Protein AF-A0A7K3KZK8-F1 (afdb_monomer)

Sequence (505 aa):
MEPRAEASKSASARSAEAEAAQGAPGAAGARDAGAPDAADSGAAGARDAGAAEGARGAGIAAPAQDAGARRFAIGFDSTRCVKCWACEVACRQWSGLAADAPARRWVREEVRGTFPRVERVFVSEGCRHCADAPCVAACAFGALGQRADGRVTVDAARCAGCGRCAAACPHAVPRFTASGVMDKCDGCFAAGVPDGAAPHCVTTCPTGALAFFGLADESGGLEGTAADGPSCASAAAPGESECAPRGAADAPAGREGARRAEGLLPGEGEGSASSSPLCNAAGGLRAAARSAWGGGRADGAARPAERTAPGVSADELADAYGLLAALVMREVPAAFLAALRDNLPAAPEPLAAYARSLQGADLDREAEELAVDFATVLLGMSPHPVFPYESAYADGDRLLMRPVRDDVVRAYAAAGFAVDPALCLPEDHLAFELAFVSYLARCEADAWAAGDEATAAQAAARRAAFERDHLGSWVPRFAADWARASASPFYQALARLLVDLTAPA

Structure (mmCIF, N/CA/C/O backbone):
data_AF-A0A7K3KZK8-F1
#
_entry.id   AF-A0A7K3KZK8-F1
#
loop_
_atom_site.group_PDB
_atom_site.id
_atom_site.type_symbol
_atom_site.label_atom_id
_atom_site.label_alt_id
_atom_site.label_comp_id
_atom_site.label_asym_id
_atom_site.label_entity_id
_atom_site.label_seq_id
_atom_site.pdbx_PDB_ins_code
_atom_site.Cartn_x
_atom_site.Cartn_y
_atom_site.Cartn_z
_atom_site.occupancy
_atom_site.B_iso_or_equiv
_atom_site.auth_seq_id
_atom_site.auth_comp_id
_atom_site.auth_asym_id
_atom_site.auth_atom_id
_atom_site.pdbx_PDB_model_num
ATOM 1 N N . MET A 1 1 ? 66.676 60.129 29.418 1.00 39.53 1 MET A N 1
ATOM 2 C CA . MET A 1 1 ? 67.808 60.647 28.626 1.00 39.53 1 MET A CA 1
ATOM 3 C C . MET A 1 1 ? 67.558 60.208 27.198 1.00 39.53 1 MET A C 1
ATOM 5 O O . MET A 1 1 ? 67.519 59.012 26.959 1.00 39.53 1 MET A O 1
ATOM 9 N N . GLU A 1 2 ? 67.244 61.151 26.318 1.00 36.75 2 GLU A N 1
ATOM 10 C CA . GLU A 1 2 ? 66.889 60.914 24.907 1.00 36.75 2 GLU A CA 1
ATOM 11 C C . GLU A 1 2 ? 68.088 61.305 24.013 1.00 36.75 2 GLU A C 1
ATOM 13 O O . GLU A 1 2 ? 68.955 62.031 24.519 1.00 36.75 2 GLU A O 1
ATOM 18 N N . PRO A 1 3 ? 68.196 60.849 22.742 1.00 52.94 3 PRO A N 1
ATOM 19 C CA . PRO A 1 3 ? 67.325 61.399 21.681 1.00 52.94 3 PRO A CA 1
ATOM 20 C C . PRO A 1 3 ? 66.951 60.474 20.487 1.00 52.94 3 PRO A C 1
ATOM 22 O O . PRO A 1 3 ? 67.744 59.625 20.102 1.00 52.94 3 PRO A O 1
ATOM 25 N N . ARG A 1 4 ? 65.829 60.807 19.811 1.00 29.42 4 ARG A N 1
ATOM 26 C CA . ARG A 1 4 ? 65.579 60.766 18.329 1.00 29.42 4 ARG A CA 1
ATOM 27 C C . ARG A 1 4 ? 65.662 59.407 17.577 1.00 29.42 4 ARG A C 1
ATOM 29 O O . ARG A 1 4 ? 66.646 58.695 17.679 1.00 29.42 4 ARG A O 1
ATOM 36 N N . ALA A 1 5 ? 64.614 58.947 16.870 1.00 31.91 5 ALA A N 1
ATOM 37 C CA . ALA A 1 5 ? 63.988 59.429 15.604 1.00 31.91 5 ALA A CA 1
ATOM 38 C C . ALA A 1 5 ? 64.758 58.967 14.333 1.00 31.91 5 ALA A C 1
ATOM 40 O O . ALA A 1 5 ? 65.967 58.802 14.405 1.00 31.91 5 ALA A O 1
ATOM 41 N N . GLU A 1 6 ? 64.160 58.681 13.163 1.00 30.34 6 GLU A N 1
ATOM 42 C CA . GLU A 1 6 ? 62.843 59.015 12.555 1.00 30.34 6 GLU A CA 1
ATOM 43 C C . GLU A 1 6 ? 62.132 57.733 12.007 1.00 30.34 6 GLU A C 1
ATOM 45 O O . GLU A 1 6 ? 62.796 56.730 11.777 1.00 30.34 6 GLU A O 1
ATOM 50 N N . ALA A 1 7 ? 60.793 57.581 12.013 1.00 33.97 7 ALA A N 1
ATOM 51 C CA . ALA A 1 7 ? 59.766 58.034 11.034 1.00 33.97 7 ALA A CA 1
ATOM 52 C C . ALA A 1 7 ? 59.896 57.417 9.610 1.00 33.97 7 ALA A C 1
ATOM 54 O O . ALA A 1 7 ? 60.997 57.135 9.166 1.00 33.97 7 ALA A O 1
ATOM 55 N N . SER A 1 8 ? 58.857 57.178 8.789 1.00 33.94 8 SER A N 1
ATOM 56 C CA . SER A 1 8 ? 57.373 57.324 8.830 1.00 33.94 8 SER A CA 1
ATOM 57 C C . SER A 1 8 ? 56.777 56.320 7.786 1.00 33.94 8 SER A C 1
ATOM 59 O O . SER A 1 8 ? 57.583 55.689 7.109 1.00 33.94 8 SER A O 1
ATOM 61 N N . LYS A 1 9 ? 55.490 56.016 7.515 1.00 31.80 9 LYS A N 1
ATOM 62 C CA . LYS A 1 9 ? 54.089 56.546 7.590 1.00 31.80 9 LYS A CA 1
ATOM 63 C C . LYS A 1 9 ? 53.144 55.299 7.523 1.00 31.80 9 LYS A C 1
ATOM 65 O O . LYS A 1 9 ? 53.664 54.209 7.321 1.00 31.80 9 LYS A O 1
ATOM 70 N N . SER A 1 10 ? 51.802 55.286 7.573 1.00 31.70 10 SER A N 1
ATOM 71 C CA . SER A 1 10 ? 50.675 56.165 7.988 1.00 31.70 10 SER A CA 1
ATOM 72 C C . SER A 1 10 ? 49.439 55.230 8.110 1.00 31.70 10 SER A C 1
ATOM 74 O O . SER A 1 10 ? 49.263 54.390 7.235 1.00 31.70 10 SER A O 1
ATOM 76 N N . ALA A 1 11 ? 48.681 55.171 9.216 1.00 29.17 11 ALA A N 1
ATOM 77 C CA . ALA A 1 11 ? 47.514 56.023 9.554 1.00 29.17 11 ALA A CA 1
ATOM 78 C C . ALA A 1 11 ? 46.405 56.037 8.465 1.00 29.17 11 ALA A C 1
ATOM 80 O O . ALA A 1 11 ? 46.734 56.252 7.305 1.00 29.17 11 ALA A O 1
ATOM 81 N N . SER A 1 12 ? 45.095 55.877 8.727 1.00 29.20 12 SER A N 1
ATOM 82 C CA . SER A 1 12 ? 44.275 55.659 9.952 1.00 29.20 12 SER A CA 1
ATOM 83 C C . SER A 1 12 ? 42.916 55.039 9.518 1.00 29.20 12 SER A C 1
ATOM 85 O O . SER A 1 12 ? 42.497 55.283 8.396 1.00 29.20 12 SER A O 1
ATOM 87 N N . ALA A 1 13 ? 42.249 54.101 10.208 1.00 28.62 13 ALA A N 1
ATOM 88 C CA . ALA A 1 13 ? 41.592 54.102 11.532 1.00 28.62 13 ALA A CA 1
ATOM 89 C C . ALA A 1 13 ? 40.126 54.643 11.583 1.00 28.62 13 ALA A C 1
ATOM 91 O O . ALA A 1 13 ? 39.917 55.847 11.600 1.00 28.62 13 ALA A O 1
ATOM 92 N N . ARG A 1 14 ? 39.174 53.703 11.783 1.00 29.64 14 ARG A N 1
ATOM 93 C CA . ARG A 1 14 ? 37.868 53.780 12.508 1.00 29.64 14 ARG A CA 1
ATOM 94 C C . ARG A 1 14 ? 36.656 54.575 11.949 1.00 29.64 14 ARG A C 1
ATOM 96 O O . ARG A 1 14 ? 36.575 55.784 12.086 1.00 29.64 14 ARG A O 1
ATOM 103 N N . SER A 1 15 ? 35.651 53.800 11.519 1.00 31.58 15 SER A N 1
ATOM 104 C CA . SER A 1 15 ? 34.264 53.723 12.051 1.00 31.58 15 SER A CA 1
ATOM 105 C C . SER A 1 15 ? 33.374 54.972 12.263 1.00 31.58 15 SER A C 1
ATOM 107 O O . SER A 1 15 ? 33.536 55.681 13.251 1.00 31.58 15 SER A O 1
ATOM 109 N N . ALA A 1 16 ? 32.308 55.063 11.452 1.00 27.81 16 ALA A N 1
ATOM 110 C CA . ALA A 1 16 ? 30.950 55.580 11.740 1.00 27.81 16 ALA A CA 1
ATOM 111 C C . ALA A 1 16 ? 29.994 54.926 10.698 1.00 27.81 16 ALA A C 1
ATOM 113 O O . ALA A 1 16 ? 30.425 54.681 9.572 1.00 27.81 16 ALA A O 1
ATOM 114 N N . GLU A 1 17 ? 28.850 54.332 11.061 1.00 26.64 17 GLU A N 1
ATOM 115 C CA . GLU A 1 17 ? 27.501 54.953 11.101 1.00 26.64 17 GLU A CA 1
ATOM 116 C C . GLU A 1 17 ? 27.143 55.679 9.778 1.00 26.64 17 GLU A C 1
ATOM 118 O O . GLU A 1 17 ? 27.783 56.662 9.428 1.00 26.64 17 GLU A O 1
ATOM 123 N N . ALA A 1 18 ? 26.314 55.135 8.874 1.00 27.81 18 ALA A N 1
ATOM 124 C CA . ALA A 1 18 ? 24.885 54.759 8.939 1.00 27.81 18 ALA A CA 1
ATOM 125 C C . ALA A 1 18 ? 23.929 55.903 8.536 1.00 27.81 18 ALA A C 1
ATOM 127 O O . ALA A 1 18 ? 23.757 56.846 9.293 1.00 27.81 18 ALA A O 1
ATOM 128 N N . GLU A 1 19 ? 23.245 55.756 7.392 1.00 28.23 19 GLU A N 1
ATOM 129 C CA . GLU A 1 19 ? 21.861 56.220 7.170 1.00 28.23 19 GLU A CA 1
ATOM 130 C C . GLU A 1 19 ? 21.262 55.582 5.897 1.00 28.23 19 GLU A C 1
ATOM 132 O O . GLU A 1 19 ? 21.983 54.979 5.099 1.00 28.23 19 GLU A O 1
ATOM 137 N N . ALA A 1 20 ? 19.936 55.660 5.724 1.00 29.72 20 ALA A N 1
ATOM 138 C CA . ALA A 1 20 ? 19.202 54.985 4.648 1.00 29.72 20 ALA A CA 1
ATOM 139 C C . ALA A 1 20 ? 18.662 55.967 3.593 1.00 29.72 20 ALA A C 1
ATOM 141 O O . ALA A 1 20 ? 18.086 56.997 3.937 1.00 29.72 20 ALA A O 1
ATOM 142 N N . ALA A 1 21 ? 18.762 55.606 2.308 1.00 30.16 21 ALA A N 1
ATOM 143 C CA . ALA A 1 21 ? 18.200 56.377 1.197 1.00 30.16 21 ALA A CA 1
ATOM 144 C C . ALA A 1 21 ? 17.291 55.508 0.309 1.00 30.16 21 ALA A C 1
ATOM 146 O O . ALA A 1 21 ? 17.688 54.461 -0.197 1.00 30.16 21 ALA A O 1
ATOM 147 N N . GLN A 1 22 ? 16.049 55.963 0.153 1.00 28.47 22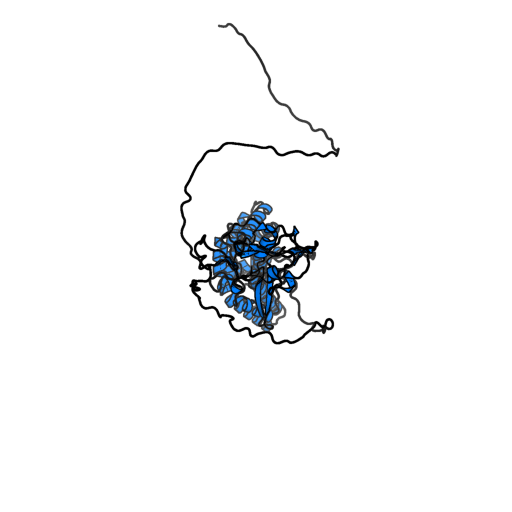 GLN A N 1
ATOM 148 C CA . GLN A 1 22 ? 14.967 55.330 -0.607 1.00 28.47 22 GLN A CA 1
ATOM 149 C C . GLN A 1 22 ? 15.260 55.336 -2.123 1.00 28.47 22 GLN A C 1
ATOM 151 O O . GLN A 1 22 ? 15.835 56.304 -2.617 1.00 28.47 22 GLN A O 1
ATOM 156 N N . GLY A 1 23 ? 14.793 54.336 -2.887 1.00 26.86 23 GLY A N 1
ATOM 157 C CA . GLY A 1 23 ? 14.828 54.430 -4.358 1.00 26.86 23 GLY A CA 1
ATOM 158 C C . GLY A 1 23 ? 14.639 53.132 -5.152 1.00 26.86 23 GLY A C 1
ATOM 159 O O . GLY A 1 23 ? 15.609 52.527 -5.593 1.00 26.86 23 GLY A O 1
ATOM 160 N N . ALA A 1 24 ? 13.388 52.769 -5.431 1.00 26.50 24 ALA A N 1
ATOM 161 C CA . ALA A 1 24 ? 13.005 51.965 -6.602 1.00 26.50 24 ALA A CA 1
ATOM 162 C C . ALA A 1 24 ? 12.257 52.885 -7.602 1.00 26.50 24 ALA A C 1
ATOM 164 O O . ALA A 1 24 ? 11.863 53.978 -7.183 1.00 26.50 24 ALA A O 1
ATOM 165 N N . PRO A 1 25 ? 11.978 52.495 -8.867 1.00 40.56 25 PRO A N 1
ATOM 166 C CA . PRO A 1 25 ? 12.281 51.230 -9.552 1.00 40.56 25 PRO A CA 1
ATOM 167 C C . PRO A 1 25 ? 13.035 51.418 -10.897 1.00 40.56 25 PRO A C 1
ATOM 169 O O . PRO A 1 25 ? 13.288 52.535 -11.337 1.00 40.56 25 PRO A O 1
ATOM 172 N N . GLY A 1 26 ? 13.316 50.322 -11.614 1.00 25.95 26 GLY A N 1
ATOM 173 C CA . GLY A 1 26 ? 13.754 50.376 -13.017 1.00 25.95 26 GLY A CA 1
ATOM 174 C C . GLY A 1 26 ? 14.032 48.993 -13.609 1.00 25.95 26 GLY A C 1
ATOM 175 O O . GLY A 1 26 ? 14.890 48.276 -13.108 1.00 25.95 26 GLY A O 1
ATOM 176 N N . ALA A 1 27 ? 13.312 48.605 -14.666 1.00 26.86 27 ALA A N 1
ATOM 177 C CA . ALA A 1 27 ? 13.443 47.290 -15.300 1.00 26.86 27 ALA A CA 1
ATOM 178 C C . ALA A 1 27 ? 14.032 47.386 -16.715 1.00 26.86 27 ALA A C 1
ATOM 180 O O . ALA A 1 27 ? 13.549 48.196 -17.502 1.00 26.86 27 ALA A O 1
ATOM 181 N N . ALA A 1 28 ? 15.003 46.517 -17.040 1.00 25.53 28 ALA A N 1
ATOM 182 C CA . ALA A 1 28 ? 15.209 45.871 -18.351 1.00 25.53 28 ALA A CA 1
ATOM 183 C C . ALA A 1 28 ? 16.534 45.074 -18.391 1.00 25.53 28 ALA A C 1
ATOM 185 O O . ALA A 1 28 ? 17.518 45.497 -17.794 1.00 25.53 28 ALA A O 1
ATOM 186 N N . GLY A 1 29 ? 16.620 44.033 -19.236 1.00 24.36 29 GLY A N 1
ATOM 187 C CA . GLY A 1 29 ? 17.745 44.046 -20.189 1.00 24.36 29 GLY A CA 1
ATOM 188 C C . GLY A 1 29 ? 18.802 42.931 -20.269 1.00 24.36 29 GLY A C 1
ATOM 189 O O . GLY A 1 29 ? 19.871 43.251 -20.765 1.00 24.36 29 GLY A O 1
ATOM 190 N N . ALA A 1 30 ? 18.486 41.660 -19.983 1.00 25.66 30 ALA A N 1
ATOM 191 C CA . ALA A 1 30 ? 19.032 40.485 -20.713 1.00 25.66 30 ALA A CA 1
ATOM 192 C C . ALA A 1 30 ? 20.565 40.174 -20.723 1.00 25.66 30 ALA A C 1
ATOM 194 O O . ALA A 1 30 ? 21.397 40.943 -20.258 1.00 25.66 30 ALA A O 1
ATOM 195 N N . ARG A 1 31 ? 20.892 39.042 -21.388 1.00 26.77 31 ARG A N 1
ATOM 196 C CA . ARG A 1 31 ? 22.220 38.457 -21.730 1.00 26.77 31 ARG A CA 1
ATOM 197 C C . ARG A 1 31 ? 22.903 37.703 -20.570 1.00 26.77 31 ARG A C 1
ATOM 199 O O . ARG A 1 31 ? 23.007 38.251 -19.485 1.00 26.77 31 ARG A O 1
ATOM 206 N N . ASP A 1 32 ? 23.211 36.403 -20.660 1.00 26.58 32 ASP A N 1
ATOM 207 C CA . ASP A 1 32 ? 23.940 35.587 -21.670 1.00 26.58 32 ASP A CA 1
ATOM 208 C C . ASP A 1 32 ? 25.456 35.507 -21.370 1.00 26.58 32 ASP A C 1
ATOM 210 O O . ASP A 1 32 ? 26.040 36.473 -20.884 1.00 26.58 32 ASP A O 1
ATOM 214 N N . ALA A 1 33 ? 26.055 34.339 -21.647 1.00 26.22 33 ALA A N 1
ATOM 215 C CA . ALA A 1 33 ? 27.316 33.797 -21.111 1.00 26.22 33 ALA A CA 1
ATOM 216 C C . ALA A 1 33 ? 27.337 33.569 -19.573 1.00 26.22 33 ALA A C 1
ATOM 218 O O . ALA A 1 33 ? 26.678 34.263 -18.809 1.00 26.22 33 ALA A O 1
ATOM 219 N N . GLY A 1 34 ? 28.080 32.591 -19.041 1.00 25.28 34 GLY A N 1
ATOM 220 C CA . GLY A 1 34 ? 28.871 31.541 -19.698 1.00 25.28 34 GLY A CA 1
ATOM 221 C C . GLY A 1 34 ? 29.484 30.576 -18.668 1.00 25.28 34 GLY A C 1
ATOM 222 O O . GLY A 1 34 ? 29.581 30.912 -17.489 1.00 25.28 34 GLY A O 1
ATOM 223 N N . ALA A 1 35 ? 29.883 29.375 -19.095 1.00 28.67 35 ALA A N 1
ATOM 224 C CA . ALA A 1 35 ? 30.540 28.396 -18.222 1.00 28.67 35 ALA A CA 1
ATOM 225 C C . ALA A 1 35 ? 32.054 28.677 -18.077 1.00 28.67 35 ALA A C 1
ATOM 227 O O . ALA A 1 35 ? 32.674 29.110 -19.051 1.00 28.67 35 ALA A O 1
ATOM 228 N N . PRO A 1 36 ? 32.667 28.400 -16.909 1.00 34.16 36 PRO A N 1
ATOM 229 C CA . PRO A 1 36 ? 34.117 28.332 -16.754 1.00 34.16 36 PRO A CA 1
ATOM 230 C C . PRO A 1 36 ? 34.635 26.884 -16.844 1.00 34.16 36 PRO A C 1
ATOM 232 O O . PRO A 1 36 ? 34.159 26.002 -16.130 1.00 34.16 36 PRO A O 1
ATOM 235 N N . ASP A 1 37 ? 35.655 26.653 -17.673 1.00 26.16 37 ASP A N 1
ATOM 236 C CA . ASP A 1 37 ? 36.456 25.421 -17.655 1.00 26.16 37 ASP A CA 1
ATOM 237 C C . ASP A 1 37 ? 37.389 25.365 -16.432 1.00 26.16 37 ASP A C 1
ATOM 239 O O . ASP A 1 37 ? 37.906 26.392 -15.984 1.00 26.16 37 ASP A O 1
ATOM 243 N N . ALA A 1 38 ? 37.686 24.153 -15.947 1.00 28.83 38 ALA A N 1
ATOM 244 C CA . ALA A 1 38 ? 38.774 23.906 -14.998 1.00 28.83 38 ALA A CA 1
ATOM 245 C C . ALA A 1 38 ? 39.370 22.490 -15.153 1.00 28.83 38 ALA A C 1
ATOM 247 O O . ALA A 1 38 ? 38.811 21.506 -14.672 1.00 28.83 38 ALA A O 1
ATOM 248 N N . ALA A 1 39 ? 40.540 22.407 -15.789 1.00 27.06 39 ALA A N 1
ATOM 249 C CA . ALA A 1 39 ? 41.487 21.290 -15.665 1.00 27.06 39 ALA A CA 1
ATOM 250 C C . ALA A 1 39 ? 42.600 21.697 -14.659 1.00 27.06 39 ALA A C 1
ATOM 252 O O . ALA A 1 39 ? 42.718 22.882 -14.350 1.00 27.06 39 ALA A O 1
ATOM 253 N N . ASP A 1 40 ? 43.456 20.844 -14.087 1.00 27.09 40 ASP A N 1
ATOM 254 C CA . ASP A 1 40 ? 43.779 19.420 -14.290 1.00 27.09 40 ASP A CA 1
ATOM 255 C C . ASP A 1 40 ? 44.401 18.836 -12.980 1.00 27.09 40 ASP A C 1
ATOM 257 O O . ASP A 1 40 ? 44.609 19.564 -12.009 1.00 27.09 40 ASP A O 1
ATOM 261 N N . SER A 1 41 ? 44.825 17.564 -13.003 1.00 30.03 41 SER A N 1
ATOM 262 C CA . SER A 1 41 ? 45.932 16.962 -12.224 1.00 30.03 41 SER A CA 1
ATOM 263 C C . SER A 1 41 ? 45.656 16.299 -10.851 1.00 30.03 41 SER A C 1
ATOM 265 O O . SER A 1 41 ? 45.944 16.810 -9.776 1.00 30.03 41 SER A O 1
ATOM 267 N N . GLY A 1 42 ? 45.159 15.060 -10.948 1.00 23.25 42 GLY A N 1
ATOM 268 C CA . GLY A 1 42 ? 45.585 13.822 -10.263 1.00 23.25 42 GLY A CA 1
ATOM 269 C C . GLY A 1 42 ? 46.396 13.787 -8.948 1.00 23.25 42 GLY A C 1
ATOM 270 O O . GLY A 1 42 ? 47.494 14.323 -8.841 1.00 23.25 42 GLY A O 1
ATOM 271 N N . ALA A 1 43 ? 45.965 12.885 -8.054 1.00 26.55 43 ALA A N 1
ATOM 272 C CA . ALA A 1 43 ? 46.832 11.960 -7.304 1.00 26.55 43 ALA A CA 1
ATOM 273 C C . ALA A 1 43 ? 46.039 10.695 -6.899 1.00 26.55 43 ALA A C 1
ATOM 275 O O . ALA A 1 43 ? 44.820 10.750 -6.747 1.00 26.55 43 ALA A O 1
ATOM 276 N N . ALA A 1 44 ? 46.709 9.549 -6.731 1.00 28.78 44 ALA A N 1
ATOM 277 C CA . ALA A 1 44 ? 46.060 8.279 -6.378 1.00 28.78 44 ALA A CA 1
ATOM 278 C C . ALA A 1 44 ? 45.953 8.061 -4.855 1.00 28.78 44 ALA A C 1
ATOM 280 O O . ALA A 1 44 ? 46.826 8.479 -4.096 1.00 28.78 44 ALA A O 1
ATOM 281 N N . GLY A 1 45 ? 44.921 7.332 -4.414 1.00 24.55 45 GLY A N 1
ATOM 282 C CA . GLY A 1 45 ? 44.720 6.979 -3.004 1.00 24.55 45 GLY A CA 1
ATOM 283 C C . GLY A 1 45 ? 43.743 5.818 -2.817 1.00 24.55 45 GLY A C 1
ATOM 284 O O . GLY A 1 45 ? 42.574 6.038 -2.517 1.00 24.55 45 GLY A O 1
ATOM 285 N N . ALA A 1 46 ? 44.218 4.583 -2.993 1.00 31.31 46 ALA A N 1
ATOM 286 C CA . ALA A 1 46 ? 43.417 3.385 -2.743 1.00 31.31 46 ALA A CA 1
ATOM 287 C C . ALA A 1 46 ? 43.123 3.201 -1.241 1.00 31.31 46 ALA A C 1
ATOM 289 O O . ALA A 1 46 ? 43.995 3.440 -0.402 1.00 31.31 46 ALA A O 1
ATOM 290 N N . ARG A 1 47 ? 41.909 2.743 -0.913 1.00 29.19 47 ARG A N 1
ATOM 291 C CA . ARG A 1 47 ? 41.513 2.240 0.413 1.00 29.19 47 ARG A CA 1
ATOM 292 C C . ARG A 1 47 ? 40.529 1.089 0.239 1.00 29.19 47 ARG A C 1
ATOM 294 O O . ARG A 1 47 ? 39.632 1.183 -0.595 1.00 29.19 47 ARG A O 1
ATOM 301 N N . ASP A 1 48 ? 40.713 0.025 1.011 1.00 27.03 48 ASP A N 1
ATOM 302 C CA . ASP A 1 48 ? 39.904 -1.188 0.918 1.00 27.03 48 ASP A CA 1
ATOM 303 C C . ASP A 1 48 ? 38.446 -0.965 1.338 1.00 27.03 48 ASP A C 1
ATOM 305 O O . ASP A 1 48 ? 38.162 -0.356 2.372 1.00 27.03 48 ASP A O 1
ATOM 309 N N . ALA A 1 49 ? 37.523 -1.545 0.570 1.00 30.77 49 ALA A N 1
ATOM 310 C CA . ALA A 1 49 ? 36.156 -1.790 1.008 1.00 30.77 49 ALA A CA 1
ATOM 311 C C . ALA A 1 49 ? 36.087 -3.212 1.588 1.00 30.77 49 ALA A C 1
ATOM 313 O O . ALA A 1 49 ? 36.087 -4.195 0.847 1.00 30.77 49 ALA A O 1
ATOM 314 N N . GLY A 1 50 ? 36.073 -3.324 2.919 1.00 26.75 50 GLY A N 1
ATOM 315 C CA . GLY A 1 50 ? 35.946 -4.611 3.604 1.00 26.75 50 GLY A CA 1
ATOM 316 C C . GLY A 1 50 ? 34.600 -5.281 3.307 1.00 26.75 50 GLY A C 1
ATOM 317 O O . GLY A 1 50 ? 33.560 -4.625 3.328 1.00 26.75 50 GLY A O 1
ATOM 318 N N . ALA A 1 51 ? 34.619 -6.586 3.033 1.00 29.88 51 ALA A N 1
ATOM 319 C CA . ALA A 1 51 ? 33.410 -7.346 2.733 1.00 29.88 51 ALA A CA 1
ATOM 320 C C . ALA A 1 51 ? 32.516 -7.532 3.972 1.00 29.88 51 ALA A C 1
ATOM 322 O O . ALA A 1 51 ? 33.005 -7.797 5.070 1.00 29.88 51 ALA A O 1
ATOM 323 N N . ALA A 1 52 ? 31.200 -7.472 3.762 1.00 28.58 52 ALA A N 1
ATOM 324 C CA . ALA A 1 52 ? 30.184 -7.860 4.735 1.00 28.58 52 ALA A CA 1
ATOM 325 C C . ALA A 1 52 ? 29.260 -8.914 4.101 1.00 28.58 52 ALA A C 1
ATOM 327 O O . ALA A 1 52 ? 28.385 -8.592 3.299 1.00 28.58 52 ALA A O 1
ATOM 328 N N . GLU A 1 53 ? 29.474 -10.188 4.431 1.00 29.80 53 GLU A N 1
ATOM 329 C CA . GLU A 1 53 ? 28.572 -11.281 4.050 1.00 29.80 53 GLU A CA 1
ATOM 330 C C . GLU A 1 53 ? 27.438 -11.419 5.074 1.00 29.80 53 GLU A C 1
ATOM 332 O O . GLU A 1 53 ? 27.711 -11.419 6.274 1.00 29.80 53 GLU A O 1
ATOM 337 N N . GLY A 1 54 ? 26.181 -11.615 4.639 1.00 27.88 54 GLY A N 1
ATOM 338 C CA . GLY A 1 54 ? 25.143 -12.021 5.600 1.00 27.88 54 GLY A CA 1
ATOM 339 C C . GLY A 1 54 ? 23.655 -11.812 5.297 1.00 27.88 54 GLY A C 1
ATOM 340 O O . GLY A 1 54 ? 22.950 -11.427 6.218 1.00 27.88 54 GLY A O 1
ATOM 341 N N . ALA A 1 55 ? 23.140 -12.106 4.094 1.00 30.75 55 ALA A N 1
ATOM 342 C CA . ALA A 1 55 ? 21.718 -12.470 3.902 1.00 30.75 55 ALA A CA 1
ATOM 343 C C . ALA A 1 55 ? 21.467 -13.028 2.488 1.00 30.75 55 ALA A C 1
ATOM 345 O O . ALA A 1 55 ? 21.535 -12.289 1.510 1.00 30.75 55 ALA A O 1
ATOM 346 N N . ARG A 1 56 ? 21.148 -14.324 2.352 1.00 32.56 56 ARG A N 1
ATOM 347 C CA . ARG A 1 56 ? 20.762 -14.924 1.058 1.00 32.56 56 ARG A CA 1
ATOM 348 C C . ARG A 1 56 ? 19.247 -15.106 0.980 1.00 32.56 56 ARG A C 1
ATOM 350 O O . ARG A 1 56 ? 18.734 -16.160 1.342 1.00 32.56 56 ARG A O 1
ATOM 357 N N . GLY A 1 57 ? 18.542 -14.088 0.488 1.00 30.30 57 GLY A N 1
ATOM 358 C CA . GLY A 1 57 ? 17.170 -14.262 0.004 1.00 30.30 57 GLY A CA 1
ATOM 359 C C . GLY A 1 57 ? 17.156 -15.110 -1.274 1.00 30.30 57 GLY A C 1
ATOM 360 O O . GLY A 1 57 ? 18.042 -14.963 -2.119 1.00 30.30 57 GLY A O 1
ATOM 361 N N . ALA A 1 58 ? 16.167 -15.993 -1.425 1.00 36.47 58 ALA A N 1
ATOM 362 C CA . ALA A 1 58 ? 16.049 -16.905 -2.566 1.00 36.47 58 ALA A CA 1
ATOM 363 C C . ALA A 1 58 ? 15.525 -16.194 -3.834 1.00 36.47 58 ALA A C 1
ATOM 365 O O . ALA A 1 58 ? 14.412 -16.426 -4.307 1.00 36.47 58 ALA A O 1
ATOM 366 N N . GLY A 1 59 ? 16.336 -15.296 -4.395 1.00 30.42 59 GLY A N 1
ATOM 367 C CA . GLY A 1 59 ? 16.146 -14.835 -5.769 1.00 30.42 59 GLY A CA 1
ATOM 368 C C . GLY A 1 59 ? 16.365 -15.976 -6.768 1.00 30.42 59 GLY A C 1
ATOM 369 O O . GLY A 1 59 ? 17.079 -16.935 -6.473 1.00 30.42 59 GLY A O 1
ATOM 370 N N . ILE A 1 60 ? 15.798 -15.851 -7.973 1.00 38.31 60 ILE A N 1
ATOM 371 C CA . ILE A 1 60 ? 16.217 -16.689 -9.105 1.00 38.31 60 ILE A CA 1
ATOM 372 C C . ILE A 1 60 ? 17.705 -16.403 -9.311 1.00 38.31 60 ILE A C 1
ATOM 374 O O . ILE A 1 60 ? 18.073 -15.272 -9.632 1.00 38.31 60 ILE A O 1
ATOM 378 N N . ALA A 1 61 ? 18.560 -17.393 -9.055 1.00 36.03 61 ALA A N 1
ATOM 379 C CA . ALA A 1 61 ? 19.999 -17.201 -9.127 1.00 36.03 61 ALA A CA 1
ATOM 380 C C . ALA A 1 61 ? 20.384 -16.825 -10.562 1.00 36.03 61 ALA A C 1
ATOM 382 O O . ALA A 1 61 ? 20.198 -17.617 -11.486 1.00 36.03 61 ALA A O 1
ATOM 383 N N . ALA A 1 62 ? 20.920 -15.617 -10.747 1.00 35.88 62 ALA A N 1
ATOM 384 C CA . ALA A 1 62 ? 21.523 -15.246 -12.015 1.00 35.88 62 ALA A CA 1
ATOM 385 C C . ALA A 1 62 ? 22.700 -16.206 -12.271 1.00 35.88 62 ALA A C 1
ATOM 387 O O . ALA A 1 62 ? 23.606 -16.266 -11.431 1.00 35.88 62 ALA A O 1
ATOM 388 N N . PRO A 1 63 ? 22.704 -16.978 -13.376 1.00 36.59 63 PRO A N 1
ATOM 389 C CA . PRO A 1 63 ? 23.869 -17.775 -13.728 1.00 36.59 63 PRO A CA 1
ATOM 390 C C . PRO A 1 63 ? 25.070 -16.847 -13.945 1.00 36.59 63 PRO A C 1
ATOM 392 O O . PRO A 1 63 ? 24.911 -15.669 -14.279 1.00 36.59 63 PRO A O 1
ATOM 395 N N . ALA A 1 64 ? 26.279 -17.373 -13.735 1.00 40.34 64 ALA A N 1
ATOM 396 C CA . ALA A 1 64 ? 27.503 -16.605 -13.933 1.00 40.34 64 ALA A CA 1
ATOM 397 C C . ALA A 1 64 ? 27.550 -16.004 -15.351 1.00 40.34 64 ALA A C 1
ATOM 399 O O . ALA A 1 64 ? 27.067 -16.612 -16.305 1.00 40.34 64 ALA A O 1
ATOM 400 N N . GLN A 1 65 ? 28.125 -14.804 -15.477 1.00 39.78 65 GLN A N 1
ATOM 401 C CA . GLN A 1 65 ? 28.181 -14.064 -16.739 1.00 39.78 65 GLN A CA 1
ATOM 402 C C . GLN A 1 65 ? 29.059 -14.792 -17.769 1.00 39.78 65 GLN A C 1
ATOM 404 O O . GLN A 1 65 ? 30.270 -14.581 -17.826 1.00 39.78 65 GLN A O 1
ATOM 409 N N . ASP A 1 66 ? 28.444 -15.644 -18.588 1.00 37.56 66 ASP A N 1
ATOM 410 C CA . ASP A 1 66 ? 29.109 -16.269 -19.726 1.00 37.56 66 ASP A CA 1
ATOM 411 C C . ASP A 1 66 ? 29.300 -15.247 -20.856 1.00 37.56 66 ASP A C 1
ATOM 413 O O . ASP A 1 66 ? 28.352 -14.832 -21.528 1.00 37.56 66 ASP A O 1
ATOM 417 N N . ALA A 1 67 ? 30.557 -14.868 -21.087 1.00 41.09 67 ALA A N 1
ATOM 418 C CA . ALA A 1 67 ? 30.965 -13.987 -22.177 1.00 41.09 67 ALA A CA 1
ATOM 419 C C . ALA A 1 67 ? 30.777 -14.609 -23.582 1.00 41.09 67 ALA A C 1
ATOM 421 O O . ALA A 1 67 ? 30.990 -13.925 -24.582 1.00 41.09 67 ALA A O 1
ATOM 422 N N . GLY A 1 68 ? 30.389 -15.888 -23.675 1.00 41.97 68 GLY A N 1
ATOM 423 C CA . GLY A 1 68 ? 30.022 -16.574 -24.914 1.00 41.97 68 GLY A CA 1
ATOM 424 C C . GLY A 1 68 ? 28.547 -16.455 -25.329 1.00 41.97 68 GLY A C 1
ATOM 425 O O . GLY A 1 68 ? 28.220 -16.844 -26.453 1.00 41.97 68 GLY A O 1
ATOM 426 N N . ALA A 1 69 ? 27.657 -15.929 -24.477 1.00 49.28 69 ALA A N 1
ATOM 427 C CA . ALA A 1 69 ? 26.209 -15.931 -24.716 1.00 49.28 69 ALA A CA 1
ATOM 428 C C . ALA A 1 69 ? 25.795 -15.067 -25.929 1.00 49.28 69 ALA A C 1
ATOM 430 O O . ALA A 1 69 ? 25.804 -13.836 -25.881 1.00 49.28 69 ALA A O 1
ATOM 431 N N . ARG A 1 70 ? 25.386 -15.717 -27.029 1.00 64.19 70 ARG A N 1
ATOM 432 C CA . ARG A 1 70 ? 25.056 -15.047 -28.305 1.00 64.19 70 ARG A CA 1
ATOM 433 C C . ARG A 1 70 ? 23.647 -14.465 -28.370 1.00 64.19 70 ARG A C 1
ATOM 435 O O . ARG A 1 70 ? 23.341 -13.704 -29.282 1.00 64.19 70 ARG A O 1
ATOM 442 N N . ARG A 1 71 ? 22.754 -14.841 -27.454 1.00 75.50 71 ARG A N 1
ATOM 443 C CA . ARG A 1 71 ? 21.374 -14.332 -27.399 1.00 75.50 71 ARG A CA 1
ATOM 444 C C . ARG A 1 71 ? 20.976 -14.068 -25.952 1.00 75.50 71 ARG A C 1
ATOM 446 O O . ARG A 1 71 ? 21.599 -14.588 -25.030 1.00 75.50 71 ARG A O 1
ATOM 453 N N . PHE A 1 72 ? 19.919 -13.288 -25.752 1.00 86.44 72 PHE A N 1
ATOM 454 C CA . PHE A 1 72 ? 19.341 -13.031 -24.432 1.00 86.44 72 PHE A CA 1
ATOM 455 C C . PHE A 1 72 ? 17.847 -13.353 -24.395 1.00 86.44 72 PHE A C 1
ATOM 457 O O . PHE A 1 72 ? 17.169 -13.363 -25.424 1.00 86.44 72 PHE A O 1
ATOM 464 N N . ALA A 1 73 ? 17.327 -13.524 -23.184 1.00 88.00 73 ALA A N 1
ATOM 465 C CA . ALA A 1 73 ? 15.906 -13.492 -22.879 1.00 88.00 73 ALA A CA 1
ATOM 466 C C . ALA A 1 73 ? 15.621 -12.475 -21.764 1.00 88.00 73 ALA A C 1
ATOM 468 O O . ALA A 1 73 ? 16.445 -12.252 -20.876 1.00 88.00 73 ALA A O 1
ATOM 469 N N . ILE A 1 74 ? 14.418 -11.894 -21.787 1.00 91.75 74 ILE A N 1
ATOM 470 C CA . ILE A 1 74 ? 13.822 -11.255 -20.609 1.00 91.75 74 ILE A CA 1
ATOM 471 C C . ILE A 1 74 ? 12.686 -12.166 -20.154 1.00 91.75 74 ILE A C 1
ATOM 473 O O . ILE A 1 74 ? 11.636 -12.208 -20.798 1.00 91.75 74 ILE A O 1
ATOM 477 N N . GLY A 1 75 ? 12.913 -12.908 -19.073 1.00 92.06 75 GLY A N 1
ATOM 478 C CA . GLY A 1 75 ? 11.865 -13.679 -18.415 1.00 92.06 75 GLY A CA 1
ATOM 479 C C . GLY A 1 75 ? 10.924 -12.762 -17.639 1.00 92.06 75 GLY A C 1
ATOM 480 O O . GLY A 1 75 ? 11.315 -11.680 -17.192 1.00 92.06 75 GLY A O 1
ATOM 481 N N . PHE A 1 76 ? 9.680 -13.206 -17.486 1.00 94.38 76 PHE A N 1
ATOM 482 C CA . PHE A 1 76 ? 8.653 -12.510 -16.724 1.00 94.38 76 PHE A CA 1
ATOM 483 C C . PHE A 1 76 ? 7.882 -13.502 -15.851 1.00 94.38 76 PHE A C 1
ATOM 485 O O . PHE A 1 76 ? 7.407 -14.520 -16.352 1.00 94.38 76 PHE A O 1
ATOM 492 N N . ASP A 1 77 ? 7.744 -13.173 -14.571 1.00 91.12 77 ASP A N 1
ATOM 493 C CA . ASP A 1 77 ? 6.977 -13.923 -13.581 1.00 91.12 77 ASP A CA 1
ATOM 494 C C . ASP A 1 77 ? 5.752 -13.100 -13.151 1.00 91.12 77 ASP A C 1
ATOM 496 O O . ASP A 1 77 ? 5.864 -12.078 -12.466 1.00 91.12 77 ASP A O 1
ATOM 500 N N . SER A 1 78 ? 4.563 -13.555 -13.553 1.00 90.00 78 SER A N 1
ATOM 501 C CA . SER A 1 78 ? 3.294 -12.914 -13.200 1.00 90.00 78 SER A CA 1
ATOM 502 C C . SER A 1 78 ? 2.956 -13.017 -11.712 1.00 90.00 78 SER A C 1
ATOM 504 O O . SER A 1 78 ? 2.256 -12.146 -11.207 1.00 90.00 78 SER A O 1
ATOM 506 N N . THR A 1 79 ? 3.458 -14.030 -10.995 1.00 87.62 79 THR A N 1
ATOM 507 C CA . THR A 1 79 ? 3.175 -14.228 -9.559 1.00 87.62 79 THR A CA 1
ATOM 508 C C . THR A 1 79 ? 3.872 -13.186 -8.683 1.00 87.62 79 THR A C 1
ATOM 510 O O . THR A 1 79 ? 3.387 -12.848 -7.607 1.00 87.62 79 THR A O 1
ATOM 513 N N . ARG A 1 80 ? 4.981 -12.617 -9.176 1.00 88.38 80 ARG A N 1
ATOM 514 C CA . ARG A 1 80 ? 5.766 -11.565 -8.510 1.00 88.38 80 ARG A CA 1
ATOM 515 C C . ARG A 1 80 ? 5.424 -10.155 -9.001 1.00 88.38 80 ARG A C 1
ATOM 517 O O . ARG A 1 80 ? 5.961 -9.173 -8.482 1.00 88.38 80 ARG A O 1
ATOM 524 N N . CYS A 1 81 ? 4.590 -10.008 -10.030 1.00 92.88 81 CYS A N 1
ATOM 525 C CA . CYS A 1 81 ? 4.324 -8.714 -10.657 1.00 92.88 81 CYS A CA 1
ATOM 526 C C . CYS A 1 81 ? 3.238 -7.926 -9.909 1.00 92.88 81 CYS A C 1
ATOM 528 O O . CYS A 1 81 ? 2.057 -8.083 -10.176 1.00 92.88 81 CYS A O 1
ATOM 530 N N . VAL A 1 82 ? 3.624 -7.003 -9.027 1.00 92.75 82 VAL A N 1
ATOM 531 C CA . VAL A 1 82 ? 2.684 -6.199 -8.209 1.00 92.75 82 VAL A CA 1
ATOM 532 C C . VAL A 1 82 ? 2.130 -4.939 -8.908 1.00 92.75 82 VAL A C 1
ATOM 534 O O . VAL A 1 82 ? 1.760 -3.977 -8.247 1.00 92.75 82 VAL A O 1
ATOM 537 N N . LYS A 1 83 ? 2.137 -4.886 -10.250 1.00 94.25 83 LYS A N 1
ATOM 538 C CA . LYS A 1 83 ? 1.693 -3.724 -11.065 1.00 94.25 83 LYS A CA 1
ATOM 539 C C . LYS A 1 83 ? 2.244 -2.352 -10.600 1.00 94.25 83 LYS A C 1
ATOM 541 O O . LYS A 1 83 ? 1.592 -1.326 -10.740 1.00 94.25 83 LYS A O 1
ATOM 546 N N . CYS A 1 84 ? 3.484 -2.297 -10.111 1.00 94.00 84 CYS A N 1
ATOM 547 C CA . CYS A 1 84 ? 4.113 -1.066 -9.597 1.00 94.00 84 CYS A CA 1
ATOM 548 C C . CYS A 1 84 ? 4.501 -0.015 -10.662 1.00 94.00 84 CYS A C 1
ATOM 550 O O . CYS A 1 84 ? 5.110 0.991 -10.317 1.00 94.00 84 CYS A O 1
ATOM 552 N N . TRP A 1 85 ? 4.233 -0.258 -11.952 1.00 94.50 85 TRP A N 1
ATOM 553 C CA . TRP A 1 85 ? 4.573 0.596 -13.112 1.00 94.50 85 TRP A CA 1
ATOM 554 C C . TRP A 1 85 ? 6.057 0.988 -13.303 1.00 94.50 85 TRP A C 1
ATOM 556 O O . TRP A 1 85 ? 6.415 1.480 -14.372 1.00 94.50 85 TRP A O 1
ATOM 566 N N . ALA A 1 86 ? 6.952 0.709 -12.350 1.00 95.06 86 ALA A N 1
ATOM 567 C CA . ALA A 1 86 ? 8.361 1.115 -12.363 1.00 95.06 86 ALA A CA 1
ATOM 568 C C . ALA A 1 86 ? 9.121 0.672 -13.629 1.00 95.06 86 ALA A C 1
ATOM 570 O O . ALA A 1 86 ? 9.929 1.424 -14.178 1.00 95.06 86 ALA A O 1
ATOM 571 N N . CYS A 1 87 ? 8.803 -0.517 -14.158 1.00 96.06 87 CYS A N 1
ATOM 572 C CA . CYS A 1 87 ? 9.373 -1.008 -15.415 1.00 96.06 87 CYS A CA 1
ATOM 573 C C . CYS A 1 87 ? 8.948 -0.183 -16.648 1.00 96.06 87 CYS A C 1
ATOM 575 O O . CYS A 1 87 ? 9.711 -0.124 -17.611 1.00 96.06 87 CYS A O 1
ATOM 577 N N . GLU A 1 88 ? 7.791 0.494 -16.618 1.00 96.44 88 GLU A N 1
ATOM 578 C CA . GLU A 1 88 ? 7.393 1.450 -17.655 1.00 96.44 88 GLU A CA 1
ATOM 579 C C . GLU A 1 88 ? 8.052 2.815 -17.474 1.00 96.44 88 GLU A C 1
ATOM 581 O O . GLU A 1 88 ? 8.467 3.421 -18.457 1.00 96.44 88 GLU A O 1
ATOM 586 N N . VAL A 1 89 ? 8.139 3.313 -16.234 1.00 95.75 89 VAL A N 1
ATOM 587 C CA . VAL A 1 89 ? 8.749 4.618 -15.922 1.00 95.75 89 VAL A CA 1
ATOM 588 C C . VAL A 1 89 ? 10.212 4.616 -16.360 1.00 95.75 89 VAL A C 1
ATOM 590 O O . VAL A 1 89 ? 10.615 5.464 -17.157 1.00 95.75 89 VAL A O 1
ATOM 593 N N . ALA A 1 90 ? 10.965 3.580 -15.972 1.00 95.56 90 ALA A N 1
ATOM 594 C CA . ALA A 1 90 ? 12.313 3.341 -16.477 1.00 95.56 90 ALA A CA 1
ATOM 595 C C . ALA A 1 90 ? 12.332 3.206 -18.011 1.00 95.56 90 ALA A C 1
ATOM 597 O O . ALA A 1 90 ? 13.205 3.761 -18.677 1.00 95.56 90 ALA A O 1
ATOM 598 N N . CYS A 1 91 ? 11.355 2.511 -18.601 1.00 95.75 91 CYS A N 1
ATOM 599 C CA . CYS A 1 91 ? 11.283 2.365 -20.051 1.00 95.75 91 CYS A CA 1
ATOM 600 C C . CYS A 1 91 ? 11.056 3.700 -20.783 1.00 95.75 91 CYS A C 1
ATOM 602 O O . CYS A 1 91 ? 11.627 3.868 -21.860 1.00 95.75 91 CYS A O 1
ATOM 604 N N . ARG A 1 92 ? 10.257 4.632 -20.239 1.00 94.81 92 ARG A N 1
ATOM 605 C CA . ARG A 1 92 ? 10.056 5.980 -20.802 1.00 94.81 92 ARG A CA 1
ATOM 606 C C . ARG A 1 92 ? 11.329 6.810 -20.666 1.00 94.81 92 ARG A C 1
ATOM 608 O O . ARG A 1 92 ? 11.886 7.227 -21.681 1.00 94.81 92 ARG A O 1
ATOM 615 N N . GLN A 1 93 ? 11.823 6.947 -19.433 1.00 94.94 93 GLN A N 1
ATOM 616 C CA . GLN A 1 93 ? 12.999 7.741 -19.068 1.00 94.94 93 GLN A CA 1
ATOM 617 C C . GLN A 1 93 ? 14.231 7.369 -19.904 1.00 94.94 93 GLN A C 1
ATOM 619 O O . GLN A 1 93 ? 14.767 8.208 -20.624 1.00 94.94 93 GLN A O 1
ATOM 624 N N . TRP A 1 94 ? 14.645 6.100 -19.874 1.00 94.50 94 TRP A N 1
ATOM 625 C CA . TRP A 1 94 ? 15.860 5.644 -20.560 1.00 94.50 94 TRP A CA 1
ATOM 626 C C . TRP A 1 94 ? 15.696 5.502 -22.082 1.00 94.50 94 TRP A C 1
ATOM 628 O O . TRP A 1 94 ? 16.687 5.357 -22.789 1.00 94.50 94 TRP A O 1
ATOM 638 N N . SER A 1 95 ? 14.468 5.570 -22.611 1.00 91.00 95 SER A N 1
ATOM 639 C CA . SER A 1 95 ? 14.215 5.626 -24.062 1.00 91.00 95 SER A CA 1
ATOM 640 C C . SER A 1 95 ? 14.064 7.050 -24.609 1.00 91.00 95 SER A C 1
ATOM 642 O O . SER A 1 95 ? 13.855 7.195 -25.812 1.00 91.00 95 SER A O 1
ATOM 644 N N . GLY A 1 96 ? 14.110 8.086 -23.761 1.00 91.62 96 GLY A N 1
ATOM 645 C CA . GLY A 1 96 ? 13.840 9.470 -24.171 1.00 91.62 96 GLY A CA 1
ATOM 646 C C . GLY A 1 96 ? 12.393 9.716 -24.620 1.00 91.62 96 GLY A C 1
ATOM 647 O O . GLY A 1 96 ? 12.148 10.592 -25.447 1.00 91.62 96 GLY A O 1
ATOM 648 N N . LEU A 1 97 ? 11.434 8.926 -24.123 1.00 90.62 97 LEU A N 1
ATOM 649 C CA . LEU A 1 97 ? 10.012 9.089 -24.440 1.00 90.62 97 LEU A CA 1
ATOM 650 C C . LEU A 1 97 ? 9.376 10.141 -23.522 1.00 90.62 97 LEU A C 1
ATOM 652 O O . LEU A 1 97 ? 9.735 10.247 -22.349 1.00 90.62 97 LEU A O 1
ATOM 656 N N . ALA A 1 98 ? 8.395 10.881 -24.042 1.00 89.00 98 ALA A N 1
ATOM 657 C CA . ALA A 1 98 ? 7.596 11.806 -23.241 1.00 89.00 98 ALA A CA 1
ATOM 658 C C . ALA A 1 98 ? 6.808 11.066 -22.138 1.00 89.00 98 ALA A C 1
ATOM 660 O O . ALA A 1 98 ? 6.527 9.871 -22.250 1.00 89.00 98 ALA A O 1
ATOM 661 N N . ALA A 1 99 ? 6.455 11.771 -21.060 1.00 85.19 99 ALA A N 1
ATOM 662 C CA . ALA A 1 99 ? 5.818 11.167 -19.885 1.00 85.19 99 ALA A CA 1
ATOM 663 C C . ALA A 1 99 ? 4.427 10.568 -20.186 1.00 85.19 99 ALA A C 1
ATOM 665 O O . ALA A 1 99 ? 4.057 9.543 -19.617 1.00 85.19 99 ALA A O 1
ATOM 666 N N . ASP A 1 100 ? 3.694 11.182 -21.114 1.00 85.94 100 ASP A N 1
ATOM 667 C CA . ASP A 1 100 ? 2.390 10.766 -21.637 1.00 85.94 100 ASP A CA 1
ATOM 668 C C . ASP A 1 100 ? 2.482 9.711 -22.758 1.00 85.94 100 ASP A C 1
ATOM 670 O O . ASP A 1 100 ? 1.490 9.056 -23.086 1.00 85.94 100 ASP A O 1
ATOM 674 N N . ALA A 1 101 ? 3.668 9.500 -23.338 1.00 87.12 101 ALA A N 1
ATOM 675 C CA . ALA A 1 101 ? 3.858 8.537 -24.414 1.00 87.12 101 ALA A CA 1
ATOM 676 C C . ALA A 1 101 ? 3.727 7.077 -23.919 1.00 87.12 101 ALA A C 1
ATOM 678 O O . ALA A 1 101 ? 4.100 6.750 -22.783 1.00 87.12 101 ALA A O 1
ATOM 679 N N . PRO A 1 102 ? 3.242 6.147 -24.765 1.00 89.00 102 PRO A N 1
ATOM 680 C CA . PRO A 1 102 ? 3.193 4.730 -24.421 1.00 89.00 102 PRO A CA 1
ATOM 681 C C . PRO A 1 102 ? 4.608 4.157 -24.267 1.00 89.00 102 PRO A C 1
ATOM 683 O O . PRO A 1 102 ? 5.455 4.299 -25.148 1.00 89.00 102 PRO A O 1
ATOM 686 N N . ALA A 1 103 ? 4.861 3.467 -23.155 1.00 93.38 103 ALA A N 1
ATOM 687 C CA . ALA A 1 103 ? 6.138 2.809 -22.916 1.00 93.38 103 ALA A CA 1
ATOM 688 C C . ALA A 1 103 ? 6.341 1.598 -23.849 1.00 93.38 103 ALA A C 1
ATOM 690 O O . ALA A 1 103 ? 5.419 0.827 -24.119 1.00 93.38 103 ALA A O 1
ATOM 691 N N . ARG A 1 104 ? 7.584 1.380 -24.299 1.00 94.62 104 ARG A N 1
ATOM 692 C CA . ARG A 1 104 ? 7.982 0.244 -25.161 1.00 94.62 104 ARG A CA 1
ATOM 693 C C . ARG A 1 104 ? 7.861 -1.137 -24.483 1.00 94.62 104 ARG A C 1
ATOM 695 O O . ARG A 1 104 ? 7.894 -2.160 -25.173 1.00 94.62 104 ARG A O 1
ATOM 702 N N . ARG A 1 105 ? 7.745 -1.154 -23.153 1.00 94.06 105 ARG A N 1
ATOM 703 C CA . ARG A 1 105 ? 7.313 -2.261 -22.287 1.00 94.06 105 ARG A CA 1
ATOM 704 C C . ARG A 1 105 ? 6.232 -1.701 -21.364 1.00 94.06 105 ARG A C 1
ATOM 706 O O . ARG A 1 105 ? 6.456 -0.645 -20.778 1.00 94.06 105 ARG A O 1
ATOM 713 N N . TRP A 1 106 ? 5.104 -2.394 -21.236 1.00 93.81 106 TRP A N 1
ATOM 714 C CA . TRP A 1 106 ? 3.938 -1.934 -20.475 1.00 93.81 106 TRP A CA 1
ATOM 715 C C . TRP A 1 106 ? 3.367 -3.036 -19.576 1.00 93.81 106 TRP A C 1
ATOM 717 O O . TRP A 1 106 ? 3.608 -4.221 -19.818 1.00 93.81 106 TRP A O 1
ATOM 727 N N . VAL A 1 107 ? 2.611 -2.668 -18.539 1.00 95.12 107 VAL A N 1
ATOM 728 C CA . VAL A 1 107 ? 1.916 -3.626 -17.664 1.00 95.12 107 VAL A CA 1
ATOM 729 C C . VAL A 1 107 ? 0.425 -3.642 -17.980 1.00 95.12 107 VAL A C 1
ATOM 731 O O . VAL A 1 107 ? -0.281 -2.649 -17.820 1.00 95.12 107 VAL A O 1
ATOM 734 N N . ARG A 1 108 ? -0.072 -4.800 -18.414 1.00 92.69 108 ARG A N 1
ATOM 735 C CA . ARG A 1 108 ? -1.498 -5.070 -18.616 1.00 92.69 108 ARG A CA 1
ATOM 736 C C . ARG A 1 108 ? -2.069 -5.777 -17.389 1.00 92.69 108 ARG A C 1
ATOM 738 O O . ARG A 1 108 ? -1.387 -6.576 -16.754 1.00 92.69 108 ARG A O 1
ATOM 745 N N . GLU A 1 109 ? -3.328 -5.497 -17.083 1.00 93.56 109 GLU A N 1
ATOM 746 C CA . GLU A 1 109 ? -4.114 -6.220 -16.083 1.00 93.56 109 GLU A CA 1
ATOM 747 C C . GLU A 1 109 ? -5.177 -7.068 -16.789 1.00 93.56 109 GLU A C 1
ATOM 749 O O . GLU A 1 109 ? -5.832 -6.600 -17.723 1.00 93.56 109 GLU A O 1
ATOM 754 N N . GLU A 1 110 ? -5.342 -8.309 -16.346 1.00 90.25 110 GLU A N 1
ATOM 755 C CA . GLU A 1 110 ? -6.487 -9.162 -16.652 1.00 90.25 110 GLU A CA 1
ATOM 756 C C . GLU A 1 110 ? -7.285 -9.383 -15.370 1.00 90.25 110 GLU A C 1
ATOM 758 O O . GLU A 1 110 ? -6.733 -9.846 -14.374 1.00 90.25 110 GLU A O 1
ATOM 763 N N . VAL A 1 111 ? -8.587 -9.099 -15.406 1.00 90.25 111 VAL A N 1
ATOM 764 C CA . VAL A 1 111 ? -9.513 -9.498 -14.341 1.00 90.25 111 VAL A CA 1
ATOM 765 C C . VAL A 1 111 ? -10.251 -10.750 -14.801 1.00 90.25 111 VAL A C 1
ATOM 767 O O . VAL A 1 111 ? -10.787 -10.788 -15.910 1.00 90.25 111 VAL A O 1
ATOM 770 N N . ARG A 1 112 ? -10.254 -11.785 -13.963 1.00 89.88 112 ARG A N 1
ATOM 771 C CA . ARG A 1 112 ? -10.835 -13.104 -14.241 1.00 89.88 112 ARG A CA 1
ATOM 772 C C . ARG A 1 112 ? -11.844 -13.479 -13.155 1.00 89.88 112 ARG A C 1
ATOM 774 O O . ARG A 1 112 ? -11.818 -12.926 -12.059 1.00 89.88 112 ARG A O 1
ATOM 781 N N . GLY A 1 113 ? -12.722 -14.438 -13.444 1.00 88.81 113 GLY A N 1
ATOM 782 C CA . GLY A 1 113 ? -13.727 -14.921 -12.492 1.00 88.81 113 GLY A CA 1
ATOM 783 C C . GLY A 1 113 ? -14.983 -14.046 -12.408 1.00 88.81 113 GLY A C 1
ATOM 784 O O . GLY A 1 113 ? -15.375 -13.385 -13.369 1.00 88.81 113 GLY A O 1
ATOM 785 N N . THR A 1 114 ? -15.681 -14.099 -11.275 1.00 88.00 114 THR A N 1
ATOM 786 C CA . THR A 1 114 ? -16.959 -13.401 -11.048 1.00 88.00 114 THR A CA 1
ATOM 787 C C . THR A 1 114 ? -17.131 -13.122 -9.560 1.00 88.00 114 THR A C 1
ATOM 789 O O . THR A 1 114 ? -16.904 -14.009 -8.736 1.00 88.00 114 THR A O 1
ATOM 792 N N . PHE A 1 115 ? -17.547 -11.902 -9.209 1.00 73.44 115 PHE A N 1
ATOM 793 C CA . PHE A 1 115 ? -17.707 -11.461 -7.820 1.00 73.44 115 PHE A CA 1
ATOM 794 C C . PHE A 1 115 ? -18.524 -12.468 -6.974 1.00 73.44 115 PHE A C 1
ATOM 796 O O . PHE A 1 115 ? -19.571 -12.927 -7.437 1.00 73.44 115 PHE A O 1
ATOM 803 N N . PRO A 1 116 ? -18.082 -12.827 -5.749 1.00 74.56 116 PRO A N 1
ATOM 804 C CA . PRO A 1 116 ? -16.919 -12.300 -5.020 1.00 74.56 116 PRO A CA 1
ATOM 805 C C . PRO A 1 116 ? -15.577 -12.982 -5.352 1.00 74.56 116 PRO A C 1
ATOM 807 O O . PRO A 1 116 ? -14.553 -12.596 -4.804 1.00 74.56 116 PRO A O 1
ATOM 810 N N . ARG A 1 117 ? -15.546 -13.992 -6.233 1.00 81.81 117 ARG A N 1
ATOM 811 C CA . ARG A 1 117 ? -14.320 -14.716 -6.619 1.00 81.81 117 ARG A CA 1
ATOM 812 C C . ARG A 1 117 ? -13.754 -14.152 -7.919 1.00 81.81 117 ARG A C 1
ATOM 814 O O . ARG A 1 117 ? -13.974 -14.711 -8.996 1.00 81.81 117 ARG A O 1
ATOM 821 N N . VAL A 1 118 ? -13.058 -13.026 -7.797 1.00 88.44 118 VAL A N 1
ATOM 822 C CA . VAL A 1 118 ? -12.305 -12.392 -8.887 1.00 88.44 118 VAL A CA 1
ATOM 823 C C . VAL A 1 118 ? -10.802 -12.547 -8.668 1.00 88.44 118 VAL A C 1
ATOM 825 O O . VAL A 1 118 ? -10.327 -12.467 -7.543 1.00 88.44 118 VAL A O 1
ATOM 828 N N . GLU A 1 119 ? -10.061 -12.759 -9.749 1.00 86.75 119 GLU A N 1
ATOM 829 C CA . GLU A 1 119 ? -8.597 -12.848 -9.773 1.00 86.75 119 GLU A CA 1
ATOM 830 C C . GLU A 1 119 ? -8.051 -11.685 -10.615 1.00 86.75 119 GLU A C 1
ATOM 832 O O . GLU A 1 119 ? -8.633 -11.343 -11.648 1.00 86.75 119 GLU A O 1
ATOM 837 N N . ARG A 1 120 ? -6.938 -11.074 -10.188 1.00 88.75 120 ARG A N 1
ATOM 838 C CA . ARG A 1 120 ? -6.248 -9.995 -10.914 1.00 88.75 120 ARG A CA 1
ATOM 839 C C . ARG A 1 120 ? -4.863 -10.486 -11.333 1.00 88.75 120 ARG A C 1
ATOM 841 O O . ARG A 1 120 ? -3.987 -10.643 -10.489 1.00 88.75 120 ARG A O 1
ATOM 848 N N . VAL A 1 121 ? -4.668 -10.732 -12.627 1.00 90.56 121 VAL A N 1
ATOM 849 C CA . VAL A 1 121 ? -3.391 -11.196 -13.190 1.00 90.56 121 VAL A CA 1
ATOM 850 C C . VAL A 1 121 ? -2.687 -10.029 -13.873 1.00 90.56 121 VAL A C 1
ATOM 852 O O . VAL A 1 121 ? -3.250 -9.371 -14.749 1.00 90.56 121 VAL A O 1
ATOM 855 N N . PHE A 1 122 ? -1.436 -9.778 -13.495 1.00 94.56 122 PHE A N 1
ATOM 856 C CA . PHE A 1 122 ? -0.628 -8.686 -14.034 1.00 94.56 122 PHE A CA 1
ATOM 857 C C . PHE A 1 122 ? 0.425 -9.228 -15.009 1.00 94.56 122 PHE A C 1
ATOM 859 O O . PHE A 1 122 ? 1.105 -10.212 -14.716 1.00 94.56 122 PHE A O 1
ATOM 866 N N . VAL A 1 123 ? 0.561 -8.600 -16.182 1.00 93.31 123 VAL A N 1
ATOM 867 C CA . VAL A 1 123 ? 1.422 -9.081 -17.277 1.00 93.31 123 VAL A CA 1
ATOM 868 C C . VAL A 1 123 ? 2.291 -7.951 -17.825 1.00 93.31 123 VAL A C 1
ATOM 870 O O . VAL A 1 123 ? 1.766 -6.981 -18.369 1.00 93.31 123 VAL A O 1
ATOM 873 N N . SER A 1 124 ? 3.621 -8.074 -17.725 1.00 94.25 124 SER A N 1
ATOM 874 C CA . SER A 1 124 ? 4.559 -7.123 -18.340 1.00 94.25 124 SER A CA 1
ATOM 875 C C . SER A 1 124 ? 4.874 -7.527 -19.784 1.00 94.25 124 SER A C 1
ATOM 877 O O . SER A 1 124 ? 5.740 -8.367 -20.043 1.00 94.25 124 SER A O 1
ATOM 879 N N . GLU A 1 125 ? 4.181 -6.907 -20.735 1.00 92.19 125 GLU A N 1
ATOM 880 C CA . GLU A 1 125 ? 4.368 -7.135 -22.170 1.00 92.19 125 GLU A CA 1
ATOM 881 C C . GLU A 1 125 ? 5.434 -6.203 -22.761 1.00 92.19 125 GLU A C 1
ATOM 883 O O . GLU A 1 125 ? 5.665 -5.087 -22.297 1.00 92.19 125 GLU A O 1
ATOM 888 N N . GLY A 1 126 ? 6.096 -6.663 -23.820 1.00 93.31 126 GLY A N 1
ATOM 889 C CA . GLY A 1 126 ? 7.133 -5.916 -24.527 1.00 93.31 126 GLY A CA 1
ATOM 890 C C . GLY A 1 126 ? 7.697 -6.721 -25.695 1.00 93.31 126 GLY A C 1
ATOM 891 O O . GLY A 1 126 ? 7.233 -7.825 -25.987 1.00 93.31 126 GLY A O 1
ATOM 892 N N . CYS A 1 127 ? 8.714 -6.195 -26.384 1.00 95.31 127 CYS A N 1
ATOM 893 C CA . CYS A 1 127 ? 9.351 -6.958 -27.459 1.00 95.31 127 CYS A CA 1
ATOM 894 C C . CYS A 1 127 ? 10.043 -8.203 -26.890 1.00 95.31 127 CYS A C 1
ATOM 896 O O . CYS A 1 127 ? 10.874 -8.100 -25.993 1.00 95.31 127 CYS A O 1
ATOM 898 N N . ARG A 1 128 ? 9.715 -9.379 -27.439 1.00 93.50 128 ARG A N 1
ATOM 899 C CA . ARG A 1 128 ? 10.310 -10.666 -27.039 1.00 93.50 128 ARG A CA 1
ATOM 900 C C . ARG A 1 128 ? 11.598 -11.006 -27.808 1.00 93.50 128 ARG A C 1
ATOM 902 O O . ARG A 1 128 ? 12.129 -12.090 -27.631 1.00 93.50 128 ARG A O 1
ATOM 909 N N . HIS A 1 129 ? 12.070 -10.088 -28.667 1.00 93.62 129 HIS A N 1
ATOM 910 C CA . HIS A 1 129 ? 13.297 -10.191 -29.481 1.00 93.62 129 HIS A CA 1
ATOM 911 C C . HIS A 1 129 ? 13.492 -11.573 -30.134 1.00 93.62 129 HIS A C 1
ATOM 913 O O . HIS A 1 129 ? 14.564 -12.165 -30.072 1.00 93.62 129 HIS A O 1
ATOM 919 N N . CYS A 1 130 ? 12.408 -12.069 -30.736 1.00 92.38 130 CYS A N 1
ATOM 920 C CA . CYS A 1 130 ? 12.197 -13.469 -31.084 1.00 92.38 130 CYS A CA 1
ATOM 921 C C . CYS A 1 130 ? 13.344 -14.114 -31.893 1.00 92.38 130 CYS A C 1
ATOM 923 O O . CYS A 1 130 ? 13.999 -13.465 -32.713 1.00 92.38 130 CYS A O 1
ATOM 925 N N . ALA A 1 131 ? 13.562 -15.413 -31.656 1.00 89.75 131 ALA A N 1
ATOM 926 C CA . ALA A 1 131 ? 14.660 -16.183 -32.240 1.00 89.75 131 ALA A CA 1
ATOM 927 C C . ALA A 1 131 ? 14.569 -16.298 -33.773 1.00 89.75 131 ALA A C 1
ATOM 929 O O . ALA A 1 131 ? 15.565 -16.073 -34.461 1.00 89.75 131 ALA A O 1
ATOM 930 N N . ASP A 1 132 ? 13.371 -16.596 -34.278 1.00 90.88 132 ASP A N 1
ATOM 931 C CA . ASP A 1 132 ? 12.896 -16.180 -35.597 1.00 90.88 132 ASP A CA 1
ATOM 932 C C . ASP A 1 132 ? 11.991 -14.956 -35.388 1.00 90.88 132 ASP A C 1
ATOM 934 O O . ASP A 1 132 ? 11.210 -14.913 -34.434 1.00 90.88 132 ASP A O 1
ATOM 938 N N . ALA A 1 133 ? 12.115 -13.939 -36.239 1.00 94.19 133 ALA A N 1
ATOM 939 C CA . ALA A 1 133 ? 11.504 -12.629 -36.050 1.00 94.19 133 ALA A CA 1
ATOM 940 C C . ALA A 1 133 ? 10.639 -12.236 -37.265 1.00 94.19 133 ALA A C 1
ATOM 942 O O . ALA A 1 133 ? 11.103 -11.495 -38.139 1.00 94.19 133 ALA A O 1
ATOM 943 N N . PRO A 1 134 ? 9.349 -12.630 -37.305 1.00 95.62 134 PRO A N 1
ATOM 944 C CA . PRO A 1 134 ? 8.458 -12.345 -38.434 1.00 95.62 134 PRO A CA 1
ATOM 945 C C . PRO A 1 134 ? 8.338 -10.855 -38.792 1.00 95.62 134 PRO A C 1
ATOM 947 O O . PRO A 1 134 ? 8.156 -10.498 -39.954 1.00 95.62 134 PRO A O 1
ATOM 950 N N . CYS A 1 135 ? 8.500 -9.955 -37.815 1.00 96.12 135 CYS A N 1
ATOM 951 C CA . CYS A 1 135 ? 8.519 -8.512 -38.057 1.00 96.12 135 CYS A CA 1
ATOM 952 C C . CYS A 1 135 ? 9.758 -8.032 -38.840 1.00 96.12 135 CYS A C 1
ATOM 954 O O . CYS A 1 135 ? 9.644 -7.057 -39.581 1.00 96.12 135 CYS A O 1
ATOM 956 N N . VAL A 1 136 ? 10.904 -8.718 -38.721 1.00 96.81 136 VAL A N 1
ATOM 957 C CA . VAL A 1 136 ? 12.103 -8.495 -39.550 1.00 96.81 136 VAL A CA 1
ATOM 958 C C . VAL A 1 136 ? 11.849 -9.027 -40.960 1.00 96.81 136 VAL A C 1
ATOM 960 O O . VAL A 1 136 ? 12.001 -8.278 -41.921 1.00 96.81 136 VAL A O 1
ATOM 963 N N . ALA A 1 137 ? 11.367 -10.268 -41.087 1.00 94.94 137 ALA A N 1
ATOM 964 C CA . ALA A 1 137 ? 11.062 -10.890 -42.380 1.00 94.94 137 ALA A CA 1
ATOM 965 C C . ALA A 1 137 ? 10.019 -10.100 -43.202 1.00 94.94 137 ALA A C 1
ATOM 967 O O . ALA A 1 137 ? 10.155 -9.955 -44.415 1.00 94.94 137 ALA A O 1
ATOM 968 N N . ALA A 1 138 ? 9.013 -9.510 -42.548 1.00 95.38 138 ALA A N 1
ATOM 969 C CA . ALA A 1 138 ? 8.009 -8.654 -43.186 1.00 95.38 138 ALA A CA 1
ATOM 970 C C . ALA A 1 138 ? 8.521 -7.245 -43.575 1.00 95.38 138 ALA A C 1
ATOM 972 O O . ALA A 1 138 ? 7.794 -6.463 -44.205 1.00 95.38 138 ALA A O 1
ATOM 973 N N . CYS A 1 139 ? 9.750 -6.872 -43.196 1.00 95.50 139 CYS A N 1
ATOM 974 C CA . CYS A 1 139 ? 10.285 -5.529 -43.395 1.00 95.50 139 CYS A CA 1
ATOM 975 C C . CYS A 1 139 ? 10.939 -5.349 -44.776 1.00 95.50 139 CYS A C 1
ATOM 977 O O . CYS A 1 139 ? 12.154 -5.224 -44.904 1.00 95.50 139 CYS A O 1
ATOM 979 N N . ALA A 1 140 ? 10.109 -5.223 -45.814 1.00 92.00 140 ALA A N 1
ATOM 980 C CA . ALA A 1 140 ? 10.536 -4.994 -47.205 1.00 92.00 140 ALA A CA 1
ATOM 981 C C . ALA A 1 140 ? 11.401 -3.728 -47.460 1.00 92.00 140 ALA A C 1
ATOM 983 O O . ALA A 1 140 ? 11.834 -3.511 -48.585 1.00 92.00 140 ALA A O 1
ATOM 984 N N . PHE A 1 141 ? 11.642 -2.890 -46.444 1.00 93.50 141 PHE A N 1
ATOM 985 C CA . PHE A 1 141 ? 12.516 -1.709 -46.505 1.00 93.50 141 PHE A CA 1
ATOM 986 C C . PHE A 1 141 ? 13.866 -1.901 -45.783 1.00 93.50 141 PHE A C 1
ATOM 988 O O . PHE A 1 141 ? 14.680 -0.982 -45.759 1.00 93.50 141 PHE A O 1
ATOM 995 N N . GLY A 1 142 ? 14.111 -3.060 -45.156 1.00 92.56 142 GLY A N 1
ATOM 996 C CA . GLY A 1 142 ? 15.339 -3.312 -44.388 1.00 92.56 142 GLY A CA 1
ATOM 997 C C . GLY A 1 142 ? 15.513 -2.396 -43.168 1.00 92.56 142 GLY A C 1
ATOM 998 O O . GLY A 1 142 ? 16.640 -2.127 -42.762 1.00 92.56 142 GLY A O 1
ATOM 999 N N . ALA A 1 143 ? 14.406 -1.881 -42.621 1.00 96.31 143 ALA A N 1
ATOM 1000 C CA . ALA A 1 143 ? 14.380 -0.980 -41.467 1.00 96.31 143 ALA A CA 1
ATOM 1001 C C . ALA A 1 143 ? 14.344 -1.715 -40.118 1.00 96.31 143 ALA A C 1
ATOM 1003 O O . ALA A 1 143 ? 14.658 -1.128 -39.093 1.00 96.31 143 ALA A O 1
ATOM 1004 N N . LEU A 1 144 ? 13.961 -2.992 -40.102 1.00 96.38 144 LEU A N 1
ATOM 1005 C CA . LEU A 1 144 ? 14.103 -3.886 -38.954 1.00 96.38 144 LEU A CA 1
ATOM 1006 C C . LEU A 1 144 ? 15.246 -4.860 -39.232 1.00 96.38 144 LEU A C 1
ATOM 1008 O O . LEU A 1 144 ? 15.366 -5.373 -40.342 1.00 96.38 144 LEU A O 1
ATOM 1012 N N . GLY A 1 145 ? 16.045 -5.142 -38.208 1.00 93.94 145 GLY A N 1
ATOM 1013 C CA . GLY A 1 145 ? 17.123 -6.127 -38.259 1.00 93.94 145 GLY A CA 1
ATOM 1014 C C . GLY A 1 145 ? 17.325 -6.781 -36.897 1.00 93.94 145 GLY A C 1
ATOM 1015 O O . GLY A 1 145 ? 16.863 -6.257 -35.883 1.00 93.94 145 GLY A O 1
ATOM 1016 N N . GLN A 1 146 ? 18.004 -7.926 -36.871 1.00 91.81 146 GLN A N 1
ATOM 1017 C CA . GLN A 1 146 ? 18.448 -8.571 -35.637 1.00 91.81 146 GLN A CA 1
ATOM 1018 C C . GLN A 1 146 ? 19.963 -8.401 -35.496 1.00 91.81 146 GLN A C 1
ATOM 1020 O O . GLN A 1 146 ? 20.714 -8.685 -36.428 1.00 91.81 146 GLN A O 1
ATOM 1025 N N . ARG A 1 147 ? 20.399 -7.895 -34.341 1.00 89.81 147 ARG A N 1
ATOM 1026 C CA . ARG A 1 147 ? 21.811 -7.792 -33.961 1.00 89.81 147 ARG A CA 1
ATOM 1027 C C . ARG A 1 147 ? 22.395 -9.169 -33.608 1.00 89.81 147 ARG A C 1
ATOM 1029 O O . ARG A 1 147 ? 21.661 -10.123 -33.354 1.00 89.81 147 ARG A O 1
ATOM 1036 N N . ALA A 1 148 ? 23.726 -9.244 -33.543 1.00 83.62 148 ALA A N 1
ATOM 1037 C CA . ALA A 1 148 ? 24.470 -10.457 -33.188 1.00 83.62 148 ALA A CA 1
ATOM 1038 C C . ALA A 1 148 ? 24.211 -10.968 -31.754 1.00 83.6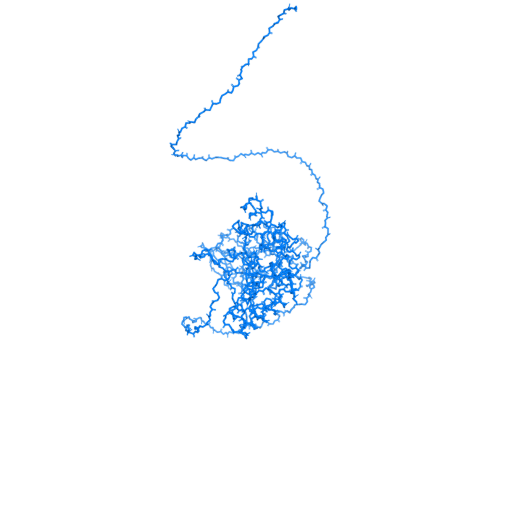2 148 ALA A C 1
ATOM 1040 O O . ALA A 1 148 ? 24.461 -12.134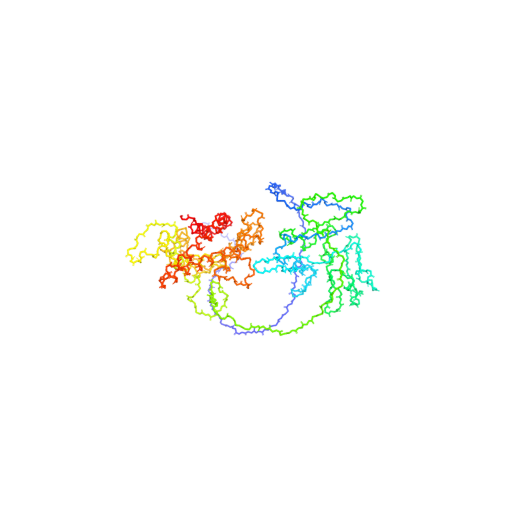 -31.493 1.00 83.62 148 ALA A O 1
ATOM 1041 N N . ASP A 1 149 ? 23.687 -10.114 -30.869 1.00 80.38 149 ASP A N 1
ATOM 1042 C CA . ASP A 1 149 ? 23.225 -10.421 -29.504 1.00 80.38 149 ASP A CA 1
ATOM 1043 C C . ASP A 1 149 ? 21.748 -10.888 -29.452 1.00 80.38 149 ASP A C 1
ATOM 1045 O O . ASP A 1 149 ? 21.162 -11.028 -28.381 1.00 80.38 149 ASP A O 1
ATOM 1049 N N . GLY A 1 150 ? 21.088 -11.045 -30.605 1.00 87.44 150 GLY A N 1
ATOM 1050 C CA . GLY A 1 150 ? 19.660 -11.346 -30.714 1.00 87.44 150 GLY A CA 1
ATOM 1051 C C . GLY A 1 150 ? 18.713 -10.143 -30.577 1.00 87.44 150 GLY A C 1
ATOM 1052 O O . GLY A 1 150 ? 17.526 -10.285 -30.893 1.00 87.44 150 GLY A O 1
ATOM 1053 N N . ARG A 1 151 ? 19.177 -8.942 -30.189 1.00 90.69 151 ARG A N 1
ATOM 1054 C CA . ARG A 1 151 ? 18.329 -7.738 -30.088 1.00 90.69 151 ARG A CA 1
ATOM 1055 C C . ARG A 1 151 ? 17.808 -7.355 -31.475 1.00 90.69 151 ARG A C 1
ATOM 1057 O O . ARG A 1 151 ? 18.521 -6.802 -32.309 1.00 90.69 151 ARG A O 1
ATOM 1064 N N . VAL A 1 152 ? 16.521 -7.606 -31.722 1.00 94.44 152 VAL A N 1
ATOM 1065 C CA . VAL A 1 152 ? 15.806 -6.985 -32.851 1.00 94.44 152 VAL A CA 1
ATOM 1066 C C . VAL A 1 152 ? 15.727 -5.469 -32.625 1.00 94.44 152 VAL A C 1
ATOM 1068 O O . VAL A 1 152 ? 15.157 -5.048 -31.616 1.00 94.44 152 VAL A O 1
ATOM 1071 N N . THR A 1 153 ? 16.218 -4.656 -33.559 1.00 94.44 153 THR A N 1
ATOM 1072 C CA . THR A 1 153 ? 16.247 -3.177 -33.502 1.00 94.44 153 THR A CA 1
ATOM 1073 C C . THR A 1 153 ? 15.522 -2.544 -34.701 1.00 94.44 153 THR A C 1
ATOM 1075 O O . THR A 1 153 ? 14.978 -3.257 -35.548 1.00 94.44 153 THR A O 1
ATOM 1078 N N . VAL A 1 154 ? 15.460 -1.206 -34.754 1.00 94.81 154 VAL A N 1
ATOM 1079 C CA . VAL A 1 154 ? 14.918 -0.437 -35.888 1.00 94.81 154 VAL A CA 1
ATOM 1080 C C . VAL A 1 154 ? 15.887 0.665 -36.326 1.00 94.81 154 VAL A C 1
ATOM 1082 O O . VAL A 1 154 ? 16.399 1.413 -35.499 1.00 94.81 154 VAL A O 1
ATOM 1085 N N . ASP A 1 155 ? 16.107 0.777 -37.635 1.00 94.88 155 ASP A N 1
ATOM 1086 C CA . ASP A 1 155 ? 16.682 1.947 -38.299 1.00 94.88 155 ASP A CA 1
ATOM 1087 C C . ASP A 1 155 ? 15.534 2.894 -38.686 1.00 94.88 155 ASP A C 1
ATOM 1089 O O . ASP A 1 155 ? 14.755 2.628 -39.609 1.00 94.88 155 ASP A O 1
ATOM 1093 N N . ALA A 1 156 ? 15.416 4.003 -37.953 1.00 92.56 156 ALA A N 1
ATOM 1094 C CA . ALA A 1 156 ? 14.371 4.999 -38.165 1.00 92.56 156 ALA A CA 1
ATOM 1095 C C . ALA A 1 156 ? 14.449 5.664 -39.552 1.00 92.56 156 ALA A C 1
ATOM 1097 O O . ALA A 1 156 ? 13.407 5.970 -40.131 1.00 92.56 156 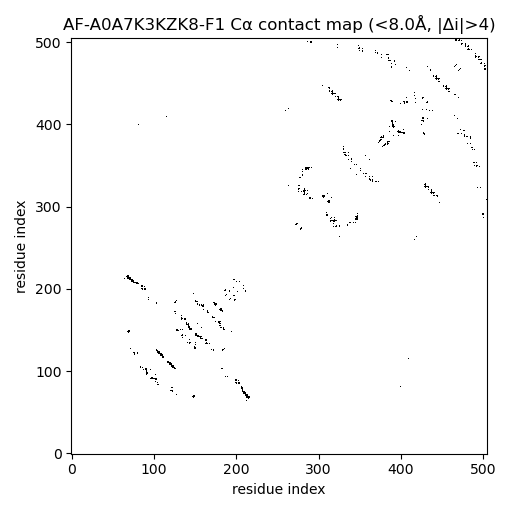ALA A O 1
ATOM 1098 N N . ALA A 1 157 ? 15.649 5.839 -40.119 1.00 94.25 157 ALA A N 1
ATOM 1099 C CA . ALA A 1 157 ? 15.847 6.516 -41.402 1.00 94.25 157 ALA A CA 1
ATOM 1100 C C . ALA A 1 157 ? 15.385 5.668 -42.602 1.00 94.25 157 ALA A C 1
ATOM 1102 O O . ALA A 1 157 ? 15.060 6.211 -43.657 1.00 94.25 157 ALA A O 1
ATOM 1103 N N . ARG A 1 158 ? 15.301 4.340 -42.439 1.00 94.94 158 ARG A N 1
ATOM 1104 C CA . ARG A 1 158 ? 14.742 3.410 -43.443 1.00 94.94 158 ARG A CA 1
ATOM 1105 C C . ARG A 1 158 ? 13.244 3.145 -43.259 1.00 94.94 158 ARG A C 1
ATOM 1107 O O . ARG A 1 158 ? 12.627 2.465 -44.081 1.00 94.94 158 ARG A O 1
ATOM 1114 N N . CYS A 1 159 ? 12.643 3.610 -42.164 1.00 96.31 159 CYS A N 1
ATOM 1115 C CA . CYS A 1 159 ? 11.314 3.175 -41.755 1.00 96.31 159 CYS A CA 1
ATOM 1116 C C . CYS A 1 159 ? 10.181 3.923 -42.480 1.00 96.31 159 CYS A C 1
ATOM 1118 O O . CYS A 1 159 ? 9.622 4.888 -41.969 1.00 96.31 159 CYS A O 1
ATOM 1120 N N . ALA A 1 160 ? 9.743 3.399 -43.627 1.00 93.81 160 ALA A N 1
ATOM 1121 C CA . ALA A 1 160 ? 8.628 3.940 -44.419 1.00 93.81 160 ALA A CA 1
ATOM 1122 C C . ALA A 1 160 ? 7.206 3.700 -43.835 1.00 93.81 160 ALA A C 1
ATOM 1124 O O . ALA A 1 160 ? 6.245 3.568 -44.589 1.00 93.81 160 ALA A O 1
ATOM 1125 N N . GLY A 1 161 ? 7.062 3.545 -42.512 1.00 94.62 161 GLY A N 1
ATOM 1126 C CA . GLY A 1 161 ? 5.781 3.496 -41.771 1.00 94.62 161 GLY A CA 1
ATOM 1127 C C . GLY A 1 161 ? 4.734 2.432 -42.149 1.00 94.62 161 GLY A C 1
ATOM 1128 O O . GLY A 1 161 ? 3.641 2.419 -41.597 1.00 94.62 161 GLY A O 1
ATOM 1129 N N . CYS A 1 162 ? 5.042 1.516 -43.067 1.00 92.38 162 CYS A N 1
ATOM 1130 C CA . CYS A 1 162 ? 4.066 0.717 -43.825 1.00 92.38 162 CYS A CA 1
ATOM 1131 C C . CYS A 1 162 ? 3.233 -0.352 -43.073 1.00 92.38 162 CYS A C 1
ATOM 1133 O O . CYS A 1 162 ? 2.655 -1.222 -43.725 1.00 92.38 162 CYS A O 1
ATOM 1135 N N . GLY A 1 163 ? 3.204 -0.372 -41.736 1.00 92.94 163 GLY A N 1
ATOM 1136 C CA . GLY A 1 163 ? 2.367 -1.275 -40.925 1.00 92.94 163 GLY A CA 1
ATOM 1137 C C . GLY A 1 163 ? 2.723 -2.775 -40.931 1.00 92.94 163 GLY A C 1
ATOM 1138 O O . GLY A 1 163 ? 2.442 -3.462 -39.951 1.00 92.94 163 GLY A O 1
ATOM 1139 N N . ARG A 1 164 ? 3.375 -3.303 -41.980 1.00 93.19 164 ARG A N 1
ATOM 1140 C CA . ARG A 1 164 ? 3.603 -4.752 -42.201 1.00 93.19 164 ARG A CA 1
ATOM 1141 C C . ARG A 1 164 ? 4.231 -5.493 -41.017 1.00 93.19 164 ARG A C 1
ATOM 1143 O O . ARG A 1 164 ? 3.818 -6.601 -40.696 1.00 93.19 164 ARG A O 1
ATOM 1150 N N . CYS A 1 165 ? 5.195 -4.877 -40.342 1.00 95.12 165 CYS A N 1
ATOM 1151 C CA . CYS A 1 165 ? 5.852 -5.450 -39.167 1.00 95.12 165 CYS A CA 1
ATOM 1152 C C . CYS A 1 165 ? 4.929 -5.589 -37.943 1.00 95.12 165 CYS A C 1
ATOM 1154 O O . CYS A 1 165 ? 5.177 -6.461 -37.112 1.00 95.12 165 CYS A O 1
ATOM 1156 N N . ALA A 1 166 ? 3.875 -4.772 -37.835 1.00 94.12 166 ALA A N 1
ATOM 1157 C CA . ALA A 1 166 ? 2.865 -4.873 -36.784 1.00 94.12 166 ALA A CA 1
ATOM 1158 C C . ALA A 1 166 ? 1.911 -6.043 -37.057 1.00 94.12 166 ALA A C 1
ATOM 1160 O O . ALA A 1 166 ? 1.719 -6.880 -36.181 1.00 94.12 166 ALA A O 1
ATOM 1161 N N . ALA A 1 167 ? 1.415 -6.154 -38.296 1.00 91.69 167 ALA A N 1
ATOM 1162 C CA . ALA A 1 167 ? 0.577 -7.271 -38.743 1.00 91.69 167 ALA A CA 1
ATOM 1163 C C . ALA A 1 167 ? 1.293 -8.633 -38.639 1.00 91.69 167 ALA A C 1
ATOM 1165 O O . ALA A 1 167 ? 0.663 -9.640 -38.340 1.00 91.69 167 ALA A O 1
ATOM 1166 N N . ALA A 1 168 ? 2.614 -8.661 -38.837 1.00 95.00 168 ALA A N 1
ATOM 1167 C CA . ALA A 1 168 ? 3.429 -9.864 -38.677 1.00 95.00 168 ALA A CA 1
ATOM 1168 C C . ALA A 1 168 ? 3.800 -10.196 -37.215 1.00 95.00 168 ALA A C 1
ATOM 1170 O O . ALA A 1 168 ? 4.393 -11.242 -36.971 1.00 95.00 168 ALA A O 1
ATOM 1171 N N . CYS A 1 169 ? 3.531 -9.329 -36.231 1.00 95.69 169 CYS A N 1
ATOM 1172 C CA . CYS A 1 169 ? 3.981 -9.550 -34.855 1.00 95.69 169 CYS A CA 1
ATOM 1173 C C . CYS A 1 169 ? 2.915 -10.289 -34.017 1.00 95.69 169 CYS A C 1
ATOM 1175 O O . CYS A 1 169 ? 1.925 -9.661 -33.639 1.00 95.69 169 CYS A O 1
ATOM 1177 N N . PRO A 1 170 ? 3.135 -11.556 -33.600 1.00 94.50 170 PRO A N 1
ATOM 1178 C CA . PRO A 1 170 ? 2.151 -12.338 -32.832 1.00 94.50 170 PRO A CA 1
ATOM 1179 C C . PRO A 1 170 ? 1.906 -11.820 -31.402 1.00 94.50 170 PRO A C 1
ATOM 1181 O O . PRO A 1 170 ? 1.086 -12.366 -30.672 1.00 94.50 170 PRO A O 1
ATOM 1184 N N . HIS A 1 171 ? 2.618 -10.770 -30.986 1.00 92.25 171 HIS A N 1
ATOM 1185 C CA . HIS A 1 171 ? 2.468 -10.115 -29.683 1.00 92.25 171 HIS A CA 1
ATOM 1186 C C . HIS A 1 171 ? 2.003 -8.654 -29.812 1.00 92.25 171 HIS A C 1
ATOM 1188 O O . HIS A 1 171 ? 2.026 -7.918 -28.831 1.00 92.25 171 HIS A O 1
ATOM 1194 N N . ALA A 1 172 ? 1.637 -8.207 -31.025 1.00 89.94 172 ALA A N 1
ATOM 1195 C CA . ALA A 1 172 ? 1.168 -6.850 -31.320 1.00 89.94 172 ALA A CA 1
ATOM 1196 C C . ALA A 1 172 ? 2.048 -5.729 -30.715 1.00 89.94 172 ALA A C 1
ATOM 1198 O O . ALA A 1 172 ? 1.540 -4.707 -30.250 1.00 89.94 172 ALA A O 1
ATOM 1199 N N . VAL A 1 173 ? 3.374 -5.920 -30.694 1.00 94.12 173 VAL A N 1
ATOM 1200 C CA . VAL A 1 173 ? 4.329 -5.007 -30.034 1.00 94.12 173 VAL A CA 1
ATOM 1201 C C . VAL A 1 173 ? 4.615 -3.718 -30.814 1.00 94.12 173 VAL A C 1
ATOM 1203 O O . VAL A 1 173 ? 4.676 -2.675 -30.166 1.00 94.12 173 VAL A O 1
ATOM 1206 N N . PRO A 1 174 ? 4.810 -3.726 -32.151 1.00 94.56 174 PRO A N 1
ATOM 1207 C CA . PRO A 1 174 ? 5.119 -2.505 -32.892 1.00 94.56 174 PRO A CA 1
ATOM 1208 C C . PRO A 1 174 ? 4.086 -1.394 -32.682 1.00 94.56 174 PRO A C 1
ATOM 1210 O O . PRO A 1 174 ? 2.874 -1.610 -32.776 1.00 94.56 174 PRO A O 1
ATOM 1213 N N . ARG A 1 175 ? 4.581 -0.192 -32.404 1.00 92.50 175 ARG A N 1
ATOM 1214 C CA . ARG A 1 175 ? 3.829 1.066 -32.376 1.00 92.50 175 ARG A CA 1
ATOM 1215 C C . ARG A 1 175 ? 4.370 1.975 -33.476 1.00 92.50 175 ARG A C 1
ATOM 1217 O O . ARG A 1 175 ? 5.375 1.656 -34.107 1.00 92.50 175 ARG A O 1
ATOM 1224 N N . PHE A 1 176 ? 3.704 3.098 -33.712 1.00 92.31 176 PHE A N 1
ATOM 1225 C CA . PHE A 1 176 ? 4.163 4.114 -34.654 1.00 92.31 176 PHE A CA 1
ATOM 1226 C C . PHE A 1 176 ? 4.097 5.486 -33.987 1.00 92.31 176 PHE A C 1
ATOM 1228 O O . PHE A 1 176 ? 3.157 5.772 -33.245 1.00 92.31 176 PHE A O 1
ATOM 1235 N N . THR A 1 177 ? 5.109 6.316 -34.225 1.00 89.88 177 THR A N 1
ATOM 1236 C CA . THR A 1 177 ? 5.154 7.711 -33.778 1.00 89.88 177 THR A CA 1
ATOM 1237 C C . THR A 1 177 ? 4.148 8.566 -34.556 1.00 89.88 177 THR A C 1
ATOM 1239 O O . THR A 1 177 ? 3.656 8.166 -35.612 1.00 89.88 177 THR A O 1
ATOM 1242 N N . ALA A 1 178 ? 3.913 9.804 -34.108 1.00 86.75 178 ALA A N 1
ATOM 1243 C CA . ALA A 1 178 ? 3.154 10.793 -34.881 1.00 86.75 178 ALA A CA 1
ATOM 1244 C C . ALA A 1 178 ? 3.771 11.094 -36.270 1.00 86.75 178 ALA A C 1
ATOM 1246 O O . ALA A 1 178 ? 3.063 11.510 -37.181 1.00 86.75 178 ALA A O 1
ATOM 1247 N N . SER A 1 179 ? 5.074 10.843 -36.453 1.00 87.88 179 SER A N 1
ATOM 1248 C CA . SER A 1 179 ? 5.777 10.924 -37.743 1.00 87.88 179 SER A CA 1
ATOM 1249 C C . SER A 1 179 ? 5.703 9.638 -38.586 1.00 87.88 179 SER A C 1
ATOM 1251 O O . SER A 1 179 ? 6.340 9.559 -39.633 1.00 87.88 179 SER A O 1
ATOM 1253 N N . GLY A 1 180 ? 4.953 8.620 -38.149 1.00 91.31 180 GLY A N 1
ATOM 1254 C CA . GLY A 1 180 ? 4.796 7.345 -38.855 1.00 91.31 180 GLY A CA 1
ATOM 1255 C C . GLY A 1 180 ? 6.001 6.400 -38.765 1.00 91.31 180 GLY A C 1
ATOM 1256 O O . GLY A 1 180 ? 5.998 5.351 -39.406 1.00 91.31 180 GLY A O 1
ATOM 1257 N N . VAL A 1 181 ? 7.027 6.723 -37.974 1.00 93.88 181 VAL A N 1
ATOM 1258 C CA . VAL A 1 181 ? 8.184 5.842 -37.744 1.00 93.88 181 VAL A CA 1
ATOM 1259 C C . VAL A 1 181 ? 7.782 4.737 -36.767 1.00 93.88 181 VAL A C 1
ATOM 1261 O O . VAL A 1 181 ? 7.111 5.000 -35.774 1.00 93.88 181 VAL A O 1
ATOM 1264 N N . MET A 1 182 ? 8.174 3.492 -37.040 1.00 95.06 182 MET A N 1
ATOM 1265 C CA . MET A 1 182 ? 7.874 2.357 -36.165 1.00 95.06 182 MET A CA 1
ATOM 1266 C C . MET A 1 182 ? 8.756 2.399 -34.918 1.00 95.06 182 MET A C 1
ATOM 1268 O O . MET A 1 182 ? 9.978 2.467 -35.038 1.00 95.06 182 MET A O 1
ATOM 1272 N N . ASP A 1 183 ? 8.140 2.296 -33.743 1.00 93.00 183 ASP A N 1
ATOM 1273 C CA . ASP A 1 183 ? 8.830 2.206 -32.459 1.00 93.00 183 ASP A CA 1
ATOM 1274 C C . ASP A 1 183 ? 8.452 0.931 -31.692 1.00 93.00 183 ASP A C 1
ATOM 1276 O O . ASP A 1 183 ? 7.328 0.424 -31.780 1.00 93.00 183 ASP A O 1
ATOM 1280 N N . LYS A 1 184 ? 9.420 0.388 -30.948 1.00 94.06 184 LYS A N 1
ATOM 1281 C CA . LYS A 1 184 ? 9.276 -0.797 -30.092 1.00 94.06 184 LYS A CA 1
ATOM 1282 C C . LYS A 1 184 ? 10.462 -0.902 -29.131 1.00 94.06 184 LYS A C 1
ATOM 1284 O O . LYS A 1 184 ? 11.487 -0.260 -29.334 1.00 94.06 184 LYS A O 1
ATOM 1289 N N . CYS A 1 185 ? 10.382 -1.801 -28.147 1.00 95.12 185 CYS A N 1
ATOM 1290 C CA . CYS A 1 185 ? 11.546 -2.123 -27.315 1.00 95.12 185 CYS A CA 1
ATOM 1291 C C . CYS A 1 185 ? 12.696 -2.676 -28.174 1.00 95.12 185 CYS A C 1
ATOM 1293 O O . CYS A 1 185 ? 12.488 -3.514 -29.056 1.00 95.12 185 CYS A O 1
ATOM 1295 N N . ASP A 1 186 ? 13.900 -2.187 -27.909 1.00 93.38 186 ASP A N 1
ATOM 1296 C CA . ASP A 1 186 ? 15.164 -2.457 -28.593 1.00 93.38 186 ASP A CA 1
ATOM 1297 C C . ASP A 1 186 ? 16.163 -3.223 -27.699 1.00 93.38 186 ASP A C 1
ATOM 1299 O O . ASP A 1 186 ? 17.289 -3.475 -28.116 1.00 93.38 186 ASP A O 1
ATOM 1303 N N . GLY A 1 187 ? 15.760 -3.594 -26.478 1.00 92.94 187 GLY A N 1
ATOM 1304 C CA . GLY A 1 187 ? 16.637 -4.182 -25.463 1.00 92.94 187 GLY A CA 1
ATOM 1305 C C . GLY A 1 187 ? 17.529 -3.160 -24.744 1.00 92.94 187 GLY A C 1
ATOM 1306 O O . GLY A 1 187 ? 18.588 -3.549 -24.254 1.00 92.94 187 GLY A O 1
ATOM 1307 N N . CYS A 1 188 ? 17.124 -1.880 -24.713 1.00 93.69 188 CYS A N 1
ATOM 1308 C CA . CYS A 1 188 ? 17.885 -0.729 -24.203 1.00 93.69 188 CYS A CA 1
ATOM 1309 C C . CYS A 1 188 ? 19.216 -0.470 -24.939 1.00 93.69 188 CYS A C 1
ATOM 1311 O O . CYS A 1 188 ? 20.113 0.175 -24.398 1.00 93.69 188 CYS A O 1
ATOM 1313 N N . PHE A 1 189 ? 19.332 -0.920 -26.191 1.00 91.75 189 PHE A N 1
ATOM 1314 C CA . PHE A 1 189 ? 20.515 -0.707 -27.028 1.00 91.75 189 PHE A CA 1
ATOM 1315 C C . PHE A 1 189 ? 20.769 0.786 -27.309 1.00 91.75 189 PHE A C 1
ATOM 1317 O O . PHE A 1 189 ? 21.871 1.279 -27.088 1.00 91.75 189 PHE A O 1
ATOM 1324 N N . ALA A 1 190 ? 19.741 1.535 -27.717 1.00 91.75 190 ALA A N 1
ATOM 1325 C CA . ALA A 1 190 ? 19.821 2.980 -27.941 1.00 91.75 190 ALA A CA 1
ATOM 1326 C C . ALA A 1 190 ? 19.974 3.790 -26.638 1.00 91.75 190 ALA A C 1
ATOM 1328 O O . ALA A 1 190 ? 20.358 4.954 -26.691 1.00 91.75 190 ALA A O 1
ATOM 1329 N N . ALA A 1 191 ? 19.711 3.174 -25.479 1.00 92.06 191 ALA A N 1
ATOM 1330 C CA . ALA A 1 191 ? 19.974 3.749 -24.157 1.00 92.06 191 ALA A CA 1
ATOM 1331 C C . ALA A 1 191 ? 21.433 3.543 -23.691 1.00 92.06 191 ALA A C 1
ATOM 1333 O O . ALA A 1 191 ? 21.794 3.976 -22.601 1.00 92.06 191 ALA A O 1
ATOM 1334 N N . GLY A 1 192 ? 22.272 2.869 -24.490 1.00 90.69 192 GLY A N 1
ATOM 1335 C CA . GLY A 1 192 ? 23.679 2.622 -24.169 1.00 90.69 192 GLY A CA 1
ATOM 1336 C C . GLY A 1 192 ? 23.932 1.451 -23.213 1.00 90.69 192 GLY A C 1
ATOM 1337 O O . GLY A 1 192 ? 25.055 1.309 -22.733 1.00 90.69 192 GLY A O 1
ATOM 1338 N N . VAL A 1 193 ? 22.933 0.599 -22.939 1.00 88.62 193 VAL A N 1
ATOM 1339 C CA . VAL A 1 193 ? 23.135 -0.615 -22.127 1.00 88.62 193 VAL A CA 1
ATOM 1340 C C . VAL A 1 193 ? 24.065 -1.582 -22.878 1.00 88.62 193 VAL A C 1
ATOM 1342 O O . VAL A 1 193 ? 23.734 -1.958 -24.007 1.00 88.62 193 VAL A O 1
ATOM 1345 N N . PRO A 1 194 ? 25.195 -2.016 -22.280 1.00 86.06 194 PRO A N 1
ATOM 1346 C CA . PRO A 1 194 ? 26.147 -2.906 -22.940 1.00 86.06 194 PRO A CA 1
ATOM 1347 C C . PRO A 1 194 ? 25.557 -4.238 -23.421 1.00 86.06 194 PRO A C 1
ATOM 1349 O O . PRO A 1 194 ? 24.482 -4.689 -23.007 1.00 86.06 194 PRO A O 1
ATOM 1352 N N . ASP A 1 195 ? 26.306 -4.913 -24.286 1.00 83.25 195 ASP A N 1
ATOM 1353 C CA . ASP A 1 195 ? 26.008 -6.287 -24.680 1.00 83.25 195 ASP A CA 1
ATOM 1354 C C . ASP A 1 195 ? 26.269 -7.225 -23.489 1.00 83.25 195 ASP A C 1
ATOM 1356 O O . ASP A 1 195 ? 27.238 -7.058 -22.753 1.00 83.25 195 ASP A O 1
ATOM 1360 N N . GLY A 1 196 ? 25.334 -8.145 -23.231 1.00 81.12 196 GLY A N 1
ATOM 1361 C CA . GLY A 1 196 ? 25.314 -8.971 -22.015 1.00 81.12 196 GLY A CA 1
ATOM 1362 C C . GLY A 1 196 ? 24.816 -8.271 -20.735 1.00 81.12 196 GLY A C 1
ATOM 1363 O O . GLY A 1 196 ? 24.636 -8.944 -19.723 1.00 81.12 196 GLY A O 1
ATOM 1364 N N . ALA A 1 197 ? 24.544 -6.960 -20.751 1.00 85.88 197 ALA A N 1
ATOM 1365 C CA . ALA A 1 197 ? 24.021 -6.234 -19.589 1.00 85.88 197 ALA A CA 1
ATOM 1366 C C . ALA A 1 197 ? 22.480 -6.183 -19.550 1.00 85.88 197 ALA A C 1
ATOM 1368 O O . ALA A 1 197 ? 21.806 -6.092 -20.580 1.00 85.88 197 ALA A O 1
ATOM 1369 N N . ALA A 1 198 ? 21.919 -6.204 -18.337 1.00 90.25 198 ALA A N 1
ATOM 1370 C CA . ALA A 1 198 ? 20.475 -6.198 -18.114 1.00 90.25 198 ALA A CA 1
ATOM 1371 C C . ALA A 1 198 ? 19.832 -4.833 -18.471 1.00 90.25 198 ALA A C 1
ATOM 1373 O O . ALA A 1 198 ? 20.302 -3.797 -18.000 1.00 90.25 198 ALA A O 1
ATOM 1374 N N . PRO A 1 199 ? 18.730 -4.800 -19.250 1.00 94.62 199 PRO A N 1
ATOM 1375 C CA . PRO A 1 199 ? 17.987 -3.575 -19.554 1.00 94.62 199 PRO A CA 1
ATOM 1376 C C . PRO A 1 199 ? 17.415 -2.886 -18.307 1.00 94.62 199 PRO A C 1
ATOM 1378 O O . PRO A 1 199 ? 16.988 -3.560 -17.370 1.00 94.62 199 PRO A O 1
ATOM 1381 N N . HIS A 1 200 ? 17.276 -1.556 -18.335 1.00 95.75 200 HIS A N 1
ATOM 1382 C CA . HIS A 1 200 ? 16.811 -0.769 -17.178 1.00 95.75 200 HIS A CA 1
ATOM 1383 C C . HIS A 1 200 ? 15.460 -1.232 -16.600 1.00 95.75 200 HIS A C 1
ATOM 1385 O O . HIS A 1 200 ? 15.263 -1.249 -15.390 1.00 95.75 200 HIS A O 1
ATOM 1391 N N . CYS A 1 201 ? 14.528 -1.677 -17.450 1.00 95.81 201 CYS A N 1
ATOM 1392 C CA . CYS A 1 201 ? 13.238 -2.207 -16.993 1.00 95.81 201 CYS A CA 1
ATOM 1393 C C . CYS A 1 201 ? 13.342 -3.509 -16.168 1.00 95.81 201 CYS A C 1
ATOM 1395 O O . CYS A 1 201 ? 12.405 -3.827 -15.438 1.00 95.81 201 CYS A O 1
ATOM 1397 N N . VAL A 1 202 ? 14.465 -4.233 -16.263 1.00 96.12 202 VAL A N 1
ATOM 1398 C CA . VAL A 1 202 ? 14.810 -5.387 -15.419 1.00 96.12 202 VAL A CA 1
ATOM 1399 C C . VAL A 1 202 ? 15.469 -4.906 -14.126 1.00 96.12 202 VAL A C 1
ATOM 1401 O O . VAL A 1 202 ? 14.998 -5.247 -13.046 1.00 96.12 202 VAL A O 1
ATOM 1404 N N . THR A 1 203 ? 16.503 -4.060 -14.212 1.00 93.12 203 THR A N 1
ATOM 1405 C CA . THR A 1 203 ? 17.246 -3.571 -13.030 1.00 93.12 203 THR A CA 1
ATOM 1406 C C . THR A 1 203 ? 16.391 -2.733 -12.076 1.00 93.12 203 THR A C 1
ATOM 1408 O O . THR A 1 203 ? 16.684 -2.666 -10.890 1.00 93.12 203 THR A O 1
ATOM 1411 N N . THR A 1 204 ? 15.332 -2.097 -12.582 1.00 95.00 204 THR A N 1
ATOM 1412 C CA . THR A 1 204 ? 14.375 -1.290 -11.805 1.00 95.00 204 THR A CA 1
ATOM 1413 C C . THR A 1 204 ? 13.154 -2.101 -11.331 1.00 95.00 204 THR A C 1
ATOM 1415 O O . THR A 1 204 ? 12.210 -1.527 -10.800 1.00 95.00 204 THR A O 1
ATOM 1418 N N . CYS A 1 205 ? 13.112 -3.429 -11.511 1.00 93.06 205 CYS A N 1
ATOM 1419 C CA . CYS A 1 205 ? 11.983 -4.253 -11.064 1.00 93.06 205 CYS A CA 1
ATOM 1420 C C . CYS A 1 205 ? 12.123 -4.642 -9.572 1.00 93.06 205 CYS A C 1
ATOM 1422 O O . CYS A 1 205 ? 12.887 -5.559 -9.268 1.00 93.06 205 CYS A O 1
ATOM 1424 N N . PRO A 1 206 ? 11.383 -4.017 -8.629 1.00 89.38 206 PRO A N 1
ATOM 1425 C CA . PRO A 1 206 ? 11.664 -4.158 -7.194 1.00 89.38 206 PRO A CA 1
ATOM 1426 C C . PRO A 1 206 ? 11.362 -5.562 -6.655 1.00 89.38 206 PRO A C 1
ATOM 1428 O O . PRO A 1 206 ? 12.024 -6.033 -5.738 1.00 89.38 206 PRO A O 1
ATOM 1431 N N . THR A 1 207 ? 10.387 -6.260 -7.241 1.00 88.94 207 THR A N 1
ATOM 1432 C CA . THR A 1 207 ? 9.993 -7.615 -6.830 1.00 88.94 207 THR A CA 1
ATOM 1433 C C . THR A 1 207 ? 10.747 -8.724 -7.567 1.00 88.94 207 THR A C 1
ATOM 1435 O O . THR A 1 207 ? 10.497 -9.902 -7.308 1.00 88.94 207 THR A O 1
ATOM 1438 N N . GLY A 1 208 ? 11.646 -8.396 -8.504 1.00 90.19 208 GLY A N 1
ATOM 1439 C CA . GLY A 1 208 ? 12.325 -9.384 -9.354 1.00 90.19 208 GLY A CA 1
ATOM 1440 C C . GLY A 1 208 ? 11.401 -10.123 -10.334 1.00 90.19 208 GLY A C 1
ATOM 1441 O O . GLY A 1 208 ? 11.749 -11.200 -10.805 1.00 90.19 208 GLY A O 1
ATOM 1442 N N . ALA A 1 209 ? 10.220 -9.569 -10.638 1.00 93.44 209 ALA A N 1
ATOM 1443 C CA . ALA A 1 209 ? 9.259 -10.136 -11.595 1.00 93.44 209 ALA A CA 1
ATOM 1444 C C . ALA A 1 209 ? 9.728 -10.083 -13.062 1.00 93.44 209 ALA A C 1
ATOM 1446 O O . ALA A 1 209 ? 9.132 -10.719 -13.927 1.00 93.44 209 ALA A O 1
ATOM 1447 N N . LEU A 1 210 ? 10.773 -9.308 -13.353 1.00 95.12 210 LEU A N 1
ATOM 1448 C CA . LEU A 1 210 ? 11.501 -9.316 -14.618 1.00 95.12 210 LEU A CA 1
ATOM 1449 C C . LEU A 1 210 ? 12.930 -9.774 -14.340 1.00 95.12 210 LEU A C 1
ATOM 1451 O O . LEU A 1 210 ? 13.564 -9.275 -13.413 1.00 95.12 210 LEU A O 1
ATOM 1455 N N . ALA A 1 211 ? 13.442 -10.681 -15.168 1.00 90.81 211 ALA A N 1
ATOM 1456 C CA . ALA A 1 211 ? 14.801 -11.204 -15.064 1.00 90.81 211 ALA A CA 1
ATOM 1457 C C . ALA A 1 211 ? 15.458 -11.275 -16.449 1.00 90.81 211 ALA A C 1
ATOM 1459 O O . ALA A 1 211 ? 14.781 -11.494 -17.454 1.00 90.81 211 ALA A O 1
ATOM 1460 N N . PHE A 1 212 ? 16.773 -11.067 -16.509 1.00 91.00 212 PHE A N 1
ATOM 1461 C CA . PHE A 1 212 ? 17.558 -11.077 -17.744 1.00 91.00 212 PHE A CA 1
ATOM 1462 C C . PHE A 1 212 ? 18.496 -12.282 -17.750 1.00 91.00 212 PHE A C 1
ATOM 1464 O O . PHE A 1 212 ? 19.204 -12.515 -16.772 1.00 91.00 212 PHE A O 1
ATOM 1471 N N . PHE A 1 213 ? 18.510 -13.022 -18.856 1.00 84.19 213 PHE A N 1
ATOM 1472 C CA . PHE A 1 213 ? 19.278 -14.254 -19.001 1.00 84.19 213 PHE A CA 1
ATOM 1473 C C . PHE A 1 213 ? 20.050 -14.244 -20.318 1.00 84.19 213 PHE A C 1
ATOM 1475 O O . PHE A 1 213 ? 19.493 -13.865 -21.350 1.00 84.19 213 PHE A O 1
ATOM 1482 N N . GLY A 1 214 ? 21.296 -14.716 -20.298 1.00 81.31 214 GLY A N 1
ATOM 1483 C CA . GLY A 1 214 ? 21.958 -15.191 -21.511 1.00 81.31 214 GLY A CA 1
ATOM 1484 C C . GLY A 1 214 ? 21.358 -16.531 -21.943 1.00 81.31 214 GLY A C 1
ATOM 1485 O O . GLY A 1 214 ? 20.989 -17.346 -21.099 1.00 81.31 214 GLY A O 1
ATOM 1486 N N . LEU A 1 215 ? 21.255 -16.753 -23.250 1.00 72.06 215 LEU A N 1
ATOM 1487 C CA . LEU A 1 215 ? 20.891 -18.036 -23.844 1.00 72.06 215 LEU A CA 1
ATOM 1488 C C . LEU A 1 215 ? 22.136 -18.639 -24.504 1.00 72.06 215 LEU A C 1
ATOM 1490 O O . LEU A 1 215 ? 22.814 -17.965 -25.286 1.00 72.06 215 LEU A O 1
ATOM 1494 N N . ALA A 1 216 ? 22.416 -19.904 -24.195 1.00 60.06 216 ALA A N 1
ATOM 1495 C CA . ALA A 1 216 ? 23.434 -20.693 -24.879 1.00 60.06 216 ALA A CA 1
ATOM 1496 C C . ALA A 1 216 ? 22.939 -21.148 -26.267 1.00 60.06 216 ALA A C 1
ATOM 1498 O O . ALA A 1 216 ? 21.735 -21.218 -26.515 1.00 60.06 216 ALA A O 1
ATOM 1499 N N . ASP A 1 217 ? 23.867 -21.484 -27.166 1.00 49.62 217 ASP A N 1
ATOM 1500 C CA . ASP A 1 217 ? 23.525 -22.068 -28.467 1.00 49.62 217 ASP A CA 1
ATOM 1501 C C . ASP A 1 217 ? 23.025 -23.523 -28.295 1.00 49.62 217 ASP A C 1
ATOM 1503 O O . ASP A 1 217 ? 23.687 -24.346 -27.657 1.00 49.62 217 ASP A O 1
ATOM 1507 N N . GLU A 1 218 ? 21.866 -23.833 -28.892 1.00 49.66 218 GLU A N 1
ATOM 1508 C CA . GLU A 1 218 ? 21.097 -25.091 -28.780 1.00 49.66 218 GLU A CA 1
ATOM 1509 C C . GLU A 1 218 ? 21.945 -26.367 -28.987 1.00 49.66 218 GLU A C 1
ATOM 1511 O O . GLU A 1 218 ? 22.108 -26.869 -30.102 1.00 49.66 218 GLU A O 1
ATOM 1516 N N . SER A 1 219 ? 22.499 -26.900 -27.895 1.00 38.22 219 SER A N 1
ATOM 1517 C CA . SER A 1 219 ? 23.282 -28.150 -27.876 1.00 38.22 219 SER A CA 1
ATOM 1518 C C . SER A 1 219 ? 23.430 -28.781 -26.481 1.00 38.22 219 SER A C 1
ATOM 1520 O O . SER A 1 219 ? 23.671 -29.983 -26.384 1.00 38.22 219 SER A O 1
ATOM 1522 N N . GLY A 1 220 ? 23.233 -28.008 -25.406 1.00 30.61 220 GLY A N 1
ATOM 1523 C CA . GLY A 1 220 ? 22.992 -28.506 -24.048 1.00 30.61 220 GLY A CA 1
ATOM 1524 C C . GLY A 1 220 ? 21.508 -28.408 -23.684 1.00 30.61 220 GLY A C 1
ATOM 1525 O O . GLY A 1 220 ? 20.841 -27.453 -24.076 1.00 30.61 220 GLY A O 1
ATOM 1526 N N . GLY A 1 221 ? 20.984 -29.396 -22.954 1.00 28.28 221 GLY A N 1
ATOM 1527 C CA . GLY A 1 221 ? 19.604 -29.369 -22.457 1.00 28.28 221 GLY A CA 1
ATOM 1528 C C . GLY A 1 221 ? 19.387 -28.321 -21.358 1.00 28.28 221 GLY A C 1
ATOM 1529 O O . GLY A 1 221 ? 20.340 -27.799 -20.782 1.00 28.28 221 GLY A O 1
ATOM 1530 N N . LEU A 1 222 ? 18.120 -28.036 -21.044 1.00 34.41 222 LEU A N 1
ATOM 1531 C CA . LEU A 1 222 ? 17.719 -27.083 -20.001 1.00 34.41 222 LEU A CA 1
ATOM 1532 C C . LEU A 1 222 ? 17.998 -27.620 -18.581 1.00 34.41 222 LEU A C 1
ATOM 1534 O O . LEU A 1 222 ? 17.073 -27.951 -17.843 1.00 34.41 222 LEU A O 1
ATOM 1538 N N . GLU A 1 223 ? 19.265 -27.665 -18.167 1.00 32.22 223 GLU A N 1
ATOM 1539 C CA . GLU A 1 223 ? 19.658 -27.905 -16.768 1.00 32.22 223 GLU A CA 1
ATOM 1540 C C . GLU A 1 223 ? 19.511 -26.631 -15.914 1.00 32.22 223 GLU A C 1
ATOM 1542 O O . GLU A 1 223 ? 20.462 -26.091 -15.353 1.00 32.22 223 GLU A O 1
ATOM 1547 N N . GLY A 1 224 ? 18.270 -26.153 -15.808 1.00 30.05 224 GLY A N 1
ATOM 1548 C CA . GLY A 1 224 ? 17.817 -25.248 -14.754 1.00 30.05 224 GLY A CA 1
ATOM 1549 C C . GLY A 1 224 ? 16.753 -25.970 -13.935 1.00 30.05 224 GLY A C 1
ATOM 1550 O O . GLY A 1 224 ? 15.775 -26.455 -14.501 1.00 30.05 224 GLY A O 1
ATOM 1551 N N . THR A 1 225 ? 16.940 -26.090 -12.619 1.00 27.98 225 THR A N 1
ATOM 1552 C CA . THR A 1 225 ? 16.057 -26.900 -11.765 1.00 27.98 225 THR A CA 1
ATOM 1553 C C . THR A 1 225 ? 14.617 -26.394 -11.803 1.00 27.98 225 THR A C 1
ATOM 1555 O O . THR A 1 225 ? 14.315 -25.333 -11.253 1.00 27.98 225 THR A O 1
ATOM 1558 N N . ALA A 1 226 ? 13.723 -27.184 -12.397 1.00 28.22 226 ALA A N 1
ATOM 1559 C CA . ALA A 1 226 ? 12.287 -26.987 -12.281 1.00 28.22 226 ALA A CA 1
ATOM 1560 C C . ALA A 1 226 ? 11.852 -27.280 -10.836 1.00 28.22 226 ALA A C 1
ATOM 1562 O O . ALA A 1 226 ? 11.606 -28.428 -10.474 1.00 28.22 226 ALA A O 1
ATOM 1563 N N . ALA A 1 227 ? 11.784 -26.237 -10.008 1.00 30.31 227 ALA A N 1
ATOM 1564 C CA . ALA A 1 227 ? 10.931 -26.248 -8.826 1.00 30.31 227 ALA A CA 1
ATOM 1565 C C . ALA A 1 227 ? 9.469 -26.182 -9.297 1.00 30.31 227 ALA A C 1
ATOM 1567 O O . ALA A 1 227 ? 9.159 -25.435 -10.228 1.00 30.31 227 ALA A O 1
ATOM 1568 N N . ASP A 1 228 ? 8.595 -26.994 -8.703 1.00 34.16 228 ASP A N 1
ATOM 1569 C CA . ASP A 1 228 ? 7.287 -27.313 -9.277 1.00 34.16 228 ASP A CA 1
ATOM 1570 C C . ASP A 1 228 ? 6.381 -26.091 -9.511 1.00 34.16 228 ASP A C 1
ATOM 1572 O O . ASP A 1 228 ? 5.901 -25.441 -8.582 1.00 34.16 228 ASP A O 1
ATOM 1576 N N . GLY A 1 229 ? 6.084 -25.836 -10.786 1.00 26.66 229 GLY A N 1
ATOM 1577 C CA . GLY A 1 229 ? 5.064 -24.899 -11.247 1.00 26.66 229 GLY A CA 1
ATOM 1578 C C . GLY A 1 229 ? 4.254 -25.533 -12.385 1.00 26.66 229 GLY A C 1
ATOM 1579 O O . GLY A 1 229 ? 4.832 -26.231 -13.222 1.00 26.66 229 GLY A O 1
ATOM 1580 N N . PRO A 1 230 ? 2.922 -25.343 -12.444 1.00 28.44 230 PRO A N 1
ATOM 1581 C CA . PRO A 1 230 ? 2.075 -26.042 -13.405 1.00 28.44 230 PRO A CA 1
ATOM 1582 C C . PRO A 1 230 ? 2.367 -25.577 -14.838 1.00 28.44 230 PRO A C 1
ATOM 1584 O O . PRO A 1 230 ? 2.029 -24.459 -15.228 1.00 28.44 230 PRO A O 1
ATOM 1587 N N . SER A 1 231 ? 2.975 -26.446 -15.649 1.00 27.55 231 SER A N 1
ATOM 1588 C CA . SER A 1 231 ? 3.290 -26.121 -17.041 1.00 27.55 231 SER A CA 1
ATOM 1589 C C . SER A 1 231 ? 2.010 -25.930 -17.861 1.00 27.55 231 SER A C 1
ATOM 1591 O O . SER A 1 231 ? 1.209 -26.858 -17.994 1.00 27.55 231 SER A O 1
ATOM 1593 N N . CYS A 1 232 ? 1.840 -24.764 -18.482 1.00 26.58 232 CYS A N 1
ATOM 1594 C CA . CYS A 1 232 ? 0.694 -24.419 -19.332 1.00 26.58 232 CYS A CA 1
ATOM 1595 C C . CYS A 1 232 ? 0.763 -25.051 -20.744 1.00 26.58 232 CYS A C 1
ATOM 1597 O O . CYS A 1 232 ? 0.414 -24.433 -21.749 1.00 26.58 232 CYS A O 1
ATOM 1599 N N . ALA A 1 233 ? 1.206 -26.308 -20.824 1.00 26.19 233 ALA A N 1
ATOM 1600 C CA . ALA A 1 233 ? 1.461 -27.057 -22.052 1.00 26.19 233 ALA A CA 1
ATOM 1601 C C . ALA A 1 233 ? 0.195 -27.715 -22.651 1.00 26.19 233 ALA A C 1
ATOM 1603 O O . ALA A 1 233 ? 0.212 -28.890 -23.017 1.00 26.19 233 ALA A O 1
ATOM 1604 N N . SER A 1 234 ? -0.914 -26.973 -22.756 1.00 30.78 234 SER A N 1
ATOM 1605 C CA . SER A 1 234 ? -2.143 -27.447 -23.421 1.00 30.78 234 SER A CA 1
ATOM 1606 C C . SER A 1 234 ? -3.086 -26.318 -23.870 1.00 30.78 234 SER A C 1
ATOM 1608 O O . SER A 1 234 ? -4.243 -26.240 -23.462 1.00 30.78 234 SER A O 1
ATOM 1610 N N . ALA A 1 235 ? -2.620 -25.469 -24.790 1.00 28.80 235 ALA A N 1
ATOM 1611 C CA . ALA A 1 235 ? -3.497 -24.631 -25.611 1.00 28.80 235 ALA A CA 1
ATOM 1612 C C . ALA A 1 235 ? -3.650 -25.264 -27.005 1.00 28.80 235 ALA A C 1
ATOM 1614 O O . ALA A 1 235 ? -2.702 -25.289 -27.790 1.00 28.80 235 ALA A O 1
ATOM 1615 N N . ALA A 1 236 ? -4.833 -25.806 -27.306 1.00 27.20 236 ALA A N 1
ATOM 1616 C CA . ALA A 1 236 ? -5.156 -26.296 -28.646 1.00 27.20 236 ALA A CA 1
ATOM 1617 C C . ALA A 1 236 ? -5.254 -25.132 -29.654 1.00 27.20 236 ALA A C 1
ATOM 1619 O O . ALA A 1 236 ? -5.463 -23.981 -29.269 1.00 27.20 236 ALA A O 1
ATOM 1620 N N . ALA A 1 237 ? -5.108 -25.434 -30.948 1.00 25.00 237 ALA A N 1
ATOM 1621 C CA . ALA A 1 237 ? -5.190 -24.431 -32.009 1.00 25.00 237 ALA A CA 1
ATOM 1622 C C . ALA A 1 237 ? -6.547 -23.687 -31.995 1.00 25.00 237 ALA A C 1
ATOM 1624 O O . ALA A 1 237 ? -7.575 -24.309 -31.709 1.00 25.00 237 ALA A O 1
ATOM 1625 N N . PRO A 1 238 ? -6.577 -22.378 -32.313 1.00 30.53 238 PRO A N 1
ATOM 1626 C CA . PRO A 1 238 ? -7.806 -21.594 -32.279 1.00 30.53 238 PRO A CA 1
ATOM 1627 C C . PRO A 1 238 ? -8.778 -22.053 -33.372 1.00 30.53 238 PRO A C 1
ATOM 1629 O O . PRO A 1 238 ? -8.526 -21.869 -34.561 1.00 30.53 238 PRO A O 1
ATOM 1632 N N . GLY A 1 239 ? -9.907 -22.627 -32.953 1.00 24.59 239 GLY A N 1
ATOM 1633 C CA . GLY A 1 239 ? -11.078 -22.788 -33.811 1.00 24.59 239 GLY A CA 1
ATOM 1634 C C . GLY A 1 239 ? -11.770 -21.442 -34.023 1.00 24.59 239 GLY A C 1
ATOM 1635 O O . GLY A 1 239 ? -11.901 -20.647 -33.092 1.00 24.59 239 GLY A O 1
ATOM 1636 N N . GLU A 1 240 ? -12.199 -21.181 -35.253 1.00 30.47 240 GLU A N 1
ATOM 1637 C CA . GLU A 1 240 ? -12.821 -19.917 -35.641 1.00 30.47 240 GLU A CA 1
ATOM 1638 C C . GLU A 1 240 ? -14.192 -19.738 -34.971 1.00 30.47 240 GLU A C 1
ATOM 1640 O O . GLU A 1 240 ? -15.062 -20.604 -35.057 1.00 30.47 240 GLU A O 1
ATOM 1645 N N . SER A 1 241 ? -14.418 -18.585 -34.339 1.00 26.61 241 SER A N 1
ATOM 1646 C CA . SER A 1 241 ? -15.772 -18.074 -34.106 1.00 26.61 241 SER A CA 1
ATOM 1647 C C . SER A 1 241 ? -15.773 -16.549 -34.116 1.00 26.61 241 SER A C 1
ATOM 1649 O O . SER A 1 241 ? -14.980 -15.895 -33.438 1.00 26.61 241 SER A O 1
ATOM 1651 N N . GLU A 1 242 ? -16.645 -15.977 -34.939 1.00 26.69 242 GLU A N 1
ATOM 1652 C CA . GLU A 1 242 ? -16.789 -14.534 -35.092 1.00 26.69 242 GLU A CA 1
ATOM 1653 C C . GLU A 1 242 ? -17.592 -13.937 -33.931 1.00 26.69 242 GLU A C 1
ATOM 1655 O O . GLU A 1 242 ? -18.677 -14.417 -33.603 1.00 26.69 242 GLU A O 1
ATOM 1660 N N . CYS A 1 243 ? -17.135 -12.810 -33.383 1.00 22.89 243 CYS A N 1
ATOM 1661 C CA . CYS A 1 243 ? -18.027 -11.878 -32.697 1.00 22.89 243 CYS A CA 1
ATOM 1662 C C . CYS A 1 243 ? -17.545 -10.437 -32.900 1.00 22.89 243 CYS A C 1
ATOM 1664 O O . CYS A 1 243 ? -16.734 -9.908 -32.140 1.00 22.89 243 CYS A O 1
ATOM 1666 N N . ALA A 1 244 ? -18.024 -9.806 -33.975 1.00 24.45 244 ALA A N 1
ATOM 1667 C CA . ALA A 1 244 ? -17.807 -8.384 -34.223 1.00 24.45 244 ALA A CA 1
ATOM 1668 C C . ALA A 1 244 ? -18.538 -7.524 -33.166 1.00 24.45 244 ALA A C 1
ATOM 1670 O O . ALA A 1 244 ? -19.616 -7.910 -32.700 1.00 24.45 244 ALA A O 1
ATOM 1671 N N . PRO A 1 245 ? -18.005 -6.345 -32.793 1.00 26.89 245 PRO A N 1
ATOM 1672 C CA . PRO A 1 245 ? -18.583 -5.533 -31.730 1.00 26.89 245 PRO A CA 1
ATOM 1673 C C . PRO A 1 245 ? -19.955 -4.968 -32.122 1.00 26.89 245 PRO A C 1
ATOM 1675 O O . PRO A 1 245 ? -20.101 -4.291 -33.141 1.00 26.89 245 PRO A O 1
ATOM 1678 N N . ARG A 1 246 ? -20.954 -5.177 -31.259 1.00 25.44 246 ARG A N 1
ATOM 1679 C CA . ARG A 1 246 ? -22.196 -4.390 -31.229 1.00 25.44 246 ARG A CA 1
ATOM 1680 C C . ARG A 1 246 ? -22.120 -3.427 -30.049 1.00 25.44 246 ARG A C 1
ATOM 1682 O O . ARG A 1 246 ? -21.756 -3.841 -28.953 1.00 25.44 246 ARG A O 1
ATOM 1689 N N . GLY A 1 247 ? -22.420 -2.153 -30.283 1.00 22.98 247 GLY A N 1
ATOM 1690 C CA . GLY A 1 247 ? -22.346 -1.108 -29.262 1.00 22.98 247 GLY A CA 1
ATOM 1691 C C . GLY A 1 247 ? -23.711 -0.577 -28.820 1.00 22.98 247 GLY A C 1
ATOM 1692 O O . GLY A 1 247 ? -24.693 -0.739 -29.539 1.00 22.98 247 GLY A O 1
ATOM 1693 N N . ALA A 1 248 ? -23.673 0.157 -27.700 1.00 28.33 248 ALA A N 1
ATOM 1694 C CA . ALA A 1 248 ? -24.719 1.010 -27.113 1.00 28.33 248 ALA A CA 1
ATOM 1695 C C . ALA A 1 248 ? -25.969 0.330 -26.504 1.00 28.33 248 ALA A C 1
ATOM 1697 O O . ALA A 1 248 ? -26.406 -0.706 -26.987 1.00 28.33 248 ALA A O 1
ATOM 1698 N N . ALA A 1 249 ? -26.540 1.015 -25.490 1.00 26.45 249 ALA A N 1
ATOM 1699 C CA . ALA A 1 249 ? -27.837 0.782 -24.815 1.00 26.45 249 ALA A CA 1
ATOM 1700 C C . ALA A 1 249 ? -27.999 -0.604 -24.127 1.00 26.45 249 ALA A C 1
ATOM 1702 O O . ALA A 1 249 ? -27.891 -1.638 -24.766 1.00 26.45 249 ALA A O 1
ATOM 1703 N N . ASP A 1 250 ? -28.245 -0.764 -22.823 1.00 24.77 250 ASP A N 1
ATOM 1704 C CA . ASP A 1 250 ? -28.975 0.056 -21.849 1.00 24.77 250 ASP A CA 1
ATOM 1705 C C . ASP A 1 250 ? -28.539 -0.282 -20.408 1.00 24.77 250 ASP A C 1
ATOM 1707 O O . ASP A 1 250 ? -28.240 -1.435 -20.094 1.00 24.77 250 ASP A O 1
ATOM 1711 N N . ALA A 1 251 ? -28.570 0.703 -19.504 1.00 24.25 251 ALA A N 1
ATOM 1712 C CA . ALA A 1 251 ? -28.356 0.497 -18.069 1.00 24.25 251 ALA A CA 1
ATOM 1713 C C . ALA A 1 251 ? -29.690 0.641 -17.304 1.00 24.25 251 ALA A C 1
ATOM 1715 O O . ALA A 1 251 ? -30.258 1.736 -17.299 1.00 24.25 251 ALA A O 1
ATOM 1716 N N . PRO A 1 252 ? -30.213 -0.414 -16.647 1.00 27.83 252 PRO A N 1
ATOM 1717 C CA . PRO A 1 252 ? -31.442 -0.309 -15.870 1.00 27.83 252 PRO A CA 1
ATOM 1718 C C . PRO A 1 252 ? -31.195 0.452 -14.561 1.00 27.83 252 PRO A C 1
ATOM 1720 O O . PRO A 1 252 ? -30.316 0.102 -13.772 1.00 27.83 252 PRO A O 1
ATOM 1723 N N . ALA A 1 253 ? -31.994 1.488 -14.313 1.00 26.53 253 ALA A N 1
ATOM 1724 C CA . ALA A 1 253 ? -31.967 2.232 -13.059 1.00 26.53 253 ALA A CA 1
ATOM 1725 C C . ALA A 1 253 ? -32.658 1.464 -11.913 1.00 26.53 253 ALA A C 1
ATOM 1727 O O . ALA A 1 253 ? -33.572 0.674 -12.143 1.00 26.53 253 ALA A O 1
ATOM 1728 N N . GLY A 1 254 ? -32.287 1.790 -10.669 1.00 24.89 254 GLY A N 1
ATOM 1729 C CA . GLY A 1 254 ? -33.146 1.569 -9.500 1.00 24.89 254 GLY A CA 1
ATOM 1730 C C . GLY A 1 254 ? -32.776 0.415 -8.562 1.00 24.89 254 GLY A C 1
ATOM 1731 O O . GLY A 1 254 ? -33.423 -0.629 -8.566 1.00 24.89 254 GLY A O 1
ATOM 1732 N N . ARG A 1 255 ? -31.848 0.683 -7.632 1.00 28.11 255 ARG A N 1
ATOM 1733 C CA . ARG A 1 255 ? -31.989 0.292 -6.215 1.00 28.11 255 ARG A CA 1
ATOM 1734 C C . ARG A 1 255 ? -31.408 1.379 -5.309 1.00 28.11 255 ARG A C 1
ATOM 1736 O O . ARG A 1 255 ? -30.241 1.338 -4.933 1.00 28.11 255 ARG A O 1
ATOM 1743 N N . GLU A 1 256 ? -32.242 2.353 -4.963 1.00 29.81 256 GLU A N 1
ATOM 1744 C CA . GLU A 1 256 ? -31.996 3.227 -3.813 1.00 29.81 256 GLU A CA 1
ATOM 1745 C C . GLU A 1 256 ? -32.024 2.400 -2.513 1.00 29.81 256 GLU A C 1
ATOM 1747 O O . GLU A 1 256 ? -32.711 1.380 -2.437 1.00 29.81 256 GLU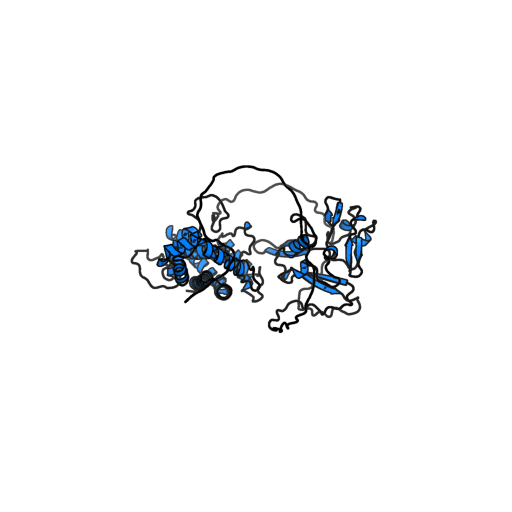 A O 1
ATOM 1752 N N . GLY A 1 257 ? -31.276 2.828 -1.490 1.00 26.61 257 GLY A N 1
ATOM 1753 C CA . GLY A 1 257 ? -31.291 2.205 -0.156 1.00 26.61 257 GLY A CA 1
ATOM 1754 C C . GLY A 1 257 ? -29.919 1.929 0.465 1.00 26.61 257 GLY A C 1
ATOM 1755 O O . GLY A 1 257 ? -29.831 1.768 1.680 1.00 26.61 257 GLY A O 1
ATOM 1756 N N . ALA A 1 258 ? -28.838 1.930 -0.319 1.00 28.05 258 ALA A N 1
ATOM 1757 C CA . ALA A 1 258 ? -27.486 1.907 0.236 1.00 28.05 258 ALA A CA 1
ATOM 1758 C C . ALA A 1 258 ? -27.134 3.290 0.810 1.00 28.05 258 ALA A C 1
ATOM 1760 O O . ALA A 1 258 ? -26.870 4.228 0.055 1.00 28.05 258 ALA A O 1
ATOM 1761 N N . ARG A 1 259 ? -27.110 3.421 2.145 1.00 28.31 259 ARG A N 1
ATOM 1762 C CA . ARG A 1 259 ? -26.447 4.558 2.800 1.00 28.31 259 ARG A CA 1
ATOM 1763 C C . ARG A 1 259 ? -24.963 4.500 2.439 1.00 28.31 259 ARG A C 1
ATOM 1765 O O . ARG A 1 259 ? -24.280 3.565 2.843 1.00 28.31 259 ARG A O 1
ATOM 1772 N N . ARG A 1 260 ? -24.471 5.480 1.677 1.00 30.47 260 ARG A N 1
ATOM 1773 C CA . ARG A 1 260 ? -23.026 5.689 1.532 1.00 30.47 260 ARG A CA 1
ATOM 1774 C C . ARG A 1 260 ? -22.473 6.074 2.902 1.00 30.47 260 ARG A C 1
ATOM 1776 O O . ARG A 1 260 ? -23.034 6.955 3.546 1.00 30.47 260 ARG A O 1
ATOM 1783 N N . ALA A 1 261 ? -21.386 5.439 3.325 1.00 34.62 261 ALA A N 1
ATOM 1784 C CA . ALA A 1 261 ? -20.564 5.978 4.399 1.00 34.62 261 ALA A CA 1
ATOM 1785 C C . ALA A 1 261 ? -19.833 7.207 3.838 1.00 34.62 261 ALA A C 1
ATOM 1787 O O . ALA A 1 261 ? -18.902 7.073 3.043 1.00 34.62 261 ALA A O 1
ATOM 1788 N N . GLU A 1 262 ? -20.307 8.407 4.167 1.00 29.66 262 GLU A N 1
ATOM 1789 C CA . GLU A 1 262 ? -19.683 9.643 3.699 1.00 29.66 262 GLU A CA 1
ATOM 1790 C C . GLU A 1 262 ? -18.386 9.909 4.477 1.00 29.66 262 GLU A C 1
ATOM 1792 O O . GLU A 1 262 ? -18.411 10.228 5.660 1.00 29.66 262 GLU A O 1
ATOM 1797 N N . GLY A 1 263 ? -17.246 9.791 3.788 1.00 35.56 263 GLY A N 1
ATOM 1798 C CA . GLY A 1 263 ? -16.018 10.509 4.141 1.00 35.56 263 GLY A CA 1
ATOM 1799 C C . GLY A 1 263 ? -15.278 10.096 5.419 1.00 35.56 263 GLY A C 1
ATOM 1800 O O . GLY A 1 263 ? -14.886 10.979 6.174 1.00 35.56 263 GLY A O 1
ATOM 1801 N N . LEU A 1 264 ? -14.984 8.805 5.633 1.00 40.03 264 LEU A N 1
ATOM 1802 C CA . LEU A 1 264 ? -14.001 8.418 6.668 1.00 40.03 264 LEU A CA 1
ATOM 1803 C C . LEU A 1 264 ? -12.536 8.664 6.230 1.00 40.03 264 LEU A C 1
ATOM 1805 O O . LEU A 1 264 ? -11.658 8.822 7.072 1.00 40.03 264 LEU A O 1
ATOM 1809 N N . LEU A 1 265 ? -12.286 8.778 4.918 1.00 39.22 265 LEU A N 1
ATOM 1810 C CA . LEU A 1 265 ? -11.062 9.336 4.330 1.00 39.22 265 LEU A CA 1
ATOM 1811 C C . LEU A 1 265 ? -11.454 10.351 3.235 1.00 39.22 265 LEU A C 1
ATOM 1813 O O . LEU A 1 265 ? -11.879 9.933 2.158 1.00 39.22 265 LEU A O 1
ATOM 1817 N N . PRO A 1 266 ? -11.370 11.670 3.490 1.00 34.94 266 PRO A N 1
ATOM 1818 C CA . PRO A 1 266 ? -11.714 12.684 2.498 1.00 34.94 266 PRO A CA 1
ATOM 1819 C C . PRO A 1 266 ? -10.513 13.093 1.628 1.00 34.94 266 PRO A C 1
ATOM 1821 O O . PRO A 1 266 ? -9.451 13.472 2.134 1.00 34.94 266 PRO A O 1
ATOM 1824 N N . GLY A 1 267 ? -10.729 13.110 0.310 1.00 30.53 267 GLY A N 1
ATOM 1825 C CA . GLY A 1 267 ? -10.011 14.015 -0.592 1.00 30.53 267 GLY A CA 1
ATOM 1826 C C . GLY A 1 267 ? -10.394 15.477 -0.319 1.00 30.53 267 GLY A C 1
ATOM 1827 O O . GLY A 1 267 ? -11.387 15.757 0.354 1.00 30.53 267 GLY A O 1
ATOM 1828 N N . GLU A 1 268 ? -9.598 16.423 -0.811 1.00 30.75 268 GLU A N 1
ATOM 1829 C CA . GLU A 1 268 ? -9.682 17.826 -0.380 1.00 30.75 268 GLU A CA 1
ATOM 1830 C C . GLU A 1 268 ? -10.867 18.565 -1.026 1.00 30.75 268 GLU A C 1
ATOM 1832 O O . GLU A 1 268 ? -10.774 19.106 -2.125 1.00 30.75 268 GLU A O 1
ATOM 1837 N N . GLY A 1 269 ? -12.007 18.558 -0.328 1.00 25.45 269 GLY A N 1
ATOM 1838 C CA . GLY A 1 269 ? -13.210 19.318 -0.666 1.00 25.45 269 GLY A CA 1
ATOM 1839 C C . GLY A 1 269 ? -13.475 20.442 0.337 1.00 25.45 269 GLY A C 1
ATOM 1840 O O . GLY A 1 269 ? -13.412 20.234 1.549 1.00 25.45 269 GLY A O 1
ATOM 1841 N N . GLU A 1 270 ? -13.802 21.636 -0.158 1.00 27.06 270 GLU A N 1
ATOM 1842 C CA . GLU A 1 270 ? -14.064 22.827 0.661 1.00 27.06 270 GLU A CA 1
ATOM 1843 C C . GLU A 1 270 ? -15.408 22.729 1.416 1.00 27.06 270 GLU A C 1
ATOM 1845 O O . GLU A 1 270 ? -16.429 23.266 0.988 1.00 27.06 270 GLU A O 1
ATOM 1850 N N . GLY A 1 271 ? -15.417 22.033 2.558 1.00 25.53 271 GLY A N 1
ATOM 1851 C CA . GLY A 1 271 ? -16.625 21.794 3.357 1.00 25.53 271 GLY A CA 1
ATOM 1852 C C . GLY A 1 271 ? -16.379 21.764 4.866 1.00 25.53 271 GLY A C 1
ATOM 1853 O O . GLY A 1 271 ? -16.239 20.691 5.438 1.00 25.53 271 GLY A O 1
ATOM 1854 N N . SER A 1 272 ? -16.401 22.941 5.509 1.00 28.98 272 SER A N 1
ATOM 1855 C CA . SER A 1 272 ? -16.373 23.174 6.975 1.00 28.98 272 SER A CA 1
ATOM 1856 C C . SER A 1 272 ? -15.277 22.447 7.781 1.00 28.98 272 SER A C 1
ATOM 1858 O O . SER A 1 272 ? -15.334 21.244 8.008 1.00 28.98 272 SER A O 1
ATOM 1860 N N . ALA A 1 273 ? -14.326 23.205 8.335 1.00 27.20 273 ALA A N 1
ATOM 1861 C CA . ALA A 1 273 ? -13.132 22.703 9.033 1.00 27.20 273 ALA A CA 1
ATOM 1862 C C . ALA A 1 273 ? -13.360 22.039 10.422 1.00 27.20 273 ALA A C 1
ATOM 1864 O O . ALA A 1 273 ? -12.513 22.153 11.303 1.00 27.20 273 ALA A O 1
ATOM 1865 N N . SER A 1 274 ? -14.490 21.358 10.645 1.00 31.64 274 SER A N 1
ATOM 1866 C CA . SER A 1 274 ? -14.852 20.693 11.912 1.00 31.64 274 SER A CA 1
ATOM 1867 C C . SER A 1 274 ? -15.108 19.181 11.793 1.00 31.64 274 SER A C 1
ATOM 1869 O O . SER A 1 274 ? -15.571 18.569 12.750 1.00 31.64 274 SER A O 1
ATOM 1871 N N . SER A 1 275 ? -14.856 18.578 10.627 1.00 36.22 275 SER A N 1
ATOM 1872 C CA . SER A 1 275 ? -15.158 17.164 10.327 1.00 36.22 275 SER A CA 1
ATOM 1873 C C . SER A 1 275 ? -13.925 16.283 10.074 1.00 36.22 275 SER A C 1
ATOM 1875 O O . SER A 1 275 ? -14.056 15.065 9.994 1.00 36.22 275 SER A O 1
ATOM 1877 N N . SER A 1 276 ? -12.723 16.860 9.964 1.00 41.59 276 SER A N 1
ATOM 1878 C CA . SER A 1 276 ? -11.490 16.088 9.748 1.00 41.59 276 SER A CA 1
ATOM 1879 C C . SER A 1 276 ? -11.117 15.259 10.992 1.00 41.59 276 SER A C 1
ATOM 1881 O O . SER A 1 276 ? -11.090 15.822 12.093 1.00 41.59 276 SER A O 1
ATOM 1883 N N . PRO A 1 277 ? -10.733 13.971 10.855 1.00 46.38 277 PRO A N 1
ATOM 1884 C CA . PRO A 1 277 ? -10.276 13.147 11.981 1.00 46.38 277 PRO A CA 1
ATOM 1885 C C . PRO A 1 277 ? -9.111 13.770 12.767 1.00 46.38 277 PRO A C 1
ATOM 1887 O O . PRO A 1 277 ? -9.065 13.672 13.991 1.00 46.38 277 PRO A O 1
ATOM 1890 N N . LEU A 1 278 ? -8.208 14.484 12.082 1.00 47.09 278 LEU A N 1
ATOM 1891 C CA . LEU A 1 278 ? -7.079 15.181 12.713 1.00 47.09 278 LEU A CA 1
ATOM 1892 C C . LEU A 1 278 ? -7.506 16.447 13.482 1.00 47.09 278 LEU A C 1
ATOM 1894 O O . LEU A 1 278 ? -6.799 16.866 14.394 1.00 47.09 278 LEU A O 1
ATOM 1898 N N . CYS A 1 279 ? -8.668 17.034 13.170 1.00 38.25 279 CYS A N 1
ATOM 1899 C CA . CYS A 1 279 ? -9.255 18.127 13.954 1.00 38.25 279 CYS A CA 1
ATOM 1900 C C . CYS A 1 279 ? -9.966 17.608 15.217 1.00 38.25 279 CYS A C 1
ATOM 1902 O O . CYS A 1 279 ? -9.928 18.268 16.253 1.00 38.25 279 CYS A O 1
ATOM 1904 N N . ASN A 1 280 ? -10.534 16.398 15.167 1.00 50.53 280 ASN A N 1
ATOM 1905 C CA . ASN A 1 280 ? -11.176 15.735 16.311 1.00 50.53 280 ASN A CA 1
ATOM 1906 C C . ASN A 1 280 ? -10.198 14.920 17.184 1.00 50.53 280 ASN A C 1
ATOM 1908 O O . ASN A 1 280 ? -10.620 14.113 18.012 1.00 50.53 280 ASN A O 1
ATOM 1912 N N . ALA A 1 281 ? -8.887 15.172 17.072 1.00 50.62 281 ALA A N 1
ATOM 1913 C CA . ALA A 1 281 ? -7.829 14.483 17.820 1.00 50.62 281 ALA A CA 1
ATOM 1914 C C . ALA A 1 281 ? -8.090 14.388 19.338 1.00 50.62 281 ALA A C 1
ATOM 1916 O O . ALA A 1 281 ? -7.765 13.382 19.968 1.00 50.62 281 ALA A O 1
ATOM 1917 N N . ALA A 1 282 ? -8.720 15.407 19.932 1.00 47.06 282 ALA A N 1
ATOM 1918 C CA . ALA A 1 282 ? -9.047 15.440 21.356 1.00 47.06 282 ALA A CA 1
ATOM 1919 C C . ALA A 1 282 ? -10.065 14.370 21.808 1.00 47.06 282 ALA A C 1
ATOM 1921 O O . ALA A 1 282 ? -10.155 14.134 23.013 1.00 47.06 282 ALA A O 1
ATOM 1922 N N . GLY A 1 283 ? -10.813 13.735 20.898 1.00 50.94 283 GLY A N 1
ATOM 1923 C CA . GLY A 1 283 ? -11.638 12.552 21.177 1.00 50.94 283 GLY A CA 1
ATOM 1924 C C . GLY A 1 283 ? -10.801 11.271 21.162 1.00 50.94 283 GLY A C 1
ATOM 1925 O O . GLY A 1 283 ? -10.669 10.597 22.187 1.00 50.94 283 GLY A O 1
ATOM 1926 N N . GLY A 1 284 ? -10.123 11.004 20.039 1.00 54.81 284 GLY A N 1
ATOM 1927 C CA . GLY A 1 284 ? -9.321 9.789 19.837 1.00 54.81 284 GLY A CA 1
ATOM 1928 C C . GLY A 1 284 ? -8.173 9.624 20.836 1.00 54.81 284 GLY A C 1
ATOM 1929 O O . GLY A 1 284 ? -7.904 8.513 21.290 1.00 54.81 284 GLY A O 1
ATOM 1930 N N . LEU A 1 285 ? -7.557 10.730 21.270 1.00 53.91 285 LEU A N 1
ATOM 1931 C CA . LEU A 1 285 ? -6.558 10.723 22.343 1.00 53.91 285 LEU A CA 1
ATOM 1932 C C . LEU A 1 285 ? -7.154 10.240 23.681 1.00 53.91 285 LEU A C 1
ATOM 1934 O O . LEU A 1 285 ? -6.586 9.353 24.317 1.00 53.91 285 LEU A O 1
ATOM 1938 N N . ARG A 1 286 ? -8.333 10.745 24.079 1.00 56.12 286 ARG A N 1
ATOM 1939 C CA . ARG A 1 286 ? -9.007 10.351 25.337 1.00 56.12 286 ARG A CA 1
ATOM 1940 C C . ARG A 1 286 ? -9.413 8.883 25.333 1.00 56.12 286 ARG A C 1
ATOM 1942 O O . ARG A 1 286 ? -9.378 8.236 26.377 1.00 56.12 286 ARG A O 1
ATOM 1949 N N . ALA A 1 287 ? -9.822 8.382 24.174 1.00 53.41 287 ALA A N 1
ATOM 1950 C CA . ALA A 1 287 ? -10.183 6.991 23.970 1.00 53.41 287 ALA A CA 1
ATOM 1951 C C . ALA A 1 287 ? -8.972 6.058 24.104 1.00 53.41 287 ALA A C 1
ATOM 1953 O O . ALA A 1 287 ? -8.995 5.155 24.939 1.00 53.41 287 ALA A O 1
ATOM 1954 N N . ALA A 1 288 ? -7.881 6.344 23.383 1.00 49.06 288 ALA A N 1
ATOM 1955 C CA . ALA A 1 288 ? -6.624 5.603 23.499 1.00 49.06 288 ALA A CA 1
ATOM 1956 C C . ALA A 1 288 ? -6.045 5.642 24.932 1.00 49.06 288 ALA A C 1
ATOM 1958 O O . ALA A 1 288 ? -5.465 4.667 25.406 1.00 49.06 288 ALA A O 1
ATOM 1959 N N . ALA A 1 289 ? -6.257 6.744 25.664 1.00 47.84 289 ALA A N 1
ATOM 1960 C CA . ALA A 1 289 ? -5.862 6.870 27.069 1.00 47.84 289 ALA A CA 1
ATOM 1961 C C . ALA A 1 289 ? -6.685 5.997 28.034 1.00 47.84 289 ALA A C 1
ATOM 1963 O O . ALA A 1 289 ? -6.202 5.689 29.123 1.00 47.84 289 ALA A O 1
ATOM 1964 N N . ARG A 1 290 ? -7.903 5.580 27.656 1.00 53.47 290 ARG A N 1
ATOM 1965 C CA . ARG A 1 290 ? -8.723 4.632 28.432 1.00 53.47 290 ARG A CA 1
ATOM 1966 C C . ARG A 1 290 ? -8.514 3.177 28.019 1.00 53.47 290 ARG A C 1
ATOM 1968 O O . ARG A 1 290 ? -8.557 2.320 28.896 1.00 53.47 290 ARG A O 1
ATOM 1975 N N . SER A 1 291 ? -8.284 2.893 26.734 1.00 48.00 291 SER A N 1
ATOM 1976 C CA . SER A 1 291 ? -8.087 1.518 26.252 1.00 48.00 291 SER A CA 1
ATOM 1977 C C . SER A 1 291 ? -6.796 0.896 26.781 1.00 48.00 291 SER A C 1
ATOM 1979 O O . SER A 1 291 ? -6.809 -0.256 27.200 1.00 48.00 291 SER A O 1
ATOM 1981 N N . ALA A 1 292 ? -5.700 1.661 26.816 1.00 36.34 292 ALA A N 1
ATOM 1982 C CA . ALA A 1 292 ? -4.386 1.127 27.168 1.00 36.34 292 ALA A CA 1
ATOM 1983 C C . ALA A 1 292 ? -4.247 0.734 28.657 1.00 36.34 292 ALA A C 1
ATOM 1985 O O . ALA A 1 292 ? -3.570 -0.243 28.968 1.00 36.34 292 ALA A O 1
ATOM 1986 N N . TRP A 1 293 ? -4.870 1.472 29.593 1.00 31.62 293 TRP A N 1
ATOM 1987 C CA . TRP A 1 293 ? -4.700 1.245 31.041 1.00 31.62 293 TRP A CA 1
ATOM 1988 C C . TRP A 1 293 ? -5.981 1.533 31.847 1.00 31.62 293 TRP A C 1
ATOM 1990 O O . TRP A 1 293 ? -6.244 2.662 32.269 1.00 31.62 293 TRP A O 1
ATOM 2000 N N . GLY A 1 294 ? -6.767 0.492 32.138 1.00 34.47 294 GLY A N 1
ATOM 2001 C CA . GLY A 1 294 ? -7.975 0.599 32.967 1.00 34.47 294 GLY A CA 1
ATOM 2002 C C . GLY A 1 294 ? -7.667 0.940 34.433 1.00 34.47 294 GLY A C 1
ATOM 2003 O O . GLY A 1 294 ? -7.295 0.060 35.208 1.00 34.47 294 GLY A O 1
ATOM 2004 N N . GLY A 1 295 ? -7.843 2.208 34.835 1.00 33.84 295 GLY A N 1
ATOM 2005 C CA . GLY A 1 295 ? -7.359 2.679 36.145 1.00 33.84 295 GLY A CA 1
ATOM 2006 C C . GLY A 1 295 ? -8.027 3.907 36.781 1.00 33.84 295 GLY A C 1
ATOM 2007 O O . GLY A 1 295 ? -7.472 4.441 37.738 1.00 33.84 295 GLY A O 1
ATOM 2008 N N . GLY A 1 296 ? -9.194 4.372 36.315 1.00 29.09 296 GLY A N 1
ATOM 2009 C CA . GLY A 1 296 ? -9.832 5.577 36.873 1.00 29.09 296 GLY A CA 1
ATOM 2010 C C . GLY A 1 296 ? -11.360 5.560 36.843 1.00 29.09 296 GLY A C 1
ATOM 2011 O O . GLY A 1 296 ? -11.960 5.542 35.773 1.00 29.09 296 GLY A O 1
ATOM 2012 N N . ARG A 1 297 ? -12.003 5.624 38.019 1.00 35.84 297 ARG A N 1
ATOM 2013 C CA . ARG A 1 297 ? -13.439 5.936 38.115 1.00 35.84 297 ARG A CA 1
ATOM 2014 C C . ARG A 1 297 ? -13.614 7.447 37.987 1.00 35.84 297 ARG A C 1
ATOM 2016 O O . ARG A 1 297 ? -13.151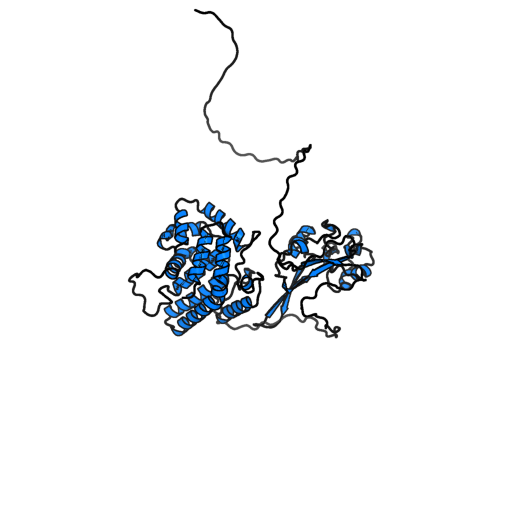 8.183 38.854 1.00 35.84 297 ARG A O 1
ATOM 2023 N N . ALA A 1 298 ? -14.305 7.891 36.945 1.00 34.12 298 ALA A N 1
ATOM 2024 C CA . ALA A 1 298 ? -14.959 9.191 36.934 1.00 34.12 298 ALA A CA 1
ATOM 2025 C C . ALA A 1 298 ? -16.448 8.953 37.213 1.00 34.12 298 ALA A C 1
ATOM 2027 O O . ALA A 1 298 ? -17.092 8.213 36.470 1.00 34.12 298 ALA A O 1
ATOM 2028 N N . ASP A 1 299 ? -16.989 9.544 38.279 1.00 34.69 299 ASP A N 1
ATOM 2029 C CA . ASP A 1 299 ? -18.390 9.354 38.678 1.00 34.69 299 ASP A CA 1
ATOM 2030 C C . ASP A 1 299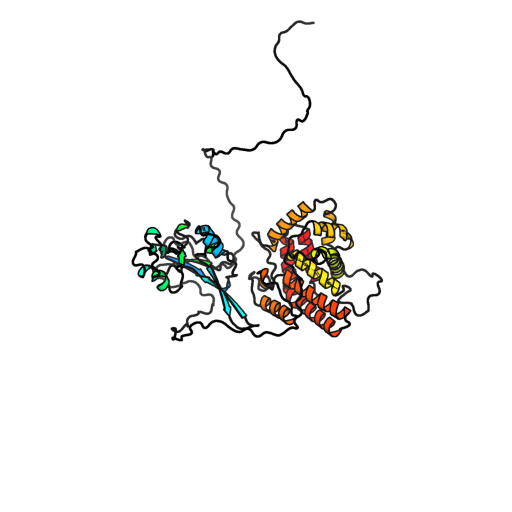 ? -19.343 10.177 37.787 1.00 34.69 299 ASP A C 1
ATOM 2032 O O . ASP A 1 299 ? -19.927 11.180 38.196 1.00 34.69 299 ASP A O 1
ATOM 2036 N N . GLY A 1 300 ? -19.485 9.737 36.535 1.00 37.38 300 GLY A N 1
ATOM 2037 C CA . GLY A 1 300 ? -20.516 10.155 35.587 1.00 37.38 300 GLY A CA 1
ATOM 2038 C C . GLY A 1 300 ? -21.463 8.990 35.296 1.00 37.38 300 GLY A C 1
ATOM 2039 O O . GLY A 1 300 ? -21.019 7.885 34.991 1.00 37.38 300 GLY A O 1
ATOM 2040 N N . ALA A 1 301 ? -22.773 9.214 35.410 1.00 34.56 301 ALA A N 1
ATOM 2041 C CA . ALA A 1 301 ? -23.783 8.153 35.355 1.00 34.56 301 ALA A CA 1
ATOM 2042 C C . ALA A 1 301 ? -24.127 7.697 33.918 1.00 34.56 301 ALA A C 1
ATOM 2044 O O . ALA A 1 301 ? -25.253 7.883 33.455 1.00 34.56 301 ALA A O 1
ATOM 2045 N N . ALA A 1 302 ? -23.164 7.072 33.236 1.00 39.41 302 ALA A N 1
ATOM 2046 C CA . ALA A 1 302 ? -23.412 6.268 32.036 1.00 39.41 302 ALA A CA 1
ATOM 2047 C C . ALA A 1 302 ? -24.362 5.093 32.352 1.00 39.41 302 ALA A C 1
ATOM 2049 O O . ALA A 1 302 ? -24.372 4.562 33.472 1.00 39.41 302 ALA A O 1
ATOM 2050 N N . ARG A 1 303 ? -25.180 4.671 31.383 1.00 39.94 303 ARG A N 1
ATOM 2051 C CA . ARG A 1 303 ? -26.144 3.580 31.580 1.00 39.94 303 ARG A CA 1
ATOM 2052 C C . ARG A 1 303 ? -25.433 2.223 31.674 1.00 39.94 303 ARG A C 1
ATOM 2054 O O . ARG A 1 303 ? -24.406 2.010 31.033 1.00 39.94 303 ARG A O 1
ATOM 2061 N N . PRO A 1 304 ? -25.980 1.244 32.428 1.00 39.31 304 PRO A N 1
ATOM 2062 C CA . PRO A 1 304 ? -25.283 -0.019 32.695 1.00 39.31 304 PRO A CA 1
ATOM 2063 C C . PRO A 1 304 ? -24.911 -0.878 31.475 1.00 39.31 304 PRO A C 1
ATOM 2065 O O . PRO A 1 304 ? -24.095 -1.783 31.654 1.00 39.31 304 PRO A O 1
ATOM 2068 N N . ALA A 1 305 ? -25.497 -0.610 30.301 1.00 44.16 305 ALA A N 1
ATOM 2069 C CA . ALA A 1 305 ? -25.314 -1.351 29.052 1.00 44.16 305 ALA A CA 1
ATOM 2070 C C . ALA A 1 305 ? -24.250 -0.759 28.100 1.00 44.16 305 ALA A C 1
ATOM 2072 O O . ALA A 1 305 ? -23.737 -1.482 27.258 1.00 44.16 305 ALA A O 1
ATOM 2073 N N . GLU A 1 306 ? -23.853 0.510 28.258 1.00 45.09 306 GLU A N 1
ATOM 2074 C CA . GLU A 1 306 ? -22.989 1.256 27.312 1.00 45.09 306 GLU A CA 1
ATOM 2075 C C . GLU A 1 306 ? -21.495 0.844 27.356 1.00 45.09 306 GLU A C 1
ATOM 2077 O O . GLU A 1 306 ? -20.619 1.596 26.929 1.00 45.09 306 GLU A O 1
ATOM 2082 N N . ARG A 1 307 ? -21.169 -0.328 27.923 1.00 43.66 307 ARG A N 1
ATOM 2083 C CA . ARG A 1 307 ? -19.789 -0.763 28.193 1.00 43.66 307 ARG A CA 1
ATOM 2084 C C . ARG A 1 307 ? -19.371 -1.973 27.368 1.00 43.66 307 ARG A C 1
ATOM 2086 O O . ARG A 1 307 ? -19.590 -3.118 27.766 1.00 43.66 307 ARG A O 1
ATOM 2093 N N . THR A 1 308 ? -18.609 -1.693 26.322 1.00 43.25 308 THR A N 1
ATOM 2094 C CA . THR A 1 308 ? -17.533 -2.566 25.847 1.00 43.25 308 THR A CA 1
ATOM 2095 C C . THR A 1 308 ? -16.448 -2.776 26.918 1.00 43.25 308 THR A C 1
ATOM 2097 O O . THR A 1 308 ? -16.411 -2.100 27.957 1.00 43.25 308 THR A O 1
ATOM 2100 N N . ALA A 1 309 ? -15.579 -3.766 26.698 1.00 38.69 309 ALA A N 1
ATOM 2101 C CA . ALA A 1 309 ? -14.510 -4.127 27.628 1.00 38.69 309 ALA A CA 1
ATOM 2102 C C . ALA A 1 309 ? -13.518 -2.967 27.883 1.00 38.69 309 ALA A C 1
ATOM 2104 O O . ALA A 1 309 ? -13.383 -2.046 27.081 1.00 38.69 309 ALA A O 1
ATOM 2105 N N . PRO A 1 310 ? -12.861 -2.978 29.048 1.00 51.38 310 PRO A N 1
ATOM 2106 C CA . PRO A 1 310 ? -13.410 -2.474 30.295 1.00 51.38 310 PRO A CA 1
ATOM 2107 C C . PRO A 1 310 ? -13.395 -0.932 30.362 1.00 51.38 310 PRO A C 1
ATOM 2109 O O . PRO A 1 310 ? -12.488 -0.334 30.936 1.00 51.38 310 PRO A O 1
ATOM 2112 N N . GLY A 1 311 ? -14.465 -0.282 29.888 1.00 59.00 311 GLY A N 1
ATOM 2113 C CA . GLY A 1 311 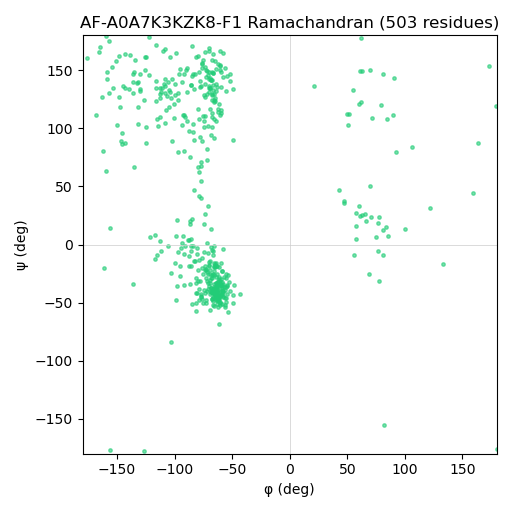? -14.745 1.126 30.222 1.00 59.00 311 GLY A CA 1
ATOM 2114 C C . GLY A 1 311 ? -14.358 2.180 29.180 1.00 59.00 311 GLY A C 1
ATOM 2115 O O . GLY A 1 311 ? -14.384 3.366 29.504 1.00 59.00 311 GLY A O 1
ATOM 2116 N N . VAL A 1 312 ? -14.057 1.768 27.948 1.00 72.44 312 VAL A N 1
ATOM 2117 C CA . VAL A 1 312 ? -14.097 2.638 26.758 1.00 72.44 312 VAL A CA 1
ATOM 2118 C C . VAL A 1 312 ? -15.474 2.488 26.107 1.00 72.44 312 VAL A C 1
ATOM 2120 O O . VAL A 1 312 ? -15.990 1.367 26.055 1.00 72.44 312 VAL A O 1
ATOM 2123 N N . SER A 1 313 ? -16.081 3.575 25.623 1.00 84.50 313 SER A N 1
ATOM 2124 C CA . SER A 1 313 ? -17.328 3.483 24.843 1.00 84.50 313 SER A CA 1
ATOM 2125 C C . SER A 1 313 ? -17.055 3.120 23.375 1.00 84.50 313 SER A C 1
ATOM 2127 O O . SER A 1 313 ? -15.949 3.309 22.870 1.00 84.50 313 SER A O 1
ATOM 2129 N N . ALA A 1 314 ? -18.070 2.633 22.658 1.00 87.06 314 ALA A N 1
ATOM 2130 C CA . ALA A 1 314 ? -17.953 2.360 21.223 1.00 87.06 314 ALA A CA 1
ATOM 2131 C C . ALA A 1 314 ? -17.658 3.631 20.395 1.00 87.06 314 ALA A C 1
ATOM 2133 O O . ALA A 1 314 ? -16.890 3.587 19.437 1.00 87.06 314 ALA A O 1
ATOM 2134 N N . ASP A 1 315 ? -18.204 4.778 20.810 1.00 84.31 315 ASP A N 1
ATOM 2135 C CA . ASP A 1 315 ? -17.972 6.085 20.181 1.00 84.31 315 ASP A CA 1
ATOM 2136 C C . ASP A 1 315 ? -16.509 6.538 20.341 1.00 84.31 315 ASP A C 1
ATOM 2138 O O . ASP A 1 315 ? -15.858 6.984 19.397 1.00 84.31 315 ASP A O 1
ATOM 2142 N N . GLU A 1 316 ? -15.952 6.309 21.530 1.00 83.12 316 GLU A N 1
ATOM 2143 C CA . GLU A 1 316 ? -14.548 6.556 21.842 1.00 83.12 316 GLU A CA 1
ATOM 2144 C C . GLU A 1 316 ? -13.619 5.618 21.053 1.00 83.12 316 GLU A C 1
ATOM 2146 O O . GLU A 1 316 ? -12.645 6.076 20.456 1.00 83.12 316 GLU A O 1
ATOM 2151 N N . LEU A 1 317 ? -13.927 4.317 20.984 1.00 87.25 317 LEU A N 1
ATOM 2152 C CA . LEU A 1 317 ? -13.170 3.372 20.153 1.00 87.25 317 LEU A CA 1
ATOM 2153 C C . LEU A 1 317 ? -13.173 3.795 18.675 1.00 87.25 317 LEU A C 1
ATOM 2155 O O . LEU A 1 317 ? -12.129 3.730 18.024 1.00 87.25 317 LEU A O 1
ATOM 2159 N N . ALA A 1 318 ? -14.302 4.290 18.157 1.00 87.81 318 ALA A N 1
ATOM 2160 C CA . ALA A 1 318 ? -14.390 4.800 16.792 1.00 87.81 318 ALA A CA 1
ATOM 2161 C C . ALA A 1 318 ? -13.422 5.970 16.548 1.00 87.81 318 ALA A C 1
ATOM 2163 O O . ALA A 1 318 ? -12.719 5.977 15.532 1.00 87.81 318 ALA A O 1
ATOM 2164 N N . ASP A 1 319 ? -13.333 6.915 17.487 1.00 84.44 319 ASP A N 1
ATOM 2165 C CA . ASP A 1 319 ? -12.391 8.036 17.428 1.00 84.44 319 ASP A CA 1
ATOM 2166 C C . ASP A 1 319 ? -10.919 7.585 17.528 1.00 84.44 319 ASP A C 1
ATOM 2168 O O . ASP A 1 319 ? -10.073 8.106 16.800 1.00 84.44 319 ASP A O 1
ATOM 2172 N N . ALA A 1 320 ? -10.589 6.616 18.394 1.00 86.94 320 ALA A N 1
ATOM 2173 C CA . ALA A 1 320 ? -9.220 6.098 18.534 1.00 86.94 320 ALA A CA 1
ATOM 2174 C C . ALA A 1 320 ? -8.725 5.430 17.243 1.00 86.94 320 ALA A C 1
ATOM 2176 O O . ALA A 1 320 ? -7.659 5.771 16.722 1.00 86.94 320 ALA A O 1
ATOM 2177 N N . TYR A 1 321 ? -9.524 4.508 16.700 1.00 90.75 321 TYR A N 1
ATOM 2178 C CA . TYR A 1 321 ? -9.201 3.800 15.464 1.00 90.75 321 TYR A CA 1
ATOM 2179 C C . TYR A 1 321 ? -9.186 4.739 14.247 1.00 90.75 321 TYR A C 1
ATOM 2181 O O . TYR A 1 321 ? -8.295 4.631 13.405 1.00 90.75 321 TYR A O 1
ATOM 2189 N N . GLY A 1 322 ? -10.105 5.710 14.180 1.00 87.06 322 GLY A N 1
ATOM 2190 C CA . GLY A 1 322 ? -10.139 6.719 13.116 1.00 87.06 322 GLY A CA 1
ATOM 2191 C C . GLY A 1 322 ? -8.933 7.666 13.145 1.00 87.06 322 GLY A C 1
ATOM 2192 O O . GLY A 1 322 ? -8.399 8.024 12.093 1.00 87.06 322 GLY A O 1
ATOM 2193 N N . LEU A 1 323 ? -8.448 8.024 14.339 1.00 87.94 323 LEU A N 1
ATOM 2194 C CA . LEU A 1 323 ? -7.232 8.820 14.501 1.00 87.94 323 LEU A CA 1
ATOM 2195 C C . LEU A 1 323 ? -5.980 8.048 14.053 1.00 87.94 323 LEU A C 1
ATOM 2197 O O . LEU A 1 323 ? -5.176 8.590 13.295 1.00 87.94 323 LEU A O 1
ATOM 2201 N N . LEU A 1 324 ? -5.820 6.785 14.466 1.00 91.31 324 LEU A N 1
ATOM 2202 C CA . LEU A 1 324 ? -4.691 5.961 14.015 1.00 91.31 324 LEU A CA 1
ATOM 2203 C C . LEU A 1 324 ? -4.736 5.709 12.500 1.00 91.31 324 LEU A C 1
ATOM 2205 O O . LEU A 1 324 ? -3.700 5.803 11.847 1.00 91.31 324 LEU A O 1
ATOM 2209 N N . ALA A 1 325 ? -5.919 5.475 11.922 1.00 92.69 325 ALA A N 1
ATOM 2210 C CA . ALA A 1 325 ? -6.090 5.360 10.474 1.00 92.69 325 ALA A CA 1
ATOM 2211 C C . ALA A 1 325 ? -5.583 6.611 9.733 1.00 92.69 325 ALA A C 1
ATOM 2213 O O . ALA A 1 325 ? -4.827 6.494 8.770 1.00 92.69 325 ALA A O 1
ATOM 2214 N N . ALA A 1 326 ? -5.932 7.811 10.211 1.00 88.62 326 ALA A N 1
ATOM 2215 C CA . ALA A 1 326 ? -5.463 9.063 9.620 1.00 88.62 326 ALA A CA 1
ATOM 2216 C C . ALA A 1 326 ? -3.936 9.245 9.741 1.00 88.62 326 ALA A C 1
ATOM 2218 O O . ALA A 1 326 ? -3.295 9.623 8.762 1.00 88.62 326 ALA A O 1
ATOM 2219 N N . LEU A 1 327 ? -3.351 8.935 10.905 1.00 91.56 327 LEU A N 1
ATOM 2220 C CA . LEU A 1 327 ? -1.911 9.088 11.182 1.00 91.56 327 LEU A CA 1
ATOM 2221 C C . LEU A 1 327 ? -1.018 8.037 10.494 1.00 91.56 327 LEU A C 1
ATOM 2223 O O . LEU A 1 327 ? 0.181 8.255 10.350 1.00 91.56 327 LEU A O 1
ATOM 2227 N N . VAL A 1 328 ? -1.585 6.909 10.058 1.00 92.06 328 VAL A N 1
ATOM 2228 C CA . VAL A 1 328 ? -0.906 5.923 9.194 1.00 92.06 328 VAL A CA 1
ATOM 2229 C C . VAL A 1 328 ? -1.035 6.297 7.706 1.00 92.06 328 VAL A C 1
ATOM 2231 O O . VAL A 1 328 ? -0.257 5.819 6.885 1.00 92.06 328 VAL A O 1
ATOM 2234 N N . MET A 1 329 ? -1.994 7.158 7.341 1.00 89.19 329 MET A N 1
ATOM 2235 C CA . MET A 1 329 ? -2.312 7.497 5.946 1.00 89.19 329 MET A CA 1
ATOM 2236 C C . MET A 1 329 ? -1.786 8.859 5.476 1.00 89.19 329 MET A C 1
ATOM 2238 O O . MET A 1 329 ? -1.623 9.057 4.273 1.00 89.19 329 MET A O 1
ATOM 2242 N N . ARG A 1 330 ? -1.547 9.812 6.383 1.00 88.44 330 ARG A N 1
ATOM 2243 C CA . ARG A 1 330 ? -1.143 11.186 6.051 1.00 88.44 330 ARG A CA 1
ATOM 2244 C C . ARG A 1 330 ? 0.001 11.658 6.947 1.00 88.44 330 ARG A C 1
ATOM 2246 O O . ARG A 1 330 ? 0.058 11.312 8.123 1.00 88.44 330 ARG A O 1
ATOM 2253 N N . GLU A 1 331 ? 0.854 12.512 6.385 1.00 91.06 331 GLU A N 1
ATOM 2254 C CA . GLU A 1 331 ? 1.853 13.284 7.130 1.00 91.06 331 GLU A CA 1
ATOM 2255 C C . GLU A 1 331 ? 1.200 14.130 8.237 1.00 91.06 331 GLU A C 1
ATOM 2257 O O . GLU A 1 331 ? 0.037 14.535 8.140 1.00 91.06 331 GLU A O 1
ATOM 2262 N N . VAL A 1 332 ? 1.959 14.400 9.301 1.00 92.00 332 VAL A N 1
ATOM 2263 C CA . VAL A 1 332 ? 1.455 15.035 10.525 1.00 92.00 332 VAL A CA 1
ATOM 2264 C C . VAL A 1 332 ? 1.634 16.555 10.452 1.00 92.00 332 VAL A C 1
ATOM 2266 O O . VAL A 1 332 ? 2.765 17.028 10.530 1.00 92.00 332 VAL A O 1
ATOM 2269 N N . PRO A 1 333 ? 0.556 17.355 10.347 1.00 89.31 333 PRO A N 1
ATOM 2270 C CA . PRO A 1 333 ? 0.681 18.806 10.253 1.00 89.31 333 PRO A CA 1
ATOM 2271 C C . PRO A 1 333 ? 1.011 19.437 11.613 1.00 89.31 333 PRO A C 1
ATOM 2273 O O . PRO A 1 333 ? 0.537 18.979 12.656 1.00 89.31 333 PRO A O 1
ATOM 2276 N N . ALA A 1 334 ? 1.703 20.580 11.606 1.00 90.06 334 ALA A N 1
ATOM 2277 C CA . ALA A 1 334 ? 2.003 21.370 12.807 1.00 90.06 334 ALA A CA 1
ATOM 2278 C C . ALA A 1 334 ? 0.752 21.707 13.650 1.00 90.06 334 ALA A C 1
ATOM 2280 O O . ALA A 1 334 ? 0.803 21.738 14.880 1.00 90.06 334 ALA A O 1
ATOM 2281 N N . ALA A 1 335 ? -0.410 21.875 13.005 1.00 86.56 335 ALA A N 1
ATOM 2282 C CA . ALA A 1 335 ? -1.698 22.069 13.674 1.00 86.56 335 ALA A CA 1
ATOM 2283 C C . ALA A 1 335 ? -2.132 20.865 14.539 1.00 86.56 335 ALA A C 1
ATOM 2285 O O . ALA A 1 335 ? -2.723 21.056 15.603 1.00 86.56 335 ALA A O 1
ATOM 2286 N N . PHE A 1 336 ? -1.809 19.632 14.130 1.00 90.12 336 PHE A N 1
ATOM 2287 C CA . PHE A 1 336 ? -2.031 18.440 14.953 1.00 90.12 336 PHE A CA 1
ATOM 2288 C C . PHE A 1 336 ? -1.054 18.395 16.133 1.00 90.12 336 PHE A C 1
ATOM 2290 O O . PHE A 1 336 ? -1.463 18.087 17.250 1.00 90.12 336 PHE A O 1
ATOM 2297 N N . LEU A 1 337 ? 0.214 18.766 15.920 1.00 91.38 337 LEU A N 1
ATOM 2298 C CA . LEU A 1 337 ? 1.209 18.853 16.996 1.00 91.38 337 LEU A CA 1
ATOM 2299 C C . LEU A 1 337 ? 0.816 19.897 18.052 1.00 91.38 337 LEU A C 1
ATOM 2301 O O . LEU A 1 337 ? 0.922 19.626 19.248 1.00 91.38 337 LEU A O 1
ATOM 2305 N N . ALA A 1 338 ? 0.267 21.041 17.632 1.00 88.44 338 ALA A N 1
ATOM 2306 C CA . ALA A 1 338 ? -0.322 22.028 18.536 1.00 88.44 338 ALA A CA 1
ATOM 2307 C C . ALA A 1 338 ? -1.488 21.424 19.335 1.00 88.44 338 ALA A C 1
ATOM 2309 O O . ALA A 1 338 ? -1.474 21.459 20.564 1.00 88.44 338 ALA A O 1
ATOM 2310 N N . ALA A 1 339 ? -2.455 20.792 18.658 1.00 86.25 339 ALA A N 1
ATOM 2311 C CA . ALA A 1 339 ? -3.598 20.160 19.314 1.00 86.25 339 ALA A CA 1
ATOM 2312 C C . ALA A 1 339 ? -3.181 19.066 20.317 1.00 86.25 339 ALA A C 1
ATOM 2314 O O . ALA A 1 339 ? -3.756 18.990 21.404 1.00 86.25 339 ALA A O 1
ATOM 2315 N N . LEU A 1 340 ? -2.169 18.256 19.987 1.00 87.25 340 LEU A N 1
ATOM 2316 C CA . LEU A 1 340 ? -1.613 17.209 20.846 1.00 87.25 340 LEU A CA 1
ATOM 2317 C C . LEU A 1 340 ? -0.904 17.788 22.082 1.00 87.25 340 LEU A C 1
ATOM 2319 O O . LEU A 1 340 ? -1.174 17.352 23.202 1.00 87.25 340 LEU A O 1
ATOM 2323 N N . ARG A 1 341 ? -0.034 18.787 21.892 1.00 89.38 341 ARG A N 1
ATOM 2324 C CA . ARG A 1 341 ? 0.656 19.511 22.973 1.00 89.38 341 ARG A CA 1
ATOM 2325 C C . ARG A 1 341 ? -0.343 20.159 23.936 1.00 89.38 341 ARG A C 1
ATOM 2327 O O . ARG A 1 341 ? -0.189 20.056 25.153 1.00 89.38 341 ARG A O 1
ATOM 2334 N N . ASP A 1 342 ? -1.373 20.799 23.391 1.00 86.12 342 ASP A N 1
ATOM 2335 C CA . ASP A 1 342 ? -2.338 21.591 24.157 1.00 86.12 342 ASP A CA 1
ATOM 2336 C C . ASP A 1 342 ? -3.398 20.700 24.848 1.00 86.12 342 ASP A C 1
ATOM 2338 O O . ASP A 1 342 ? -3.950 21.078 25.881 1.00 86.12 342 ASP A O 1
ATOM 2342 N N . ASN A 1 343 ? -3.621 19.473 24.353 1.00 82.62 343 ASN A N 1
ATOM 2343 C CA . ASN A 1 343 ? -4.455 18.440 24.989 1.00 82.62 343 ASN A CA 1
ATOM 2344 C C . ASN A 1 343 ? -3.648 17.402 25.798 1.00 82.62 343 ASN A C 1
ATOM 2346 O O . ASN A 1 343 ? -4.165 16.321 26.079 1.00 82.62 343 ASN A O 1
ATOM 2350 N N . LEU A 1 344 ? -2.418 17.712 26.229 1.00 71.81 344 LEU A N 1
ATOM 2351 C CA . LEU A 1 344 ? -1.548 16.795 26.985 1.00 71.81 344 LEU A CA 1
ATOM 2352 C C . LEU A 1 344 ? -2.245 15.982 28.112 1.00 71.81 344 LEU A C 1
ATOM 2354 O O . LEU A 1 344 ? -1.988 14.782 28.184 1.00 71.81 344 LEU A O 1
ATOM 2358 N N . PRO A 1 345 ? -3.143 16.536 28.962 1.00 68.81 345 PRO A N 1
ATOM 2359 C CA . PRO A 1 345 ? -3.824 15.763 30.016 1.00 68.81 345 PRO A CA 1
ATOM 2360 C C . PRO A 1 345 ? -4.796 14.682 29.512 1.00 68.81 345 PRO A C 1
ATOM 2362 O O . PRO A 1 345 ? -5.333 13.920 30.311 1.00 68.81 345 PRO A O 1
ATOM 2365 N N . ALA A 1 346 ? -5.072 14.660 28.208 1.00 69.81 346 ALA A N 1
ATOM 2366 C CA . ALA A 1 346 ? -5.937 13.709 27.525 1.00 69.81 346 ALA A CA 1
ATOM 2367 C C . ALA A 1 346 ? -5.169 12.760 26.586 1.00 69.81 346 ALA A C 1
ATOM 2369 O O . ALA A 1 346 ? -5.785 11.860 26.021 1.00 69.81 346 ALA A O 1
ATOM 2370 N N . ALA A 1 347 ? -3.859 12.956 26.398 1.00 69.50 347 ALA A N 1
ATOM 2371 C CA . ALA A 1 347 ? -3.034 12.078 25.579 1.00 69.50 347 ALA A CA 1
ATOM 2372 C C . ALA A 1 347 ? -2.684 10.781 26.341 1.00 69.50 347 ALA A C 1
ATOM 2374 O O . ALA A 1 347 ? -2.376 10.841 27.534 1.00 69.50 347 ALA A O 1
ATOM 2375 N N . PRO A 1 348 ? -2.684 9.611 25.678 1.00 77.50 348 PRO A N 1
ATOM 2376 C CA . PRO A 1 348 ? -2.198 8.372 26.278 1.00 77.50 348 PRO A CA 1
ATOM 2377 C C . PRO A 1 348 ? -0.674 8.414 26.422 1.00 77.50 348 PRO A C 1
ATOM 2379 O O . PRO A 1 348 ? 0.017 8.916 25.537 1.00 77.50 348 PRO A O 1
ATOM 2382 N N . GLU A 1 349 ? -0.108 7.815 27.469 1.00 78.62 349 GLU A N 1
ATOM 2383 C CA . GLU A 1 349 ? 1.286 7.360 27.379 1.00 78.62 349 GLU A CA 1
ATOM 2384 C C . GLU A 1 349 ? 1.359 6.198 26.372 1.00 78.62 349 GLU A C 1
ATOM 2386 O O . GLU A 1 349 ? 0.439 5.382 26.351 1.00 78.62 349 GLU A O 1
ATOM 2391 N N . PRO A 1 350 ? 2.411 6.086 25.539 1.00 84.19 350 PRO A N 1
ATOM 2392 C CA . PRO A 1 350 ? 3.639 6.894 25.518 1.00 84.19 350 PRO A CA 1
ATOM 2393 C C . PRO A 1 350 ? 3.565 8.209 24.718 1.00 84.19 350 PRO A C 1
ATOM 2395 O O . PRO A 1 350 ? 4.524 8.978 24.725 1.00 84.19 350 PRO A O 1
ATOM 2398 N N . LEU A 1 351 ? 2.468 8.500 24.013 1.00 86.19 351 LEU A N 1
ATOM 2399 C CA . LEU A 1 351 ? 2.359 9.699 23.168 1.00 86.19 351 LEU A CA 1
ATOM 2400 C C . LEU A 1 351 ? 2.349 11.006 23.984 1.00 86.19 351 LEU A C 1
ATOM 2402 O O . LEU A 1 351 ? 2.870 12.023 23.528 1.00 86.19 351 LEU A O 1
ATOM 2406 N N . ALA A 1 352 ? 1.854 10.971 25.221 1.00 87.25 352 ALA A N 1
ATOM 2407 C CA . ALA A 1 352 ? 1.949 12.062 26.185 1.00 87.25 352 ALA A CA 1
ATOM 2408 C C . ALA A 1 352 ? 3.407 12.417 26.544 1.00 87.25 352 ALA A C 1
ATOM 2410 O O . ALA A 1 352 ? 3.691 13.579 26.839 1.00 87.25 352 ALA A O 1
ATOM 2411 N N . ALA A 1 353 ? 4.356 11.475 26.465 1.00 88.38 353 ALA A N 1
ATOM 2412 C CA . ALA A 1 353 ? 5.780 11.780 26.608 1.00 88.38 353 ALA A CA 1
ATOM 2413 C C . ALA A 1 353 ? 6.314 12.644 25.459 1.00 88.38 353 ALA A C 1
ATOM 2415 O O . ALA A 1 353 ? 7.028 13.610 25.725 1.00 88.38 353 ALA A O 1
ATOM 2416 N N . TYR A 1 354 ? 5.915 12.367 24.215 1.00 91.69 354 TYR A N 1
ATOM 2417 C CA . TYR A 1 354 ? 6.257 13.214 23.067 1.00 91.69 354 TYR A CA 1
ATOM 2418 C C . TYR A 1 354 ? 5.496 14.553 23.088 1.00 91.69 354 TYR A C 1
ATOM 2420 O O . TYR A 1 354 ? 6.076 15.612 22.859 1.00 91.69 354 TYR A O 1
ATOM 2428 N N . ALA A 1 355 ? 4.223 14.559 23.494 1.00 90.75 355 ALA A N 1
ATOM 2429 C CA . ALA A 1 355 ? 3.452 15.793 23.676 1.00 90.75 355 ALA A CA 1
ATOM 2430 C C . ALA A 1 355 ? 4.080 16.759 24.709 1.00 90.75 355 ALA A C 1
ATOM 2432 O O . ALA A 1 355 ? 3.853 17.969 24.645 1.00 90.75 355 ALA A O 1
ATOM 2433 N N . ARG A 1 356 ? 4.906 16.250 25.640 1.00 92.19 356 ARG A N 1
ATOM 2434 C CA . ARG A 1 356 ? 5.714 17.065 26.564 1.00 92.19 356 ARG A CA 1
ATOM 2435 C C . ARG A 1 356 ? 6.969 17.668 25.923 1.00 92.19 356 ARG A C 1
ATOM 2437 O O . ARG A 1 356 ? 7.332 18.768 26.326 1.00 92.19 356 ARG A O 1
ATOM 2444 N N . SER A 1 357 ? 7.612 17.023 24.943 1.00 91.75 357 SER A N 1
ATOM 2445 C CA . SER A 1 357 ? 8.768 17.614 24.238 1.00 91.75 357 SER A CA 1
ATOM 2446 C C . SER A 1 357 ? 8.381 18.743 23.276 1.00 91.75 357 SER A C 1
ATOM 2448 O O . SER A 1 357 ? 9.195 19.624 23.033 1.00 91.75 357 SER A O 1
ATOM 2450 N N . LEU A 1 358 ? 7.120 18.801 22.831 1.00 93.31 358 LEU A N 1
ATOM 2451 C CA . LEU A 1 358 ? 6.581 19.905 22.019 1.00 93.31 358 LEU A CA 1
ATOM 2452 C C . LEU A 1 358 ? 6.467 21.255 22.772 1.00 93.31 358 LEU A C 1
ATOM 2454 O O . LEU A 1 358 ? 6.085 22.272 22.187 1.00 93.31 358 LEU A O 1
ATOM 2458 N N . GLN A 1 359 ? 6.755 21.298 24.078 1.00 92.69 359 GLN A N 1
ATOM 2459 C CA . GLN A 1 359 ? 6.669 22.511 24.896 1.00 92.69 359 GLN A CA 1
ATOM 2460 C C . GLN A 1 359 ? 7.833 23.470 24.604 1.00 92.69 359 GLN A C 1
ATOM 2462 O O . GLN A 1 359 ? 8.944 23.293 25.096 1.00 92.69 359 GLN A O 1
ATOM 2467 N N . GLY A 1 360 ? 7.555 24.509 23.812 1.00 91.12 360 GLY A N 1
ATOM 2468 C CA . GLY A 1 360 ? 8.560 25.466 23.333 1.00 91.12 360 GLY A CA 1
ATOM 2469 C C . GLY A 1 360 ? 9.297 25.030 22.061 1.00 91.12 360 GLY A C 1
ATOM 2470 O O . GLY A 1 360 ? 10.238 25.710 21.661 1.00 91.12 360 GLY A O 1
ATOM 2471 N N . ALA A 1 361 ? 8.874 23.929 21.431 1.00 93.31 361 ALA A N 1
ATOM 2472 C CA . ALA A 1 361 ? 9.387 23.484 20.139 1.00 93.31 361 ALA A CA 1
ATOM 2473 C C . ALA A 1 361 ? 8.824 24.318 18.972 1.00 93.31 361 ALA A C 1
ATOM 2475 O O . ALA A 1 361 ? 7.723 24.872 19.053 1.00 93.31 361 ALA A O 1
ATOM 2476 N N . ASP A 1 362 ? 9.575 24.357 17.873 1.00 96.69 362 ASP A N 1
ATOM 2477 C CA . ASP A 1 362 ? 9.114 24.843 16.572 1.00 96.69 362 ASP A CA 1
ATOM 2478 C C . ASP A 1 362 ? 8.268 23.741 15.914 1.00 96.69 362 ASP A C 1
ATOM 2480 O O . ASP A 1 362 ? 8.786 22.691 15.535 1.00 96.69 362 ASP A O 1
ATOM 2484 N N . LEU A 1 363 ? 6.950 23.947 15.848 1.00 95.00 363 LEU A N 1
ATOM 2485 C CA . LEU A 1 363 ? 6.015 22.910 15.403 1.00 95.00 363 LEU A CA 1
ATOM 2486 C C . LEU A 1 363 ? 6.023 22.686 13.889 1.00 95.00 363 LEU A C 1
ATOM 2488 O O . LEU A 1 363 ? 5.675 21.590 13.453 1.00 95.00 363 LEU A O 1
ATOM 2492 N N . ASP A 1 364 ? 6.399 23.693 13.100 1.00 95.62 364 ASP A N 1
ATOM 2493 C CA . ASP A 1 364 ? 6.513 23.552 11.648 1.00 95.62 364 ASP A CA 1
ATOM 2494 C C . ASP A 1 364 ? 7.776 22.748 11.307 1.00 95.62 364 ASP A C 1
ATOM 2496 O O . ASP A 1 364 ? 7.726 21.833 10.485 1.00 95.62 364 ASP A O 1
ATOM 2500 N N . ARG A 1 365 ? 8.873 22.986 12.041 1.00 95.75 365 ARG A N 1
ATOM 2501 C CA . ARG A 1 365 ? 10.079 22.150 11.982 1.00 95.75 365 ARG A CA 1
ATOM 2502 C C . ARG A 1 365 ? 9.824 20.709 12.444 1.00 95.75 365 ARG A C 1
ATOM 2504 O O . ARG A 1 365 ? 10.242 19.778 11.764 1.00 95.75 365 ARG A O 1
ATOM 2511 N N . GLU A 1 366 ? 9.160 20.504 13.584 1.00 96.44 366 GLU A N 1
ATOM 2512 C CA . GLU A 1 366 ? 8.819 19.150 14.059 1.00 96.44 366 GLU A CA 1
ATOM 2513 C C . GLU A 1 366 ? 7.956 18.409 13.023 1.00 96.44 366 GLU A C 1
ATOM 2515 O O . GLU A 1 366 ? 8.199 17.236 12.757 1.00 96.44 366 GLU A O 1
ATOM 2520 N N . ALA A 1 367 ? 6.999 19.087 12.378 1.00 94.56 367 ALA A N 1
ATOM 2521 C CA . ALA A 1 367 ? 6.195 18.499 11.306 1.00 94.56 367 ALA A CA 1
ATOM 2522 C C . ALA A 1 367 ? 7.039 18.087 10.081 1.00 94.56 367 ALA A C 1
ATOM 2524 O O . ALA A 1 367 ? 6.826 17.000 9.544 1.00 94.56 367 ALA A O 1
ATOM 2525 N N . GLU A 1 368 ? 8.028 18.893 9.673 1.00 94.88 368 GLU A N 1
ATOM 2526 C CA . GLU A 1 368 ? 8.980 18.535 8.608 1.00 94.88 368 GLU A CA 1
ATOM 2527 C C . GLU A 1 368 ? 9.826 17.302 8.990 1.00 94.88 368 GLU A C 1
ATOM 2529 O O . GLU A 1 368 ? 9.948 16.361 8.203 1.00 94.88 368 GLU A O 1
ATOM 2534 N N . GLU A 1 369 ? 10.344 17.241 10.222 1.00 95.50 369 GLU A N 1
ATOM 2535 C CA . GLU A 1 369 ? 11.107 16.081 10.711 1.00 95.50 369 GLU A CA 1
ATOM 2536 C C . GLU A 1 369 ? 10.232 14.808 10.820 1.00 95.50 369 GLU A C 1
ATOM 2538 O O . GLU A 1 369 ? 10.698 13.707 10.508 1.00 95.50 369 GLU A O 1
ATOM 2543 N N . LEU A 1 370 ? 8.939 14.936 11.157 1.00 96.00 370 LEU A N 1
ATOM 2544 C CA . LEU A 1 370 ? 7.975 13.826 11.100 1.00 96.00 370 LEU A CA 1
ATOM 2545 C C . LEU A 1 370 ? 7.599 13.411 9.670 1.00 96.00 370 LEU A C 1
ATOM 2547 O O . LEU A 1 370 ? 7.344 12.226 9.445 1.00 96.00 370 LEU A O 1
ATOM 2551 N N . ALA A 1 371 ? 7.554 14.332 8.705 1.00 94.75 371 ALA A N 1
ATOM 2552 C CA . ALA A 1 371 ? 7.293 14.002 7.303 1.00 94.75 371 ALA A CA 1
ATOM 2553 C C . ALA A 1 371 ? 8.443 13.177 6.700 1.00 94.75 371 ALA A C 1
ATOM 2555 O O . ALA A 1 371 ? 8.202 12.196 5.992 1.00 94.75 371 ALA A O 1
ATOM 2556 N N . VAL A 1 372 ? 9.695 13.493 7.057 1.00 93.12 372 VAL A N 1
ATOM 2557 C CA . VAL A 1 372 ? 10.866 12.693 6.662 1.00 93.12 372 VAL A CA 1
ATOM 2558 C C . VAL A 1 372 ? 10.777 11.262 7.210 1.00 93.12 372 VAL A C 1
ATOM 2560 O O . VAL A 1 372 ? 10.977 10.313 6.449 1.00 93.12 372 VAL A O 1
ATOM 2563 N N . ASP A 1 373 ? 10.435 11.069 8.489 1.00 92.94 373 ASP A N 1
ATOM 2564 C CA . ASP A 1 373 ? 10.310 9.722 9.079 1.00 92.94 373 ASP A CA 1
ATOM 2565 C C . ASP A 1 373 ? 9.110 8.942 8.491 1.00 92.94 373 ASP A C 1
ATOM 2567 O O . ASP A 1 373 ? 9.224 7.754 8.182 1.00 92.94 373 ASP A O 1
ATOM 2571 N N . PHE A 1 374 ? 7.986 9.622 8.223 1.00 93.19 374 PHE A N 1
ATOM 2572 C CA . PHE A 1 374 ? 6.820 9.055 7.528 1.00 93.19 374 PHE A CA 1
ATOM 2573 C C . PHE A 1 374 ? 7.179 8.529 6.131 1.00 93.19 374 PHE A C 1
ATOM 2575 O O . PHE A 1 374 ? 6.906 7.369 5.805 1.00 93.19 374 PHE A O 1
ATOM 2582 N N . ALA A 1 375 ? 7.844 9.355 5.319 1.00 90.50 375 ALA A N 1
ATOM 2583 C CA . ALA A 1 375 ? 8.264 8.989 3.973 1.00 90.50 375 ALA A CA 1
ATOM 2584 C C . ALA A 1 375 ? 9.286 7.835 3.979 1.00 90.50 375 ALA A C 1
ATOM 2586 O O . ALA A 1 375 ? 9.169 6.879 3.206 1.00 90.50 375 ALA A O 1
ATOM 2587 N N . THR A 1 376 ? 10.252 7.891 4.900 1.00 87.62 376 THR A N 1
ATOM 2588 C CA . THR A 1 376 ? 11.297 6.870 5.084 1.00 87.62 376 THR A CA 1
ATOM 2589 C C . THR A 1 376 ? 10.702 5.502 5.425 1.00 87.62 376 THR A C 1
ATOM 2591 O O . THR A 1 376 ? 11.126 4.488 4.861 1.00 87.62 376 THR A O 1
ATOM 2594 N N . VAL A 1 377 ? 9.723 5.455 6.336 1.00 88.25 377 VAL A N 1
ATOM 2595 C CA . VAL A 1 377 ? 9.250 4.196 6.928 1.00 88.25 377 VAL A CA 1
ATOM 2596 C C . VAL A 1 377 ? 7.971 3.660 6.283 1.00 88.25 377 VAL A C 1
ATOM 2598 O O . VAL A 1 377 ? 7.943 2.477 5.948 1.00 88.25 377 VAL A O 1
ATOM 2601 N N . LEU A 1 378 ? 6.945 4.499 6.083 1.00 89.69 378 LEU A N 1
ATOM 2602 C CA . LEU A 1 378 ? 5.605 4.077 5.637 1.00 89.69 378 LEU A CA 1
ATOM 2603 C C . LEU A 1 378 ? 5.376 4.242 4.128 1.00 89.69 378 LEU A C 1
ATOM 2605 O O . LEU A 1 378 ? 4.749 3.379 3.517 1.00 89.69 378 LEU A O 1
ATOM 2609 N N . LEU A 1 379 ? 5.932 5.287 3.498 1.00 87.00 379 LEU A N 1
ATOM 2610 C CA . LEU A 1 379 ? 5.951 5.395 2.024 1.00 87.00 379 LEU A CA 1
ATOM 2611 C C . LEU A 1 379 ? 7.070 4.554 1.382 1.00 87.00 379 LEU A C 1
ATOM 2613 O O . LEU A 1 379 ? 7.182 4.480 0.158 1.00 87.00 379 LEU A O 1
ATOM 2617 N N . GLY A 1 380 ? 7.899 3.908 2.205 1.00 81.00 380 GLY A N 1
ATOM 2618 C CA . GLY A 1 380 ? 8.940 2.983 1.772 1.00 81.00 380 GLY A CA 1
ATOM 2619 C C . GLY A 1 380 ? 10.126 3.636 1.060 1.00 81.00 380 GLY A C 1
ATOM 2620 O O . GLY A 1 380 ? 10.825 2.961 0.306 1.00 81.00 380 GLY A O 1
ATOM 2621 N N . MET A 1 381 ? 10.389 4.926 1.295 1.00 82.94 381 MET A N 1
ATOM 2622 C CA . MET A 1 381 ? 11.516 5.662 0.702 1.00 82.94 381 MET A CA 1
ATOM 2623 C C . MET A 1 381 ? 12.856 5.363 1.406 1.00 82.94 381 MET A C 1
ATOM 2625 O O . MET A 1 381 ? 13.662 6.258 1.652 1.00 82.94 381 MET A O 1
ATOM 2629 N N . SER A 1 382 ? 13.109 4.095 1.739 1.00 78.38 382 SER A N 1
ATOM 2630 C CA . SER A 1 382 ? 14.305 3.634 2.451 1.00 78.38 382 SER A CA 1
ATOM 2631 C C . SER A 1 382 ? 14.792 2.263 1.955 1.00 78.38 382 SER A C 1
ATOM 2633 O O . SER A 1 382 ? 14.046 1.542 1.291 1.00 78.38 382 SER A O 1
ATOM 2635 N N . PRO A 1 383 ? 16.038 1.848 2.271 1.00 72.25 383 PRO A N 1
ATOM 2636 C CA . PRO A 1 383 ? 16.552 0.525 1.891 1.00 72.25 383 PRO A CA 1
ATOM 2637 C C . PRO A 1 383 ? 15.834 -0.651 2.574 1.00 72.25 383 PRO A C 1
ATOM 2639 O O . PRO A 1 383 ? 15.944 -1.791 2.118 1.00 72.25 383 PRO A O 1
ATOM 2642 N N . HIS A 1 384 ? 15.142 -0.391 3.686 1.00 74.19 384 HIS A N 1
ATOM 2643 C CA . HIS A 1 384 ? 14.492 -1.386 4.542 1.00 74.19 384 HIS A CA 1
ATOM 2644 C C . HIS A 1 384 ? 13.075 -0.908 4.914 1.00 74.19 384 HIS A C 1
ATOM 2646 O O . HIS A 1 384 ? 12.823 -0.592 6.078 1.00 74.19 384 HIS A O 1
ATOM 2652 N N . PRO A 1 385 ? 12.163 -0.812 3.928 1.00 76.25 385 PRO A N 1
ATOM 2653 C CA . PRO A 1 385 ? 10.827 -0.265 4.130 1.00 76.25 385 PRO A CA 1
ATOM 2654 C C . PRO A 1 385 ? 9.988 -1.162 5.048 1.00 76.25 385 PRO A C 1
ATOM 2656 O O . PRO A 1 385 ? 10.114 -2.391 5.021 1.00 76.25 385 PRO A O 1
ATOM 2659 N N . VAL A 1 386 ? 9.093 -0.553 5.827 1.00 89.06 386 VAL A N 1
ATOM 2660 C CA . VAL A 1 386 ? 8.082 -1.281 6.600 1.00 89.06 386 VAL A CA 1
ATOM 2661 C C . VAL A 1 386 ? 6.790 -1.258 5.792 1.00 89.06 386 VAL A C 1
ATOM 2663 O O . VAL A 1 386 ? 6.320 -0.199 5.398 1.00 89.06 386 VAL A O 1
ATOM 2666 N N . PHE A 1 387 ? 6.223 -2.428 5.504 1.00 90.62 387 PHE A N 1
ATOM 2667 C CA . PHE A 1 387 ? 5.044 -2.549 4.646 1.00 90.62 387 PHE A CA 1
ATOM 2668 C C . PHE A 1 387 ? 3.760 -2.493 5.492 1.00 90.62 387 PHE A C 1
ATOM 2670 O O . PHE A 1 387 ? 3.493 -3.458 6.204 1.00 90.62 387 PHE A O 1
ATOM 2677 N N . PRO A 1 388 ? 2.938 -1.429 5.438 1.00 95.06 388 PRO A N 1
ATOM 2678 C CA . PRO A 1 388 ? 1.706 -1.323 6.227 1.00 95.06 388 PRO A CA 1
ATOM 2679 C C . PRO A 1 388 ? 0.559 -2.167 5.639 1.00 95.06 388 PRO A C 1
ATOM 2681 O O . PRO A 1 388 ? -0.515 -1.637 5.375 1.00 95.06 388 PRO A O 1
ATOM 2684 N N . TYR A 1 389 ? 0.779 -3.470 5.426 1.00 95.44 389 TYR A N 1
ATOM 2685 C CA . TYR A 1 389 ? -0.172 -4.392 4.790 1.00 95.44 389 TYR A CA 1
ATOM 2686 C C . TYR A 1 389 ? -0.207 -5.772 5.462 1.00 95.44 389 TYR A C 1
ATOM 2688 O O . TYR A 1 389 ? 0.860 -6.368 5.644 1.00 95.44 389 TYR A O 1
ATOM 2696 N N . GLU A 1 390 ? -1.392 -6.338 5.733 1.00 95.69 390 GLU A N 1
ATOM 2697 C CA . GLU A 1 390 ? -1.508 -7.679 6.340 1.00 95.69 390 GLU A CA 1
ATOM 2698 C C . GLU A 1 390 ? -0.831 -8.757 5.482 1.00 95.69 390 GLU A C 1
ATOM 2700 O O . GLU A 1 390 ? -0.085 -9.602 5.992 1.00 95.69 390 GLU A O 1
ATOM 2705 N N . SER A 1 391 ? -1.017 -8.709 4.159 1.00 94.19 391 SER A N 1
ATOM 2706 C CA . SER A 1 391 ? -0.433 -9.698 3.246 1.00 94.19 391 SER A CA 1
ATOM 2707 C C . SER A 1 391 ? 1.098 -9.773 3.332 1.00 94.19 391 SER A C 1
ATOM 2709 O O . SER A 1 391 ? 1.656 -10.874 3.300 1.00 94.19 391 SER A O 1
ATOM 2711 N N . ALA A 1 392 ? 1.778 -8.646 3.582 1.00 92.12 392 ALA A N 1
ATOM 2712 C CA . ALA A 1 392 ? 3.229 -8.598 3.787 1.00 92.12 392 ALA A CA 1
ATOM 2713 C C . ALA A 1 392 ? 3.698 -9.215 5.125 1.00 92.12 392 ALA A C 1
ATOM 2715 O O . ALA A 1 392 ? 4.905 -9.353 5.353 1.00 92.12 392 ALA A O 1
ATOM 2716 N N . TYR A 1 393 ? 2.777 -9.594 6.013 1.00 92.12 393 TYR A N 1
ATOM 2717 C CA . TYR A 1 393 ? 3.050 -10.244 7.297 1.00 92.12 393 TYR A CA 1
ATOM 2718 C C . TYR A 1 393 ? 2.458 -11.658 7.407 1.00 92.12 393 TYR A C 1
ATOM 2720 O O . TYR A 1 393 ? 2.870 -12.394 8.305 1.00 92.12 393 TYR A O 1
ATOM 2728 N N . ALA A 1 394 ? 1.571 -12.081 6.504 1.00 85.06 394 ALA A N 1
ATOM 2729 C CA . ALA A 1 394 ? 0.980 -13.422 6.513 1.00 85.06 394 ALA A CA 1
ATOM 2730 C C . ALA A 1 394 ? 2.033 -14.542 6.354 1.00 85.06 394 ALA A C 1
ATOM 2732 O O . ALA A 1 394 ? 2.322 -15.264 7.306 1.00 85.06 394 ALA A O 1
ATOM 2733 N N . ASP A 1 395 ? 2.659 -14.640 5.176 1.00 75.25 395 ASP A N 1
ATOM 2734 C CA . ASP A 1 395 ? 3.456 -15.816 4.770 1.00 75.25 395 ASP A CA 1
ATOM 2735 C C . ASP A 1 395 ? 4.981 -15.653 4.962 1.00 75.25 395 ASP A C 1
ATOM 2737 O O . ASP A 1 395 ? 5.768 -16.479 4.513 1.00 75.25 395 ASP A O 1
ATOM 2741 N N . GLY A 1 396 ? 5.436 -14.564 5.590 1.00 70.44 396 GLY A N 1
ATOM 2742 C CA . GLY A 1 396 ? 6.863 -14.264 5.801 1.00 70.44 396 GLY A CA 1
ATOM 2743 C C . GLY A 1 396 ? 7.610 -13.709 4.575 1.00 70.44 396 GLY A C 1
ATOM 2744 O O . GLY A 1 396 ? 8.466 -12.843 4.745 1.00 70.44 396 GLY A O 1
ATOM 2745 N N . ASP A 1 397 ? 7.227 -14.096 3.354 1.00 76.19 397 ASP A N 1
ATOM 2746 C CA . ASP A 1 397 ? 7.853 -13.682 2.078 1.00 76.19 397 ASP A CA 1
ATOM 2747 C C . ASP A 1 397 ? 7.723 -12.180 1.724 1.00 76.19 397 ASP A C 1
ATOM 2749 O O . ASP A 1 397 ? 8.223 -11.738 0.689 1.00 76.19 397 ASP A O 1
ATOM 2753 N N . ARG A 1 398 ? 7.046 -11.375 2.558 1.00 83.38 398 ARG A N 1
ATOM 2754 C CA . ARG A 1 398 ? 6.777 -9.932 2.348 1.00 83.38 398 ARG A CA 1
ATOM 2755 C C . ARG A 1 398 ? 6.028 -9.596 1.045 1.00 83.38 398 ARG A C 1
ATOM 2757 O O . ARG A 1 398 ? 6.153 -8.494 0.516 1.00 83.38 398 ARG A O 1
ATOM 2764 N N . LEU A 1 399 ? 5.233 -10.534 0.529 1.00 86.44 399 LEU A N 1
ATOM 2765 C CA . LEU A 1 399 ? 4.451 -10.365 -0.699 1.00 86.44 399 LEU A CA 1
ATOM 2766 C C . LEU A 1 399 ? 3.096 -9.698 -0.433 1.00 86.44 399 LEU A C 1
ATOM 2768 O O . LEU A 1 399 ? 2.387 -10.077 0.492 1.00 86.44 399 LEU A O 1
ATOM 2772 N N . LEU A 1 400 ? 2.712 -8.754 -1.294 1.00 88.31 400 LEU A N 1
ATOM 2773 C CA . LEU A 1 400 ? 1.393 -8.110 -1.269 1.00 88.31 400 LEU A CA 1
ATOM 2774 C C . LEU A 1 400 ? 0.331 -8.931 -2.022 1.00 88.31 400 LEU A C 1
ATOM 2776 O O . LEU A 1 400 ? 0.661 -9.870 -2.748 1.00 88.31 400 LEU A O 1
ATOM 2780 N N . MET A 1 401 ? -0.942 -8.533 -1.903 1.00 85.88 401 MET A N 1
ATOM 2781 C CA . MET A 1 401 ? -2.077 -9.101 -2.659 1.00 85.88 401 MET A CA 1
ATOM 2782 C C . MET A 1 401 ? -2.295 -10.610 -2.418 1.00 85.88 401 MET A C 1
ATOM 2784 O O . MET A 1 401 ? -2.696 -11.349 -3.318 1.00 85.88 401 MET A O 1
ATOM 2788 N N . ARG A 1 402 ? -2.010 -11.082 -1.199 1.00 88.06 402 ARG A N 1
ATOM 2789 C CA . ARG A 1 402 ? -2.194 -12.484 -0.775 1.00 88.06 402 ARG A CA 1
ATOM 2790 C C . ARG A 1 402 ? -3.667 -12.776 -0.430 1.00 88.06 402 ARG A C 1
ATOM 2792 O O . ARG A 1 402 ? -4.401 -11.828 -0.155 1.00 88.06 402 ARG A O 1
ATOM 2799 N N . PRO A 1 403 ? -4.108 -14.053 -0.374 1.00 90.38 403 PRO A N 1
ATOM 2800 C CA . PRO A 1 403 ? -5.518 -14.412 -0.155 1.00 90.38 403 PRO A CA 1
ATOM 2801 C C . PRO A 1 403 ? -6.178 -13.793 1.086 1.00 90.38 403 PRO A C 1
ATOM 2803 O O . PRO A 1 403 ? -7.386 -13.571 1.074 1.00 90.38 403 PRO A O 1
ATOM 2806 N N . VAL A 1 404 ? -5.393 -13.458 2.117 1.00 91.06 404 VAL A N 1
ATOM 2807 C CA . VAL A 1 404 ? -5.865 -12.766 3.328 1.00 91.06 404 VAL A CA 1
ATOM 2808 C C . VAL A 1 404 ? -6.491 -11.393 3.025 1.00 91.06 404 VAL A C 1
ATOM 2810 O O . VAL A 1 404 ? -7.527 -11.054 3.593 1.00 91.06 404 VAL A O 1
ATOM 2813 N N . ARG A 1 405 ? -5.980 -10.662 2.018 1.00 93.19 405 ARG A N 1
ATOM 2814 C CA . ARG A 1 405 ? -6.608 -9.428 1.510 1.00 93.19 405 ARG A CA 1
ATOM 2815 C C . ARG A 1 405 ? -8.024 -9.694 1.006 1.00 93.19 405 ARG A C 1
ATOM 2817 O O . ARG A 1 405 ? -8.909 -8.861 1.177 1.00 93.19 405 ARG A O 1
ATOM 2824 N N . ASP A 1 406 ? -8.267 -10.842 0.378 1.00 91.00 406 ASP A N 1
ATOM 2825 C CA . ASP A 1 406 ? -9.607 -11.162 -0.105 1.00 91.00 406 ASP A CA 1
ATOM 2826 C C . ASP A 1 406 ? -10.566 -11.495 1.053 1.00 91.00 406 ASP A C 1
ATOM 2828 O O . ASP A 1 406 ? -11.773 -11.329 0.884 1.00 91.00 406 ASP A O 1
ATOM 2832 N N . ASP A 1 407 ? -10.069 -11.925 2.222 1.00 93.44 407 ASP A N 1
ATOM 2833 C CA . ASP A 1 407 ? -10.862 -12.033 3.457 1.00 93.44 407 ASP A CA 1
ATOM 2834 C C . ASP A 1 407 ? -11.163 -10.657 4.066 1.00 93.44 407 ASP A C 1
ATOM 2836 O O . ASP A 1 407 ? -12.323 -10.387 4.382 1.00 93.44 407 ASP A O 1
ATOM 2840 N N . VAL A 1 408 ? -10.190 -9.738 4.089 1.00 95.19 408 VAL A N 1
ATOM 2841 C CA . VAL A 1 408 ? -10.414 -8.321 4.444 1.00 95.19 408 VAL A CA 1
ATOM 2842 C C . VAL A 1 408 ? -11.505 -7.699 3.554 1.00 95.19 408 VAL A C 1
ATOM 2844 O O . VAL A 1 408 ? -12.494 -7.152 4.048 1.00 95.19 408 VAL A O 1
ATOM 2847 N N . VAL A 1 409 ? -11.410 -7.871 2.230 1.00 91.94 409 VAL A N 1
ATOM 2848 C CA . VAL A 1 409 ? -12.419 -7.390 1.264 1.00 91.94 409 VAL A CA 1
ATOM 2849 C C . VAL A 1 409 ? -13.782 -8.073 1.463 1.00 91.94 409 VAL A C 1
ATOM 2851 O O . VAL A 1 409 ? -14.821 -7.419 1.320 1.00 91.94 409 VAL A O 1
ATOM 2854 N N . ARG A 1 410 ? -13.820 -9.364 1.836 1.00 92.31 410 ARG A N 1
ATOM 2855 C CA . ARG A 1 410 ? -15.066 -10.056 2.222 1.00 92.31 410 ARG A CA 1
ATOM 2856 C C . ARG A 1 410 ? -15.691 -9.432 3.474 1.00 92.31 410 ARG A C 1
ATOM 2858 O O . ARG A 1 410 ? -16.906 -9.231 3.485 1.00 92.31 410 ARG A O 1
ATOM 2865 N N . ALA A 1 411 ? -14.895 -9.097 4.490 1.00 94.19 411 ALA A N 1
ATOM 2866 C CA . ALA A 1 411 ? -15.367 -8.461 5.719 1.00 94.19 411 ALA A CA 1
ATOM 2867 C C . ALA A 1 411 ? -15.944 -7.058 5.456 1.00 94.19 411 ALA A C 1
ATOM 2869 O O . ALA A 1 411 ? -17.066 -6.771 5.885 1.00 94.19 411 ALA A O 1
ATOM 2870 N N . TYR A 1 412 ? -15.240 -6.229 4.674 1.00 93.69 412 TYR A N 1
ATOM 2871 C CA . TYR A 1 412 ? -15.715 -4.905 4.254 1.00 93.69 412 TYR A CA 1
ATOM 2872 C C . TYR A 1 412 ? -17.072 -5.004 3.535 1.00 93.69 412 TYR A C 1
ATOM 2874 O O . TYR A 1 412 ? -18.052 -4.369 3.940 1.00 93.69 412 TYR A O 1
ATOM 2882 N N . ALA A 1 413 ? -17.166 -5.872 2.521 1.00 88.94 413 ALA A N 1
ATOM 2883 C CA . ALA A 1 413 ? -18.383 -6.065 1.735 1.00 88.94 413 ALA A CA 1
ATOM 2884 C C . ALA A 1 413 ? -19.563 -6.603 2.569 1.00 88.94 413 ALA A C 1
ATOM 2886 O O . ALA A 1 413 ? -20.702 -6.185 2.361 1.00 88.94 413 ALA A O 1
ATOM 2887 N N . ALA A 1 414 ? -19.311 -7.487 3.542 1.00 90.12 414 ALA A N 1
ATOM 2888 C CA . ALA A 1 414 ? -20.338 -8.031 4.439 1.00 90.12 414 ALA A CA 1
ATOM 2889 C C . ALA A 1 414 ? -20.897 -7.002 5.446 1.00 90.12 414 ALA A C 1
ATOM 2891 O O . ALA A 1 414 ? -21.973 -7.208 6.019 1.00 90.12 414 ALA A O 1
ATOM 2892 N N . ALA A 1 415 ? -20.178 -5.901 5.676 1.00 89.75 415 ALA A N 1
ATOM 2893 C CA . ALA A 1 415 ? -20.612 -4.779 6.504 1.00 89.75 415 ALA A CA 1
ATOM 2894 C C . ALA A 1 415 ? -21.157 -3.586 5.697 1.00 89.75 415 ALA A C 1
ATOM 2896 O O . ALA A 1 415 ? -21.831 -2.738 6.269 1.00 89.75 415 ALA A O 1
ATOM 2897 N N . GLY A 1 416 ? -20.902 -3.526 4.385 1.00 89.50 416 GLY A N 1
ATOM 2898 C CA . GLY A 1 416 ? -21.233 -2.368 3.545 1.00 89.50 416 GLY A CA 1
ATOM 2899 C C . GLY A 1 416 ? -20.180 -1.252 3.576 1.00 89.50 416 GLY A C 1
ATOM 2900 O O . GLY A 1 416 ? -20.467 -0.137 3.143 1.00 89.50 416 GLY A O 1
ATOM 2901 N N . PHE A 1 417 ? -18.974 -1.544 4.068 1.00 90.38 417 PHE A N 1
ATOM 2902 C CA . PHE A 1 417 ? -17.832 -0.632 4.033 1.00 90.38 417 PHE A CA 1
ATOM 2903 C C . PHE A 1 417 ? -17.182 -0.622 2.641 1.00 90.38 417 PHE A C 1
ATOM 2905 O O . PHE A 1 417 ? -17.181 -1.635 1.937 1.00 90.38 417 PHE A O 1
ATOM 2912 N N . ALA A 1 418 ? -16.617 0.519 2.248 1.00 82.69 418 ALA A N 1
ATOM 2913 C CA . ALA A 1 418 ? -15.933 0.694 0.972 1.00 82.69 418 ALA A CA 1
ATOM 2914 C C . ALA A 1 418 ? -14.712 1.609 1.131 1.00 82.69 418 ALA A C 1
ATOM 2916 O O . ALA A 1 418 ? -14.803 2.672 1.742 1.00 82.69 418 ALA A O 1
ATOM 2917 N N . VAL A 1 419 ? -13.591 1.199 0.538 1.00 83.62 419 VAL A N 1
ATOM 2918 C CA . VAL A 1 419 ? -12.377 2.012 0.385 1.00 83.62 419 VAL A CA 1
ATOM 2919 C C . VAL A 1 419 ? -12.516 2.878 -0.873 1.00 83.62 419 VAL A C 1
ATOM 2921 O O . VAL A 1 419 ? -13.104 2.434 -1.861 1.00 83.62 419 VAL A O 1
ATOM 2924 N N . ASP A 1 420 ? -11.981 4.102 -0.856 1.00 81.00 420 ASP A N 1
ATOM 2925 C CA . ASP A 1 420 ? -11.952 4.962 -2.045 1.00 81.00 420 ASP A CA 1
ATOM 2926 C C . ASP A 1 420 ? -10.982 4.390 -3.105 1.00 81.00 420 ASP A C 1
ATOM 2928 O O . ASP A 1 420 ? -9.773 4.330 -2.855 1.00 81.00 420 ASP A O 1
ATOM 2932 N N . PRO A 1 421 ? -11.463 3.987 -4.301 1.00 74.69 421 PRO A N 1
ATOM 2933 C CA . PRO A 1 421 ? -10.601 3.457 -5.354 1.00 74.69 421 PRO A CA 1
ATOM 2934 C C . PRO A 1 421 ? -9.583 4.478 -5.886 1.00 74.69 421 PRO A C 1
ATOM 2936 O O . PRO A 1 421 ? -8.596 4.063 -6.493 1.00 74.69 421 PRO A O 1
ATOM 2939 N N . ALA A 1 422 ? -9.777 5.785 -5.665 1.00 77.38 422 ALA A N 1
ATOM 2940 C CA . ALA A 1 422 ? -8.820 6.812 -6.075 1.00 77.38 422 ALA A CA 1
ATOM 2941 C C . ALA A 1 422 ? -7.470 6.693 -5.345 1.00 77.38 422 ALA A C 1
ATOM 2943 O O . ALA A 1 422 ? -6.438 7.027 -5.926 1.00 77.38 422 ALA A O 1
ATOM 2944 N N . LEU A 1 423 ? -7.455 6.151 -4.119 1.00 78.00 423 LEU A N 1
ATOM 2945 C CA . LEU A 1 423 ? -6.231 5.954 -3.332 1.00 78.00 423 LEU A CA 1
ATOM 2946 C C . LEU A 1 423 ? -5.272 4.931 -3.966 1.00 78.00 423 LEU A C 1
ATOM 2948 O O . LEU A 1 423 ? -4.074 4.981 -3.709 1.00 78.00 423 LEU A O 1
ATOM 2952 N N . CYS A 1 424 ? -5.772 4.027 -4.818 1.00 82.81 424 CYS A N 1
ATOM 2953 C CA . CYS A 1 424 ? -4.986 3.031 -5.562 1.00 82.81 424 CYS A CA 1
ATOM 2954 C C . CYS A 1 424 ? -4.114 2.069 -4.716 1.00 82.81 424 CYS A C 1
ATOM 2956 O O . CYS A 1 424 ? -3.245 1.393 -5.273 1.00 82.81 424 CYS A O 1
ATOM 2958 N N . LEU A 1 425 ? -4.357 1.963 -3.406 1.00 87.75 425 LEU A N 1
ATOM 2959 C CA . LEU A 1 425 ? -3.656 1.048 -2.496 1.00 87.75 425 LEU A CA 1
ATOM 2960 C C . LEU A 1 425 ? -4.425 -0.277 -2.308 1.00 87.75 425 LEU A C 1
ATOM 2962 O O . LEU A 1 425 ? -5.656 -0.274 -2.390 1.00 87.75 425 LEU A O 1
ATOM 2966 N N . PRO A 1 426 ? -3.732 -1.398 -2.025 1.00 90.88 426 PRO A N 1
ATOM 2967 C CA . PRO A 1 426 ? -4.353 -2.637 -1.554 1.00 90.88 426 PRO A CA 1
ATOM 2968 C C . PRO A 1 426 ? -5.272 -2.440 -0.338 1.00 90.88 426 PRO A C 1
ATOM 2970 O O . PRO A 1 426 ? -4.969 -1.685 0.581 1.00 90.88 426 PRO A O 1
ATOM 2973 N N . GLU A 1 427 ? -6.397 -3.149 -0.333 1.00 94.06 427 GLU A N 1
ATOM 2974 C CA . GLU A 1 427 ? -7.469 -3.021 0.660 1.00 94.06 427 GLU A CA 1
ATOM 2975 C C . GLU A 1 427 ? -7.101 -3.548 2.064 1.00 94.06 427 GLU A C 1
ATOM 2977 O O . GLU A 1 427 ? -7.747 -3.166 3.038 1.00 94.06 427 GLU A O 1
ATOM 2982 N N . ASP A 1 428 ? -6.043 -4.360 2.165 1.00 95.38 428 ASP A N 1
ATOM 2983 C CA . ASP A 1 428 ? -5.383 -4.821 3.399 1.00 95.38 428 ASP A CA 1
ATOM 2984 C C . ASP A 1 428 ? -4.304 -3.846 3.906 1.00 95.38 428 ASP A C 1
ATOM 2986 O O . ASP A 1 428 ? -3.394 -4.230 4.636 1.00 95.38 428 ASP A O 1
ATOM 2990 N N . HIS A 1 429 ? -4.351 -2.579 3.482 1.00 95.94 429 HIS A N 1
ATOM 2991 C CA . HIS A 1 429 ? -3.530 -1.524 4.068 1.00 95.94 429 HIS A CA 1
ATOM 2992 C C . HIS A 1 429 ? -4.014 -1.200 5.488 1.00 95.94 429 HIS A C 1
ATOM 2994 O O . HIS A 1 429 ? -5.206 -0.963 5.699 1.00 95.94 429 HIS A O 1
ATOM 3000 N N . LEU A 1 430 ? -3.091 -1.073 6.447 1.00 96.62 430 LEU A N 1
ATOM 3001 C CA . LEU A 1 430 ? -3.391 -0.862 7.869 1.00 96.62 430 LEU A CA 1
ATOM 3002 C C . LEU A 1 430 ? -4.398 0.270 8.119 1.00 96.62 430 LEU A C 1
ATOM 3004 O O . LEU A 1 430 ? -5.325 0.116 8.907 1.00 96.62 430 LEU A O 1
ATOM 3008 N N . ALA A 1 431 ? -4.249 1.408 7.434 1.00 95.62 431 ALA A N 1
ATOM 3009 C CA . ALA A 1 431 ? -5.173 2.531 7.598 1.00 95.62 431 ALA A CA 1
ATOM 3010 C C . ALA A 1 431 ? -6.625 2.186 7.212 1.00 95.62 431 ALA A C 1
ATOM 3012 O O . ALA A 1 431 ? -7.550 2.745 7.794 1.00 95.62 431 ALA A O 1
ATOM 3013 N N . PHE A 1 432 ? -6.845 1.263 6.270 1.00 96.56 432 PHE A N 1
ATOM 3014 C CA . PHE A 1 432 ? -8.184 0.809 5.888 1.00 96.56 432 PHE A CA 1
ATOM 3015 C C . PHE A 1 432 ? -8.747 -0.194 6.893 1.00 96.56 432 PHE A C 1
ATOM 3017 O O . PHE A 1 432 ? -9.918 -0.086 7.245 1.00 96.56 432 PHE A O 1
ATOM 3024 N N . GLU A 1 433 ? -7.916 -1.094 7.424 1.00 97.56 433 GLU A N 1
ATOM 3025 C CA . GLU A 1 433 ? -8.316 -2.031 8.479 1.00 97.56 433 GLU A CA 1
ATOM 3026 C C . GLU A 1 433 ? -8.711 -1.282 9.766 1.00 97.56 433 GLU A C 1
ATOM 3028 O O . GLU A 1 433 ? -9.768 -1.536 10.346 1.00 97.56 433 GLU A O 1
ATOM 3033 N N . LEU A 1 434 ? -7.922 -0.277 10.165 1.00 96.75 434 LEU A N 1
ATOM 3034 C CA . LEU A 1 434 ? -8.238 0.613 11.287 1.00 96.75 434 LEU A CA 1
ATOM 3035 C C . LEU A 1 434 ? -9.490 1.466 11.007 1.00 96.75 434 LEU A C 1
ATOM 3037 O O . LEU A 1 434 ? -10.356 1.589 11.873 1.00 96.75 434 LEU A O 1
ATOM 3041 N N . ALA A 1 435 ? -9.642 2.012 9.794 1.00 95.19 435 ALA A N 1
ATOM 3042 C CA . ALA A 1 435 ? -10.851 2.741 9.402 1.00 95.19 435 ALA A CA 1
ATOM 3043 C C . ALA A 1 435 ? -12.101 1.838 9.397 1.00 95.19 435 ALA A C 1
ATOM 3045 O O . ALA A 1 435 ? -13.189 2.284 9.757 1.00 95.19 435 ALA A O 1
ATOM 3046 N N . PHE A 1 436 ? -11.961 0.557 9.056 1.00 97.25 436 PHE A N 1
ATOM 3047 C CA . PHE A 1 436 ? -13.054 -0.408 9.108 1.00 97.25 436 PHE A CA 1
ATOM 3048 C C . PHE A 1 436 ? -13.475 -0.734 10.546 1.00 97.25 436 PHE A C 1
ATOM 3050 O O . PHE A 1 436 ? -14.669 -0.738 10.855 1.00 97.25 436 PHE A O 1
ATOM 3057 N N . VAL A 1 437 ? -12.515 -0.927 11.454 1.00 96.06 437 VAL A N 1
ATOM 3058 C CA . VAL A 1 437 ? -12.798 -1.104 12.887 1.00 96.06 437 VAL A CA 1
ATOM 3059 C C . VAL A 1 437 ? -13.438 0.157 13.486 1.00 96.06 437 VAL A C 1
ATOM 3061 O O . VAL A 1 437 ? -14.424 0.046 14.216 1.00 96.06 437 VAL A O 1
ATOM 3064 N N . SER A 1 438 ? -12.974 1.351 13.097 1.00 94.44 438 SER A N 1
ATOM 3065 C CA . SER A 1 438 ? -13.607 2.638 13.434 1.00 94.44 438 SER A CA 1
ATOM 3066 C C . SER A 1 438 ? -15.061 2.721 12.945 1.00 94.44 438 SER A C 1
ATOM 3068 O O . SER A 1 438 ? -15.957 3.091 13.707 1.00 94.44 438 SER A O 1
ATOM 3070 N N . TYR A 1 439 ? -15.326 2.308 11.702 1.00 95.06 439 TYR A N 1
ATOM 3071 C CA . TYR A 1 439 ? -16.671 2.253 11.126 1.00 95.06 439 TYR A CA 1
ATOM 3072 C C . TYR A 1 439 ? -17.600 1.296 11.893 1.00 95.06 439 TYR A C 1
ATOM 3074 O O . TYR A 1 439 ? -18.734 1.665 12.209 1.00 95.06 439 TYR A O 1
ATOM 3082 N N . LEU A 1 440 ? -17.126 0.095 12.244 1.00 95.19 440 LEU A N 1
ATOM 3083 C CA . LEU A 1 440 ? -17.898 -0.858 13.049 1.00 95.19 440 LEU A CA 1
ATOM 3084 C C . LEU A 1 440 ? -18.165 -0.329 14.467 1.00 95.19 440 LEU A C 1
ATOM 3086 O O . LEU A 1 440 ? -19.270 -0.505 14.977 1.00 95.19 440 LEU A O 1
ATOM 3090 N N . ALA A 1 441 ? -17.197 0.357 15.079 1.00 93.62 441 ALA A N 1
ATOM 3091 C CA . ALA A 1 441 ? -17.353 0.984 16.390 1.00 93.62 441 ALA A CA 1
ATOM 3092 C C . ALA A 1 441 ? -18.370 2.144 16.365 1.00 93.62 441 ALA A C 1
ATOM 3094 O O . ALA A 1 441 ? -19.194 2.253 17.272 1.00 93.62 441 ALA A O 1
ATOM 3095 N N . ARG A 1 442 ? -18.411 2.955 15.295 1.00 93.25 442 ARG A N 1
ATOM 3096 C CA . ARG A 1 442 ? -19.462 3.978 15.139 1.00 93.25 442 ARG A CA 1
ATOM 3097 C C . ARG A 1 442 ? -20.837 3.347 14.917 1.00 93.25 442 ARG A C 1
ATOM 3099 O O . ARG A 1 442 ? -21.797 3.770 15.546 1.00 93.25 442 ARG A O 1
ATOM 3106 N N . CYS A 1 443 ? -20.929 2.287 14.112 1.00 92.12 443 CYS A N 1
ATOM 3107 C CA . CYS A 1 443 ? -22.179 1.539 13.928 1.00 92.12 443 CYS A CA 1
ATOM 3108 C C . CYS A 1 443 ? -22.697 0.927 15.245 1.00 92.12 443 CYS A C 1
ATOM 3110 O O . CYS A 1 443 ? -23.906 0.856 15.458 1.00 92.12 443 CYS A O 1
ATOM 3112 N N . GLU A 1 444 ? -21.796 0.501 16.134 1.00 94.94 444 GLU A N 1
ATOM 3113 C CA . GLU A 1 444 ? -22.124 0.067 17.494 1.00 94.94 444 GLU A CA 1
ATOM 3114 C C . GLU A 1 444 ? -22.636 1.240 18.355 1.00 94.94 444 GLU A C 1
ATOM 3116 O O . GLU A 1 444 ? -23.675 1.113 19.004 1.00 94.94 444 GLU A O 1
ATOM 3121 N N . ALA A 1 445 ? -21.965 2.397 18.321 1.00 90.44 445 ALA A N 1
ATOM 3122 C CA . ALA A 1 445 ? -22.370 3.605 19.045 1.00 90.44 445 ALA A CA 1
ATOM 3123 C C . ALA A 1 445 ? -23.743 4.148 18.599 1.00 90.44 445 ALA A C 1
ATOM 3125 O O . ALA A 1 445 ? -24.603 4.413 19.441 1.00 90.44 445 ALA A O 1
ATOM 3126 N N . ASP A 1 446 ? -23.978 4.246 17.288 1.00 91.00 446 ASP A N 1
ATOM 3127 C CA . ASP A 1 446 ? -25.248 4.686 16.698 1.00 91.00 446 ASP A CA 1
ATOM 3128 C C . ASP A 1 446 ? -26.405 3.753 17.092 1.00 91.00 446 ASP A C 1
ATOM 3130 O O . ASP A 1 446 ? -27.508 4.208 17.403 1.00 91.00 446 ASP A O 1
ATOM 3134 N N . ALA A 1 447 ? -26.157 2.438 17.122 1.00 92.38 447 ALA A N 1
ATOM 3135 C CA . ALA A 1 447 ? -27.147 1.450 17.539 1.00 92.38 447 ALA A CA 1
ATOM 3136 C C . ALA A 1 447 ? -27.471 1.550 19.041 1.00 92.38 447 ALA A C 1
ATOM 3138 O O . ALA A 1 447 ? -28.649 1.518 19.408 1.00 92.38 447 ALA A O 1
ATOM 3139 N N . TRP A 1 448 ? -26.469 1.763 19.905 1.00 90.75 448 TRP A N 1
ATOM 3140 C CA . TRP A 1 448 ? -26.697 2.059 21.326 1.00 90.75 448 TRP A CA 1
ATOM 3141 C C . TRP A 1 448 ? -27.499 3.354 21.526 1.00 90.75 448 TRP A C 1
ATOM 3143 O O . TRP A 1 448 ? -28.454 3.362 22.304 1.00 90.75 448 TRP A O 1
ATOM 3153 N N . ALA A 1 449 ? -27.178 4.421 20.787 1.00 90.00 449 ALA A N 1
ATOM 3154 C CA . ALA A 1 449 ? -27.909 5.690 20.836 1.00 90.00 449 ALA A CA 1
ATOM 3155 C C . ALA A 1 449 ? -29.370 5.559 20.356 1.00 90.00 449 ALA A C 1
ATOM 3157 O O . ALA A 1 449 ? -30.260 6.228 20.885 1.00 90.00 449 ALA A O 1
ATOM 3158 N N . ALA A 1 450 ? -29.633 4.665 19.396 1.00 92.75 450 ALA A N 1
ATOM 3159 C CA . ALA A 1 450 ? -30.977 4.318 18.931 1.00 92.75 450 ALA A CA 1
ATOM 3160 C C . ALA A 1 450 ? -31.737 3.347 19.863 1.00 92.75 450 ALA A C 1
ATOM 3162 O O . ALA A 1 450 ? -32.949 3.183 19.709 1.00 92.75 450 ALA A O 1
ATOM 3163 N N . GLY A 1 451 ? -31.056 2.706 20.820 1.00 92.75 451 GLY A N 1
ATOM 3164 C CA . GLY A 1 451 ? -31.622 1.666 21.685 1.00 92.75 451 GLY A CA 1
ATOM 3165 C C . GLY A 1 451 ? -31.776 0.291 21.018 1.00 92.75 451 GLY A C 1
ATOM 3166 O O . GLY A 1 451 ? -32.536 -0.539 21.513 1.00 92.75 451 GLY A O 1
ATOM 3167 N N . ASP A 1 452 ? -31.081 0.039 19.905 1.00 94.62 452 ASP A N 1
ATOM 3168 C CA . ASP A 1 452 ? -31.060 -1.257 19.218 1.00 94.62 452 ASP A CA 1
ATOM 3169 C C . ASP A 1 452 ? -29.898 -2.122 19.735 1.00 94.62 452 ASP A C 1
ATOM 3171 O O . ASP A 1 452 ? -28.833 -2.231 19.122 1.00 94.62 452 ASP A O 1
ATOM 3175 N N . GLU A 1 453 ? -30.124 -2.755 20.890 1.00 93.69 453 GLU A N 1
ATOM 3176 C CA . GLU A 1 453 ? -29.153 -3.645 21.544 1.00 93.69 453 GLU A CA 1
ATOM 3177 C C . GLU A 1 453 ? -28.714 -4.813 20.636 1.00 93.69 453 GLU A C 1
ATOM 3179 O O . GLU A 1 453 ? -27.594 -5.310 20.756 1.00 93.69 453 GLU A O 1
ATOM 3184 N N . ALA A 1 454 ? -29.571 -5.251 19.704 1.00 93.12 454 ALA A N 1
ATOM 3185 C CA . ALA A 1 454 ? -29.290 -6.374 18.812 1.00 93.12 454 ALA A CA 1
ATOM 3186 C C . ALA A 1 454 ? -28.333 -5.979 17.676 1.00 93.12 454 ALA A C 1
ATOM 3188 O O . ALA A 1 454 ? -27.374 -6.706 17.399 1.00 93.12 454 ALA A O 1
ATOM 3189 N N . THR A 1 455 ? -28.549 -4.818 17.050 1.00 91.12 455 THR A N 1
ATOM 3190 C CA . THR A 1 455 ? -27.607 -4.266 16.063 1.00 91.12 455 THR A CA 1
ATOM 3191 C C . THR A 1 455 ? -26.292 -3.861 16.731 1.00 91.12 455 THR A C 1
ATOM 3193 O O . THR A 1 455 ? -25.231 -4.166 16.185 1.00 91.12 455 THR A O 1
ATOM 3196 N N . ALA A 1 456 ? -26.333 -3.278 17.935 1.00 91.50 456 ALA A N 1
ATOM 3197 C CA . ALA A 1 456 ? -25.132 -2.923 18.691 1.00 91.50 456 ALA A CA 1
ATOM 3198 C C . ALA A 1 456 ? -24.272 -4.160 19.009 1.00 91.50 456 ALA A C 1
ATOM 3200 O O . ALA A 1 456 ? -23.093 -4.207 18.655 1.00 91.50 456 ALA A O 1
ATOM 3201 N N . ALA A 1 457 ? -24.874 -5.217 19.567 1.00 90.69 457 ALA A N 1
ATOM 3202 C CA . ALA A 1 457 ? -24.179 -6.477 19.837 1.00 90.69 457 ALA A CA 1
ATOM 3203 C C . ALA A 1 457 ? -23.644 -7.150 18.557 1.00 90.69 457 ALA A C 1
ATOM 3205 O O . ALA A 1 457 ? -22.570 -7.754 18.580 1.00 90.69 457 ALA A O 1
ATOM 3206 N N . GLN A 1 458 ? -24.348 -7.031 17.423 1.00 92.00 458 GLN A N 1
ATOM 3207 C CA . GLN A 1 458 ? -23.849 -7.535 16.143 1.00 92.00 458 GLN A CA 1
ATOM 3208 C C . GLN A 1 458 ? -22.643 -6.730 15.630 1.00 92.00 458 GLN A C 1
ATOM 3210 O O . GLN A 1 458 ? -21.697 -7.334 15.120 1.00 92.00 458 GLN A O 1
ATOM 3215 N N . ALA A 1 459 ? -22.652 -5.401 15.751 1.00 91.62 459 ALA A N 1
ATOM 3216 C CA . ALA A 1 459 ? -21.523 -4.554 15.373 1.00 91.62 459 ALA A CA 1
ATOM 3217 C C . ALA A 1 459 ? -20.291 -4.857 16.244 1.00 91.62 459 ALA A C 1
ATOM 3219 O O . ALA A 1 459 ? -19.224 -5.152 15.700 1.00 91.62 459 ALA A O 1
ATOM 3220 N N . ALA A 1 460 ? -20.472 -4.936 17.568 1.00 91.50 460 ALA A N 1
ATOM 3221 C CA . ALA A 1 460 ? -19.440 -5.333 18.526 1.00 91.50 460 ALA A CA 1
ATOM 3222 C C . ALA A 1 460 ? -18.824 -6.705 18.194 1.00 91.50 460 ALA A C 1
ATOM 3224 O O . ALA A 1 460 ? -17.604 -6.857 18.166 1.00 91.50 460 ALA A O 1
ATOM 3225 N N . ALA A 1 461 ? -19.659 -7.707 17.890 1.00 92.50 461 ALA A N 1
ATOM 3226 C CA . ALA A 1 461 ? -19.202 -9.058 17.564 1.00 92.50 461 ALA A CA 1
ATOM 3227 C C . ALA A 1 461 ? -18.443 -9.135 16.227 1.00 92.50 461 ALA A C 1
ATOM 3229 O O . ALA A 1 461 ? -17.461 -9.870 16.127 1.00 92.50 461 ALA A O 1
ATOM 3230 N N . ARG A 1 462 ? -18.859 -8.368 15.205 1.00 94.69 462 ARG A N 1
ATOM 3231 C CA . ARG A 1 462 ? -18.109 -8.239 13.940 1.00 94.69 462 ARG A CA 1
ATOM 3232 C C . ARG A 1 462 ? -16.756 -7.568 14.172 1.00 94.69 462 ARG A C 1
ATOM 3234 O O . ARG A 1 462 ? -15.752 -8.035 13.643 1.00 94.69 462 ARG A O 1
ATOM 3241 N N . ARG A 1 463 ? -16.736 -6.508 14.985 1.00 94.62 463 ARG A N 1
ATOM 3242 C CA . ARG A 1 463 ? -15.536 -5.741 15.321 1.00 94.62 463 ARG A CA 1
ATOM 3243 C C . ARG A 1 463 ? -14.513 -6.609 16.059 1.00 94.62 463 ARG A C 1
ATOM 3245 O O . ARG A 1 463 ? -13.419 -6.796 15.545 1.00 94.62 463 ARG A O 1
ATOM 3252 N N . ALA A 1 464 ? -14.920 -7.265 17.145 1.00 92.12 464 ALA A N 1
ATOM 3253 C CA . ALA A 1 464 ? -14.074 -8.179 17.919 1.00 92.12 464 ALA A CA 1
ATOM 3254 C C . ALA A 1 464 ? -13.655 -9.455 17.158 1.00 92.12 464 ALA A C 1
ATOM 3256 O O . ALA A 1 464 ? -12.704 -10.133 17.551 1.00 92.12 464 ALA A O 1
ATOM 3257 N N . ALA A 1 465 ? -14.356 -9.819 16.077 1.00 94.00 465 ALA A N 1
ATOM 3258 C CA . ALA A 1 465 ? -13.879 -10.841 15.150 1.00 94.00 465 ALA A CA 1
ATOM 3259 C C . ALA A 1 465 ? -12.756 -10.303 14.257 1.00 94.00 465 ALA A C 1
ATOM 3261 O O . ALA A 1 465 ? -11.690 -10.905 14.212 1.00 9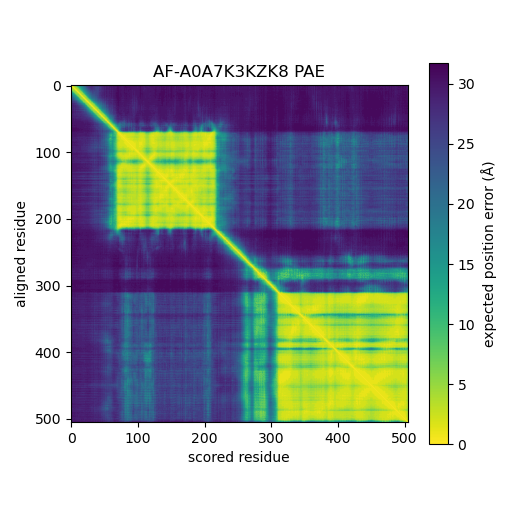4.00 465 ALA A O 1
ATOM 3262 N N . PHE A 1 466 ? -12.957 -9.147 13.621 1.00 95.88 466 PHE A N 1
ATOM 3263 C CA . PHE A 1 466 ? -11.963 -8.537 12.738 1.00 95.88 466 PHE A CA 1
ATOM 3264 C C . PHE A 1 466 ? -10.684 -8.103 13.480 1.00 95.88 466 PHE A C 1
ATOM 3266 O O . PHE A 1 466 ? -9.583 -8.380 13.015 1.00 95.88 466 PHE A O 1
ATOM 3273 N N . GLU A 1 467 ? -10.817 -7.503 14.669 1.00 94.25 467 GLU A N 1
ATOM 3274 C CA . GLU A 1 467 ? -9.696 -7.134 15.551 1.00 94.25 467 GLU A CA 1
ATOM 3275 C C . GLU A 1 467 ? -8.806 -8.344 15.890 1.00 94.25 467 GLU A C 1
ATOM 3277 O O . GLU A 1 467 ? -7.584 -8.227 15.908 1.00 94.25 467 GLU A O 1
ATOM 3282 N N . ARG A 1 468 ? -9.405 -9.522 16.115 1.00 93.25 468 ARG A N 1
ATOM 3283 C CA . ARG A 1 468 ? -8.688 -10.764 16.445 1.00 93.25 468 ARG A CA 1
ATOM 3284 C C . ARG A 1 468 ? -8.113 -11.466 15.214 1.00 93.25 468 ARG A C 1
ATOM 3286 O O . ARG A 1 468 ? -6.962 -11.890 15.251 1.00 93.25 468 ARG A O 1
ATOM 3293 N N . ASP A 1 469 ? -8.938 -11.663 14.188 1.00 93.44 469 ASP A N 1
ATOM 3294 C CA . ASP A 1 469 ? -8.624 -12.546 13.059 1.00 93.44 469 ASP A CA 1
ATOM 3295 C C . ASP A 1 469 ? -7.729 -11.857 12.016 1.00 93.44 469 ASP A C 1
ATOM 3297 O O . ASP A 1 469 ? -6.930 -12.542 11.382 1.00 93.44 469 ASP A O 1
ATOM 3301 N N . HIS A 1 470 ? -7.822 -10.524 11.894 1.00 94.94 470 HIS A N 1
ATOM 3302 C CA . HIS A 1 470 ? -6.955 -9.697 11.049 1.00 94.94 470 HIS A CA 1
ATOM 3303 C C . HIS A 1 470 ? -5.908 -8.959 11.889 1.00 94.94 470 HIS A C 1
ATOM 3305 O O . HIS A 1 470 ? -4.812 -9.479 12.072 1.00 94.94 470 HIS A O 1
ATOM 3311 N N . LEU A 1 471 ? -6.228 -7.796 12.477 1.00 95.31 471 LEU A N 1
ATOM 3312 C CA . LEU A 1 471 ? -5.238 -6.921 13.138 1.00 95.31 471 LEU A CA 1
ATOM 3313 C C . LEU A 1 471 ? -4.322 -7.684 14.123 1.00 95.31 471 LEU A C 1
ATOM 3315 O O . LEU A 1 471 ? -3.097 -7.626 14.003 1.00 95.31 471 LEU A O 1
ATOM 3319 N N . GLY A 1 472 ? -4.886 -8.478 15.037 1.00 93.19 472 GLY A N 1
ATOM 3320 C CA . GLY A 1 472 ? -4.133 -9.292 16.001 1.00 93.19 472 GLY A CA 1
ATOM 3321 C C . GLY A 1 472 ? -3.205 -10.357 15.389 1.00 93.19 472 GLY A C 1
ATOM 3322 O O . GLY A 1 472 ? -2.255 -10.786 16.048 1.00 93.19 472 GLY A O 1
ATOM 3323 N N . SER A 1 473 ? -3.417 -10.754 14.128 1.00 91.75 473 SER A N 1
ATOM 3324 C CA . SER A 1 473 ? -2.569 -11.697 13.382 1.00 91.75 473 SER A CA 1
ATOM 3325 C C . SER A 1 473 ? -1.194 -11.097 13.044 1.00 91.75 473 SER A C 1
ATOM 3327 O O . SER A 1 473 ? -0.174 -11.805 13.007 1.00 91.75 473 SER A O 1
ATOM 3329 N N . TRP A 1 474 ? -1.136 -9.782 12.802 1.00 94.62 474 TRP A N 1
ATOM 3330 C CA . TRP A 1 474 ? -0.005 -9.149 12.123 1.00 94.62 474 TRP A CA 1
ATOM 3331 C C . TRP A 1 474 ? 0.483 -7.841 12.749 1.00 94.62 474 TRP A C 1
ATOM 3333 O O . TRP A 1 474 ? 1.696 -7.609 12.778 1.00 94.62 474 TRP A O 1
ATOM 3343 N N . VAL A 1 475 ? -0.411 -7.030 13.318 1.00 96.00 475 VAL A N 1
ATOM 3344 C CA . VAL A 1 475 ? -0.098 -5.708 13.878 1.00 96.00 475 VAL A CA 1
ATOM 3345 C C . VAL A 1 475 ? 1.024 -5.734 14.923 1.00 96.00 475 VAL A C 1
ATOM 3347 O O . VAL A 1 475 ? 1.919 -4.897 14.808 1.00 96.00 475 VAL A O 1
ATOM 3350 N N . PRO A 1 476 ? 1.107 -6.692 15.872 1.00 94.75 476 PRO A N 1
ATOM 3351 C CA . PRO A 1 476 ? 2.227 -6.746 16.818 1.00 94.75 476 PRO A CA 1
ATOM 3352 C C . PRO A 1 476 ? 3.601 -6.908 16.147 1.00 94.75 476 PRO A C 1
ATOM 3354 O O . PRO A 1 476 ? 4.609 -6.419 16.657 1.00 94.75 476 PRO A O 1
ATOM 3357 N N . ARG A 1 477 ? 3.651 -7.566 14.981 1.00 94.38 477 ARG A N 1
ATOM 3358 C CA . ARG A 1 477 ? 4.876 -7.742 14.186 1.00 94.38 477 ARG A CA 1
ATOM 3359 C C . ARG A 1 477 ? 5.171 -6.494 13.351 1.00 94.38 477 ARG A C 1
ATOM 3361 O O . ARG A 1 477 ? 6.318 -6.058 13.316 1.00 94.38 477 ARG A O 1
ATOM 3368 N N . PHE A 1 478 ? 4.149 -5.886 12.745 1.00 95.00 478 PHE A N 1
ATOM 3369 C CA . PHE A 1 478 ? 4.280 -4.609 12.036 1.00 95.00 478 PHE A CA 1
ATOM 3370 C C . PHE A 1 478 ? 4.740 -3.480 12.963 1.00 95.00 478 PHE A C 1
ATOM 3372 O O . PHE A 1 478 ? 5.711 -2.799 12.655 1.00 95.00 478 PHE A O 1
ATOM 3379 N N . ALA A 1 479 ? 4.128 -3.324 14.134 1.00 95.12 479 ALA A N 1
ATOM 3380 C CA . ALA A 1 479 ? 4.492 -2.301 15.107 1.00 95.12 479 ALA A CA 1
ATOM 3381 C C . ALA A 1 479 ? 5.932 -2.460 15.628 1.00 95.12 479 ALA A C 1
ATOM 3383 O O . ALA A 1 479 ? 6.633 -1.466 15.815 1.00 95.12 479 ALA A O 1
ATOM 3384 N N . ALA A 1 480 ? 6.405 -3.698 15.812 1.00 94.25 480 ALA A N 1
ATOM 3385 C CA . ALA A 1 480 ? 7.792 -3.978 16.187 1.00 94.25 480 ALA A CA 1
ATOM 3386 C C . ALA A 1 480 ? 8.804 -3.668 15.063 1.00 94.25 480 ALA A C 1
ATOM 3388 O O . ALA A 1 480 ? 9.974 -3.398 15.349 1.00 94.25 480 ALA A O 1
ATOM 3389 N N . ASP A 1 481 ? 8.377 -3.699 13.797 1.00 93.44 481 ASP A N 1
ATOM 3390 C CA . ASP A 1 481 ? 9.159 -3.228 12.650 1.00 93.44 481 ASP A CA 1
ATOM 3391 C C . ASP A 1 481 ? 9.108 -1.696 12.530 1.00 93.44 481 ASP A C 1
ATOM 3393 O O . ASP A 1 481 ? 10.160 -1.062 12.454 1.00 93.44 481 ASP A O 1
ATOM 3397 N N . TRP A 1 482 ? 7.918 -1.095 12.621 1.00 94.06 482 TRP A N 1
ATOM 3398 C CA . TRP A 1 482 ? 7.680 0.353 12.577 1.00 94.06 482 TRP A CA 1
ATOM 3399 C C . TRP A 1 482 ? 8.479 1.091 13.658 1.00 94.06 482 TRP A C 1
ATOM 3401 O O . TRP A 1 482 ? 9.310 1.935 13.337 1.00 94.06 482 TRP A O 1
ATOM 3411 N N . ALA A 1 483 ? 8.341 0.693 14.927 1.00 94.12 483 ALA A N 1
ATOM 3412 C CA . ALA A 1 483 ? 9.068 1.289 16.052 1.00 94.12 483 ALA A CA 1
ATOM 3413 C C . ALA A 1 483 ? 10.595 1.090 15.996 1.00 94.12 483 ALA A C 1
ATOM 3415 O O . ALA A 1 483 ? 11.323 1.749 16.736 1.00 94.12 483 ALA A O 1
ATOM 3416 N N . ARG A 1 484 ? 11.087 0.161 15.167 1.00 92.94 484 ARG A N 1
ATOM 3417 C CA . ARG A 1 484 ? 12.520 -0.106 14.972 1.00 92.94 484 ARG A CA 1
ATOM 3418 C C . ARG A 1 484 ? 13.095 0.644 13.769 1.00 92.94 484 ARG A C 1
ATOM 3420 O O . ARG A 1 484 ? 14.293 0.912 13.755 1.00 92.94 484 ARG A O 1
ATOM 3427 N N . ALA A 1 485 ? 12.264 0.952 12.775 1.00 91.62 485 ALA A N 1
ATOM 3428 C CA . ALA A 1 485 ? 12.634 1.727 11.596 1.00 91.62 485 ALA A CA 1
ATOM 3429 C C . ALA A 1 485 ? 12.498 3.244 11.820 1.00 91.62 485 ALA A C 1
ATOM 3431 O O . ALA A 1 485 ? 13.311 3.999 11.295 1.00 91.62 485 ALA A O 1
ATOM 3432 N N . SER A 1 486 ? 11.511 3.679 12.610 1.00 92.56 486 SER A N 1
ATOM 3433 C CA . SER A 1 486 ? 11.260 5.094 12.901 1.00 92.56 486 SER A CA 1
ATOM 3434 C C . SER A 1 486 ? 12.355 5.743 13.737 1.00 92.56 486 SER A C 1
ATOM 3436 O O . SER A 1 486 ? 12.631 5.326 14.867 1.00 92.56 486 SER A O 1
ATOM 3438 N N . ALA A 1 487 ? 12.914 6.831 13.212 1.00 91.31 487 ALA A N 1
ATOM 3439 C CA . ALA A 1 487 ? 13.814 7.716 13.938 1.00 91.31 487 ALA A CA 1
ATOM 3440 C C . ALA A 1 487 ? 13.069 8.563 14.986 1.00 91.31 487 ALA A C 1
ATOM 3442 O O . ALA A 1 487 ? 13.651 8.913 16.015 1.00 91.31 487 ALA A O 1
ATOM 3443 N N . SER A 1 488 ? 11.787 8.876 14.757 1.00 92.31 488 SER A N 1
ATOM 3444 C CA . SER A 1 488 ? 11.021 9.764 15.629 1.00 92.31 488 SER A CA 1
ATOM 3445 C C . SER A 1 488 ? 10.423 9.055 16.855 1.00 92.31 488 SER A C 1
ATOM 3447 O O . SER A 1 488 ? 9.723 8.043 16.708 1.00 92.31 488 SER A O 1
ATOM 3449 N N . PRO A 1 489 ? 10.555 9.636 18.068 1.00 93.94 489 PRO A N 1
ATOM 3450 C CA . PRO A 1 489 ? 9.808 9.205 19.250 1.00 93.94 489 PRO A CA 1
ATOM 3451 C C . PRO A 1 489 ? 8.281 9.208 19.059 1.00 93.94 489 PRO A C 1
ATOM 3453 O O . PRO A 1 489 ? 7.590 8.449 19.736 1.00 93.94 489 PRO A O 1
ATOM 3456 N N . PHE A 1 490 ? 7.746 10.021 18.139 1.00 94.94 490 PHE A N 1
ATOM 3457 C CA . PHE A 1 490 ? 6.315 10.072 17.826 1.00 94.94 490 PHE A CA 1
ATOM 3458 C C . PHE A 1 490 ? 5.813 8.763 17.207 1.00 94.94 490 PHE A C 1
ATOM 3460 O O . PHE A 1 490 ? 4.880 8.154 17.727 1.00 94.94 490 PHE A O 1
ATOM 3467 N N . TYR A 1 491 ? 6.451 8.279 16.138 1.00 94.50 491 TYR A N 1
ATOM 3468 C CA . TYR A 1 491 ? 6.036 7.033 15.488 1.00 94.50 491 TYR A CA 1
ATOM 3469 C C . TYR A 1 491 ? 6.379 5.801 16.333 1.00 94.50 491 TYR A C 1
ATOM 3471 O O . TYR A 1 491 ? 5.592 4.859 16.391 1.00 94.50 491 TYR A O 1
ATOM 3479 N N . GLN A 1 492 ? 7.470 5.848 17.108 1.00 94.62 492 GLN A N 1
ATOM 3480 C CA . GLN A 1 492 ? 7.742 4.852 18.151 1.00 94.62 492 GLN A CA 1
ATOM 3481 C C . GLN A 1 492 ? 6.649 4.815 19.238 1.00 94.62 492 GLN A C 1
ATOM 3483 O O . GLN A 1 492 ? 6.385 3.750 19.802 1.00 94.62 492 GLN A O 1
ATOM 3488 N N . ALA A 1 493 ? 6.004 5.949 19.536 1.00 92.62 493 ALA A N 1
ATOM 3489 C CA . ALA A 1 493 ? 4.862 6.015 20.442 1.00 92.62 493 ALA A CA 1
ATOM 3490 C C . ALA A 1 493 ? 3.565 5.510 19.784 1.00 92.62 493 ALA A C 1
ATOM 3492 O O . ALA A 1 493 ? 2.871 4.696 20.392 1.00 92.62 493 ALA A O 1
ATOM 3493 N N . LEU A 1 494 ? 3.264 5.915 18.542 1.00 92.94 494 LEU A N 1
ATOM 3494 C CA . LEU A 1 494 ? 2.095 5.424 17.795 1.00 92.94 494 LEU A CA 1
ATOM 3495 C C . LEU A 1 494 ? 2.126 3.907 17.590 1.00 92.94 494 LEU A C 1
ATOM 3497 O O . LEU A 1 494 ? 1.112 3.249 17.799 1.00 92.94 494 LEU A O 1
ATOM 3501 N N . ALA A 1 495 ? 3.285 3.338 17.253 1.00 93.81 495 ALA A N 1
ATOM 3502 C CA . ALA A 1 495 ? 3.446 1.897 17.100 1.00 93.81 495 ALA A CA 1
ATOM 3503 C C . ALA A 1 495 ? 3.108 1.126 18.390 1.00 93.81 495 ALA A C 1
ATOM 3505 O O . ALA A 1 495 ? 2.532 0.044 18.325 1.00 93.81 495 ALA A O 1
ATOM 3506 N N . ARG A 1 496 ? 3.408 1.687 19.571 1.00 90.50 496 ARG A N 1
ATOM 3507 C CA . ARG A 1 496 ? 3.032 1.087 20.864 1.00 90.50 496 ARG A CA 1
ATOM 3508 C C . ARG A 1 496 ? 1.533 1.210 21.127 1.00 90.50 496 ARG A C 1
ATOM 3510 O O . ARG A 1 496 ? 0.904 0.197 21.397 1.00 90.50 496 ARG A O 1
ATOM 3517 N N . LEU A 1 497 ? 0.950 2.399 20.938 1.00 88.94 497 LEU A N 1
ATOM 3518 C CA . LEU A 1 497 ? -0.502 2.606 21.068 1.00 88.94 497 LEU A CA 1
ATOM 3519 C C . LEU A 1 497 ? -1.315 1.695 20.144 1.00 88.94 497 LEU A C 1
ATOM 3521 O O . LEU A 1 497 ? -2.386 1.232 20.519 1.00 88.94 497 LEU A O 1
ATOM 3525 N N . LEU A 1 498 ? -0.806 1.438 18.940 1.00 91.62 498 LEU A N 1
ATOM 3526 C CA . LEU A 1 498 ? -1.408 0.523 17.984 1.00 91.62 498 LEU A CA 1
ATOM 3527 C C . LEU A 1 498 ? -1.444 -0.917 18.528 1.00 91.62 498 LEU A C 1
ATOM 3529 O O . LEU A 1 498 ? -2.467 -1.579 18.387 1.00 91.62 498 LEU A O 1
ATOM 3533 N N . VAL A 1 499 ? -0.379 -1.392 19.185 1.00 90.38 499 VAL A N 1
ATOM 3534 C CA . VAL A 1 499 ? -0.385 -2.694 19.881 1.00 90.38 499 VAL A CA 1
ATOM 3535 C C . VAL A 1 499 ? -1.326 -2.671 21.083 1.00 90.38 499 VAL A C 1
ATOM 3537 O O . VAL A 1 499 ? -2.143 -3.575 21.214 1.00 90.38 499 VAL A O 1
ATOM 3540 N N . ASP A 1 500 ? -1.261 -1.636 21.922 1.00 85.69 500 ASP A N 1
ATOM 3541 C CA . ASP A 1 500 ? -2.088 -1.523 23.130 1.00 85.69 500 ASP A CA 1
ATOM 3542 C C . ASP A 1 500 ? -3.598 -1.459 22.807 1.00 85.69 500 ASP A C 1
ATOM 3544 O O . ASP A 1 500 ? -4.415 -1.955 23.579 1.00 85.69 500 ASP A O 1
ATOM 3548 N N . LEU A 1 501 ? -3.986 -0.881 21.660 1.00 84.88 501 LEU A N 1
ATOM 3549 C CA . LEU A 1 501 ? -5.380 -0.808 21.195 1.00 84.88 501 LEU A CA 1
ATOM 3550 C C . LEU A 1 501 ? -5.862 -2.099 20.505 1.00 84.88 501 LEU A C 1
ATOM 3552 O O . LEU A 1 501 ? -7.040 -2.431 20.607 1.00 84.88 501 LEU A O 1
ATOM 3556 N N . THR A 1 502 ? -4.973 -2.815 19.804 1.00 84.56 502 THR A N 1
ATOM 3557 C CA . THR A 1 502 ? -5.291 -4.065 19.076 1.00 84.56 502 THR A CA 1
ATOM 3558 C C . THR A 1 502 ? -5.037 -5.340 19.887 1.00 84.56 502 THR A C 1
ATOM 3560 O O . THR A 1 502 ? -5.243 -6.448 19.388 1.00 84.56 502 THR A O 1
ATOM 3563 N N . ALA A 1 503 ? -4.597 -5.214 21.141 1.00 76.56 503 ALA A N 1
ATOM 3564 C CA . ALA A 1 503 ? -4.395 -6.343 22.037 1.00 76.56 503 ALA A CA 1
ATOM 3565 C C . ALA A 1 503 ? -5.729 -7.065 22.342 1.00 76.56 503 ALA A C 1
ATOM 3567 O O . ALA A 1 503 ? -6.741 -6.407 22.592 1.00 76.56 503 ALA A O 1
ATOM 3568 N N . PRO A 1 504 ? -5.758 -8.413 22.366 1.00 64.31 504 PRO A N 1
ATOM 3569 C CA . PRO A 1 504 ? -6.951 -9.156 22.764 1.00 64.31 504 PRO A CA 1
ATOM 3570 C C . PRO A 1 504 ? -7.272 -8.925 24.252 1.00 64.31 504 PRO A C 1
ATOM 3572 O O . PRO A 1 504 ? -6.381 -9.014 25.100 1.00 64.31 504 PRO A O 1
ATOM 3575 N N . ALA A 1 505 ? -8.547 -8.642 24.536 1.00 53.59 505 ALA A N 1
ATOM 3576 C CA . ALA A 1 505 ? -9.089 -8.317 25.863 1.00 53.59 505 ALA A CA 1
ATOM 3577 C C . ALA A 1 505 ? -9.443 -9.544 26.729 1.00 53.59 505 ALA A C 1
ATOM 3579 O O . ALA A 1 505 ? -9.755 -10.613 26.154 1.00 53.59 505 ALA A O 1
#

Radius of gyration: 32.67 Å; Cα contacts (8 Å, |Δi|>4): 608; chains: 1; bounding box: 101×91×86 Å

Secondary structure (DSSP, 8-state):
----------------------------------PPP-----------------------PPPP--TT--EEEEEE-GGG-----HHHHHHHHHTT--TTSPPSEEEEEEEEEETTEEEEEEEEEE----SS-HHHHT-TTS-EEE-TTS-EEE-GGG----SHHHHT-TT---EE-TTS-EE---SSTTTTPPTTSPPHHHHT-TT--EEEEEE--TTS---S---S---------------PPP-----------------SS--S--S-TT--TTTSHHHHHHHHHHHS-----------TT---GGG--HHHHHHHHHHHHHHHHS---HHHHHHHHHTGGGSPTTHHHHHHHTTT--HHHHHHHHHHHHHHHTS--SSS----BTHHHHSSS--SS-HHHHHHHHHHHHHT----GGG---TTBHHHHHHHHHHHHHHHHHHHHHT-HHHHHHHHHHHHHHIIIIIHHHHHHHHHHHHHH--SHHHHHHHHHHHHHHS--

pLDDT: mean 71.71, std 27.49, range [22.89, 97.56]

Solvent-accessible surface area (backbone atoms only — not comparable to full-atom values): 31237 Å² total; per-residue (Å²): 139,86,82,84,89,80,91,88,89,78,89,85,89,85,95,78,88,90,87,89,83,90,85,84,87,88,90,85,82,84,85,84,86,81,89,83,88,85,87,85,85,88,84,90,81,92,77,87,83,82,86,81,87,89,82,86,75,92,63,87,77,76,73,77,89,62,92,79,46,46,28,61,48,77,50,75,41,51,93,45,39,81,77,77,56,44,35,27,54,41,33,18,62,58,65,74,47,56,92,88,51,85,40,44,31,42,79,47,80,46,81,43,81,51,88,93,57,61,48,81,49,34,44,82,47,51,59,78,47,49,94,74,47,52,31,37,77,48,30,91,64,68,19,35,49,68,46,85,55,36,40,36,42,69,44,66,93,47,34,79,49,77,57,47,35,35,81,44,30,97,75,64,52,57,44,64,49,100,85,38,32,67,45,58,43,38,69,40,48,93,55,67,50,54,90,97,52,71,35,58,39,34,78,52,30,91,69,58,24,34,42,70,42,73,36,75,78,93,79,71,78,85,89,62,88,82,71,95,68,89,76,85,86,78,78,76,82,87,75,91,77,90,78,80,91,83,81,82,89,85,82,88,81,88,81,86,82,78,77,74,82,81,64,93,77,71,74,100,63,102,69,69,99,81,73,51,55,71,73,47,41,78,49,13,29,41,23,46,38,33,58,62,53,78,81,77,92,70,100,64,93,72,63,96,77,65,60,48,82,81,74,33,39,38,54,31,48,14,33,26,28,33,36,51,15,48,64,69,69,45,75,58,51,35,70,44,52,49,52,44,37,76,41,35,97,40,40,24,81,59,46,30,60,48,27,58,64,52,71,89,51,63,44,64,59,51,21,52,58,47,36,53,39,43,37,34,30,64,71,40,70,44,100,76,49,40,71,60,32,51,29,35,53,69,81,70,79,56,44,71,91,36,75,64,31,58,51,50,52,48,54,32,57,76,71,67,54,82,82,68,74,88,73,74,66,70,79,35,25,48,35,49,52,30,37,48,47,12,50,31,22,38,51,19,30,55,21,53,75,72,66,36,63,68,58,15,53,50,26,49,51,54,33,60,45,47,41,52,71,48,51,50,70,32,45,65,60,49,26,59,46,44,39,68,65,38,82,44,70,60,53,35,18,49,28,48,50,52,39,50,66,46,53,87,130

Foldseek 3Di:
DDDDDDDDDDDDDDDDDDDDDDDDDDDDDDDDDDDDDDDDDDDDDDDDDDDDDDDDDDDQDAPPQDPQQQEKFKAFDQVLCPQPCQLQVLQCVLVVHDPPDGGLWGKDWDWDDDPPDIDITIDTDFDGLDPDQQLCVQCPQNQWDADRHSFIDGDQVSFPLPCRSQVRDPRSRWDADPVSGIDHDRQSVVSVADRSGHRRSQVRRPRNRIDMHRDDDPDDDPPDDDDDDDDPPDDDDDDDDDDDDDDDDDDDDDDPDQDDPPPLPDDDDDDDPCPQLLNVLLLLQLLLQCLQDPDDDDPDDDPPQQDDPPDRGLLSLLSVLSNLLDPLPDQDALVSLVVLLVSLVSGHPPLSVVSVVSVPDDSRVVSVLRVVLSCVERVVPHPQHQDQFQVCFPPVPRDPPDCVLSVLVVLCVVVSHDDDCVVVDRCRGNSNLSNVLSVLSVQLVVCVVVVNPPSNVVSVVSSLCSLVVGCVSGLLVSLVSQLVSGPDPNSVGSSVSSCSSSPRD

Mean predicted aligned error: 20.08 Å

Nearest PDB structures (foldseek):
  2vpw-assembly1_B  TM=8.951E-01  e=1.091E-09  Thermus thermophilus HB27
  6cz8-assembly2_B  TM=8.765E-01  e=1.689E-08  Shewanella sp. ANA-3
  4v4d-assembly1_B  TM=8.283E-01  e=3.523E-07  Pelobacter acidigallici
  6lod-assembly1_B  TM=8.089E-01  e=8.437E-05  Roseiflexus castenholzii DSM 13941
  8x2j-assembly1_B  TM=7.867E-01  e=1.781E-04  Chloroflexus aurantiacus J-10-fl